Protein 6HGO (pdb70)

Structure (mmCIF, N/CA/C/O backbone):
data_6HGO
#
_entry.id   6HGO
#
_cell.length_a   126.195
_cell.length_b   126.195
_cell.length_c   88.539
_cell.angle_alpha   90.000
_cell.angle_beta   90.000
_cell.angle_gamma   120.000
#
_symmetry.space_group_name_H-M   'P 65'
#
loop_
_entity.id
_entity.type
_entity.pdbx_description
1 polymer Interleukin-17F
2 branched 2-acetamido-2-deoxy-beta-D-glucopyranose-(1-4)-2-acetamido-2-deoxy-beta-D-glucopyranose
3 non-polymer 2-acetamido-2-deoxy-beta-D-glucopyranose
4 non-polymer 'SULFATE ION'
5 water water
#
loop_
_atom_site.group_PDB
_atom_site.id
_atom_site.type_symbol
_atom_site.label_atom_id
_atom_site.label_alt_id
_atom_site.label_comp_id
_atom_site.label_asym_id
_atom_site.label_entity_id
_atom_site.label_seq_id
_atom_site.pdbx_PDB_ins_code
_atom_site.Cartn_x
_atom_site.Cartn_y
_atom_site.Cartn_z
_atom_site.occupancy
_atom_site.B_iso_or_equiv
_atom_site.auth_seq_id
_atom_site.auth_comp_id
_atom_site.auth_asym_id
_atom_site.auth_atom_id
_atom_site.pdbx_PDB_model_num
ATOM 1 N N . HIS A 1 14 ? 46.683 -54.314 -12.943 1.00 82.23 38 HIS A N 1
ATOM 2 C CA . HIS A 1 14 ? 46.494 -52.968 -13.495 1.00 79.02 38 HIS A CA 1
ATOM 3 C C . HIS A 1 14 ? 45.399 -52.199 -12.736 1.00 72.70 38 HIS A C 1
ATOM 4 O O . HIS A 1 14 ? 44.545 -52.806 -12.093 1.00 71.58 38 HIS A O 1
ATOM 11 N N . THR A 1 15 ? 45.471 -50.862 -12.773 1.00 63.18 39 THR A N 1
ATOM 12 C CA . THR A 1 15 ? 44.534 -49.950 -12.112 1.00 57.42 39 THR A CA 1
ATOM 13 C C . THR A 1 15 ? 43.744 -49.149 -13.159 1.00 54.27 39 THR A C 1
ATOM 14 O O . THR A 1 15 ? 44.113 -49.095 -14.332 1.00 55.04 39 THR A O 1
ATOM 18 N N . PHE A 1 16 ? 42.692 -48.488 -12.706 1.00 45.26 40 PHE A N 1
ATOM 19 C CA . PHE A 1 16 ? 41.786 -47.695 -13.520 1.00 43.02 40 PHE A CA 1
ATOM 20 C C . PHE A 1 16 ? 42.454 -46.548 -14.277 1.00 48.69 40 PHE A C 1
ATOM 21 O O . PHE A 1 16 ? 42.056 -46.251 -15.405 1.00 48.32 40 PHE A O 1
ATOM 29 N N . PHE A 1 17 ? 43.451 -45.891 -13.655 1.00 45.67 41 PHE A N 1
ATOM 30 C CA . PHE A 1 17 ? 44.111 -44.738 -14.238 1.00 45.45 41 PHE A CA 1
ATOM 31 C C . PHE A 1 17 ? 45.290 -45.098 -15.145 1.00 56.69 41 PHE A C 1
ATOM 32 O O . PHE A 1 17 ? 45.869 -44.205 -15.749 1.00 57.63 41 PHE A O 1
ATOM 40 N N . GLN A 1 18 ? 45.606 -46.398 -15.288 1.00 58.66 42 GLN A N 1
ATOM 41 C CA . GLN A 1 18 ? 46.714 -46.864 -16.132 1.00 61.55 42 GLN A CA 1
ATOM 42 C C . GLN A 1 18 ? 46.347 -46.832 -17.610 1.00 65.33 42 GLN A C 1
ATOM 43 O O . GLN A 1 18 ? 45.347 -47.427 -18.020 1.00 64.46 42 GLN A O 1
ATOM 49 N N . LYS A 1 19 ? 47.170 -46.140 -18.405 1.00 62.81 43 LYS A N 1
ATOM 50 C CA . LYS A 1 19 ? 47.053 -46.030 -19.861 1.00 63.59 43 LYS A CA 1
ATOM 51 C C . LYS A 1 19 ? 47.528 -47.378 -20.448 1.00 69.13 43 LYS A C 1
ATOM 52 O O . LYS A 1 19 ? 48.407 -47.988 -19.830 1.00 70.43 43 LYS A O 1
ATOM 58 N N . PRO A 1 20 ? 47.012 -47.880 -21.610 1.00 66.06 44 PRO A N 1
ATOM 59 C CA . PRO A 1 20 ? 47.538 -49.155 -22.153 1.00 68.92 44 PRO A CA 1
ATOM 60 C C . PRO A 1 20 ? 49.060 -49.148 -22.309 1.00 75.94 44 PRO A C 1
ATOM 61 O O . PRO A 1 20 ? 49.641 -48.089 -22.582 1.00 74.03 44 PRO A O 1
ATOM 65 N N . GLU A 1 21 ? 49.708 -50.311 -22.083 1.00 76.89 45 GLU A N 1
ATOM 66 C CA . GLU A 1 21 ? 51.171 -50.443 -22.156 1.00 80.79 45 GLU A CA 1
ATOM 67 C C . GLU A 1 21 ? 51.770 -50.071 -23.520 1.00 88.41 45 GLU A C 1
ATOM 68 O O . GLU A 1 21 ? 52.904 -49.594 -23.565 1.00 89.72 45 GLU A O 1
ATOM 74 N N . SER A 1 22 ? 51.000 -50.254 -24.616 1.00 86.94 46 SER A N 1
ATOM 75 C CA . SER A 1 22 ? 51.409 -49.949 -25.997 1.00 89.47 46 SER A CA 1
ATOM 76 C C . SER A 1 22 ? 51.479 -48.442 -26.292 1.00 94.13 46 SER A C 1
ATOM 77 O O . SER A 1 22 ? 52.002 -48.044 -27.336 1.00 95.88 46 SER A O 1
ATOM 80 N N . CYS A 1 23 ? 50.957 -47.613 -25.375 1.00 88.78 47 CYS A N 1
ATOM 81 C CA . CYS A 1 23 ? 50.924 -46.160 -25.506 1.00 87.56 47 CYS A CA 1
ATOM 82 C C . CYS A 1 23 ? 52.244 -45.486 -25.130 1.00 98.11 47 CYS A C 1
ATOM 83 O O . CYS A 1 23 ? 52.882 -45.918 -24.164 1.00 98.36 47 CYS A O 1
ATOM 86 N N . PRO A 1 24 ? 52.666 -44.420 -25.867 1.00 99.04 48 PRO A N 1
ATOM 87 C CA . PRO A 1 24 ? 53.922 -43.732 -25.516 1.00 101.09 48 PRO A CA 1
ATOM 88 C C . PRO A 1 24 ? 53.878 -43.083 -24.125 1.00 106.58 48 PRO A C 1
ATOM 89 O O . PRO A 1 24 ? 52.809 -42.620 -23.710 1.00 103.72 48 PRO A O 1
ATOM 93 N N . PRO A 1 25 ? 55.008 -43.054 -23.378 1.00 107.16 49 PRO A N 1
ATOM 94 C CA . PRO A 1 25 ? 54.984 -42.453 -22.032 1.00 105.98 49 PRO A CA 1
ATOM 95 C C . PRO A 1 25 ? 54.876 -40.927 -22.031 1.00 110.02 49 PRO A C 1
ATOM 96 O O . PRO A 1 25 ? 55.338 -40.262 -22.961 1.00 110.25 49 PRO A O 1
ATOM 100 N N . VAL A 1 26 ? 54.236 -40.387 -20.978 1.00 106.12 50 VAL A N 1
ATOM 101 C CA . VAL A 1 26 ? 54.005 -38.954 -20.758 1.00 105.53 50 VAL A CA 1
ATOM 102 C C . VAL A 1 26 ? 54.928 -38.483 -19.607 1.00 110.79 50 VAL A C 1
ATOM 103 O O . VAL A 1 26 ? 54.965 -39.160 -18.572 1.00 110.49 50 VAL A O 1
ATOM 107 N N . PRO A 1 27 ? 55.680 -37.354 -19.757 1.00 108.17 51 PRO A N 1
ATOM 108 C CA . PRO A 1 27 ? 56.574 -36.914 -18.665 1.00 108.66 51 PRO A CA 1
ATOM 109 C C . PRO A 1 27 ? 55.838 -36.597 -17.361 1.00 109.07 51 PRO A C 1
ATOM 110 O O . PRO A 1 27 ? 54.844 -35.864 -17.362 1.00 106.90 51 PRO A O 1
ATOM 114 N N . GLY A 1 28 ? 56.309 -37.212 -16.276 1.00 104.50 52 GLY A N 1
ATOM 115 C CA . GLY A 1 28 ? 55.739 -37.062 -14.941 1.00 101.76 52 GLY A CA 1
ATOM 116 C C . GLY A 1 28 ? 54.679 -38.087 -14.576 1.00 100.65 52 GLY A C 1
ATOM 117 O O . GLY A 1 28 ? 54.248 -38.141 -13.419 1.00 99.72 52 GLY A O 1
ATOM 118 N N . GLY A 1 29 ? 54.245 -38.880 -15.562 1.00 93.31 53 GLY A N 1
ATOM 119 C CA . GLY A 1 29 ? 53.228 -39.914 -15.391 1.00 89.53 53 GLY A CA 1
ATOM 120 C C . GLY A 1 29 ? 51.824 -39.381 -15.170 1.00 86.49 53 GLY A C 1
ATOM 121 O O . GLY A 1 29 ? 50.904 -40.154 -14.876 1.00 84.97 53 GLY A O 1
ATOM 122 N N . SER A 1 30 ? 51.646 -38.052 -15.331 1.00 78.04 54 SER A N 1
ATOM 123 C CA . SER A 1 30 ? 50.376 -37.350 -15.141 1.00 72.91 54 SER A CA 1
ATOM 124 C C . SER A 1 30 ? 49.332 -37.663 -16.222 1.00 68.04 54 SER A C 1
ATOM 125 O O . SER A 1 30 ? 49.670 -38.090 -17.326 1.00 68.29 54 SER A O 1
ATOM 128 N N . MET A 1 31 ? 48.062 -37.456 -15.884 1.00 57.72 55 MET A N 1
ATOM 129 C CA . MET A 1 31 ? 46.913 -37.751 -16.739 1.00 54.40 55 MET A CA 1
ATOM 130 C C . MET A 1 31 ? 46.111 -36.505 -17.087 1.00 52.42 55 MET A C 1
ATOM 131 O O . MET A 1 31 ? 46.258 -35.470 -16.444 1.00 50.59 55 MET A O 1
ATOM 136 N N . LYS A 1 32 ? 45.271 -36.610 -18.117 1.00 47.99 56 LYS A N 1
ATOM 137 C CA . LYS A 1 32 ? 44.406 -35.534 -18.582 1.00 47.10 56 LYS A CA 1
ATOM 138 C C . LYS A 1 32 ? 43.122 -35.510 -17.767 1.00 47.04 56 LYS A C 1
ATOM 139 O O . LYS A 1 32 ? 42.385 -36.502 -17.736 1.00 45.97 56 LYS A O 1
ATOM 145 N N . LEU A 1 33 ? 42.851 -34.372 -17.128 1.00 42.10 57 LEU A N 1
ATOM 146 C CA . LEU A 1 33 ? 41.611 -34.137 -16.414 1.00 40.82 57 LEU A CA 1
ATOM 147 C C . LEU A 1 33 ? 40.838 -33.095 -17.228 1.00 47.71 57 LEU A C 1
ATOM 148 O O . LEU A 1 33 ? 41.308 -31.974 -17.417 1.00 49.39 57 LEU A O 1
ATOM 153 N N . ASP A 1 34 ? 39.693 -33.502 -17.774 1.00 44.88 58 ASP A N 1
ATOM 154 C CA . ASP A 1 34 ? 38.832 -32.666 -18.604 1.00 45.88 58 ASP A CA 1
ATOM 155 C C . ASP A 1 34 ? 38.018 -31.719 -17.759 1.00 50.03 58 ASP A C 1
ATOM 156 O O . ASP A 1 34 ? 37.671 -32.037 -16.625 1.00 47.16 58 ASP A O 1
ATOM 161 N N . ILE A 1 35 ? 37.757 -30.532 -18.310 1.00 50.06 59 ILE A N 1
ATOM 162 C CA . ILE A 1 35 ? 36.994 -29.448 -17.688 1.00 50.55 59 ILE A CA 1
ATOM 163 C C . ILE A 1 35 ? 35.531 -29.843 -17.528 1.00 50.26 59 ILE A C 1
ATOM 164 O O . ILE A 1 35 ? 34.985 -30.567 -18.366 1.00 49.61 59 ILE A O 1
ATOM 169 N N . GLY A 1 36 ? 34.921 -29.336 -16.467 1.00 44.93 60 GLY A N 1
ATOM 170 C CA . GLY A 1 36 ? 33.514 -29.541 -16.166 1.00 44.96 60 GLY A CA 1
ATOM 171 C C . GLY A 1 36 ? 33.235 -30.775 -15.341 1.00 48.79 60 GLY A C 1
ATOM 172 O O . GLY A 1 36 ? 33.915 -31.798 -15.467 1.00 47.25 60 GLY A O 1
ATOM 173 N N . ILE A 1 37 ? 32.217 -30.675 -14.500 1.00 46.37 61 ILE A N 1
ATOM 174 C CA . ILE A 1 37 ? 31.777 -31.763 -13.643 1.00 44.25 61 ILE A CA 1
ATOM 175 C C . ILE A 1 37 ? 30.484 -32.314 -14.221 1.00 48.03 61 ILE A C 1
ATOM 176 O O . ILE A 1 37 ? 29.520 -31.563 -14.363 1.00 49.10 61 ILE A O 1
ATOM 181 N N . ILE A 1 38 ? 30.477 -33.620 -14.579 1.00 43.28 62 ILE A N 1
ATOM 182 C CA . ILE A 1 38 ? 29.300 -34.308 -15.124 1.00 43.16 62 ILE A CA 1
ATOM 183 C C . ILE A 1 38 ? 28.196 -34.337 -14.052 1.00 46.18 62 ILE A C 1
ATOM 184 O O . ILE A 1 38 ? 28.477 -34.643 -12.897 1.00 41.96 62 ILE A O 1
ATOM 189 N N . ASN A 1 39 ? 26.955 -33.967 -14.436 1.00 47.08 63 ASN A N 1
ATOM 190 C CA . ASN A 1 39 ? 25.759 -33.968 -13.581 1.00 47.44 63 ASN A CA 1
ATOM 191 C C . ASN A 1 39 ? 25.917 -33.107 -12.320 1.00 50.02 63 ASN A C 1
ATOM 192 O O . ASN A 1 39 ? 25.410 -33.452 -11.252 1.00 46.50 63 ASN A O 1
ATOM 197 N N . GLU A 1 40 ? 26.580 -31.948 -12.481 1.00 49.32 64 GLU A N 1
ATOM 198 C CA . GLU A 1 40 ? 26.842 -30.967 -11.424 1.00 49.90 64 GLU A CA 1
ATOM 199 C C . GLU A 1 40 ? 25.559 -30.329 -10.850 1.00 54.21 64 GLU A C 1
ATOM 200 O O . GLU A 1 40 ? 25.535 -29.953 -9.678 1.00 52.70 64 GLU A O 1
ATOM 206 N N . ASN A 1 41 ? 24.517 -30.213 -11.680 1.00 53.07 65 ASN A N 1
ATOM 207 C CA . ASN A 1 41 ? 23.233 -29.592 -11.359 1.00 57.04 65 ASN A CA 1
ATOM 208 C C . ASN A 1 41 ? 22.413 -30.303 -10.267 1.00 62.44 65 ASN A C 1
ATOM 209 O O . ASN A 1 41 ? 21.461 -29.712 -9.755 1.00 66.25 65 ASN A O 1
ATOM 214 N N . GLN A 1 42 ? 22.778 -31.539 -9.899 1.00 55.74 66 GLN A N 1
ATOM 215 C CA . GLN A 1 42 ? 22.064 -32.298 -8.881 1.00 54.27 66 GLN A CA 1
ATOM 216 C C . GLN A 1 42 ? 22.298 -31.724 -7.497 1.00 57.59 66 GLN A C 1
ATOM 217 O O . GLN A 1 42 ? 23.391 -31.237 -7.194 1.00 56.65 66 GLN A O 1
ATOM 223 N N . ARG A 1 43 ? 21.262 -31.799 -6.658 1.00 54.89 67 ARG A N 1
ATOM 224 C CA . ARG A 1 43 ? 21.289 -31.344 -5.273 1.00 54.82 67 ARG A CA 1
ATOM 225 C C . ARG A 1 43 ? 20.661 -32.407 -4.385 1.00 56.53 67 ARG A C 1
ATOM 226 O O . ARG A 1 43 ? 19.667 -33.033 -4.765 1.00 55.60 67 ARG A O 1
ATOM 234 N N . VAL A 1 44 ? 21.251 -32.612 -3.204 1.00 52.44 68 VAL A N 1
ATOM 235 C CA . VAL A 1 44 ? 20.761 -33.535 -2.183 1.00 51.66 68 VAL A CA 1
ATOM 236 C C . VAL A 1 44 ? 19.309 -33.136 -1.805 1.00 60.09 68 VAL A C 1
ATOM 237 O O . VAL A 1 44 ? 19.001 -31.941 -1.690 1.00 61.27 68 VAL A O 1
ATOM 241 N N . SER A 1 45 ? 18.415 -34.140 -1.713 1.00 57.59 69 SER A N 1
ATOM 242 C CA . SER A 1 45 ? 17.014 -33.939 -1.358 1.00 59.73 69 SER A CA 1
ATOM 243 C C . SER A 1 45 ? 16.690 -34.842 -0.177 1.00 61.78 69 SER A C 1
ATOM 244 O O . SER A 1 45 ? 16.664 -36.070 -0.326 1.00 62.70 69 SER A O 1
ATOM 247 N N . MET A 1 46 ? 16.542 -34.247 1.016 1.00 54.08 70 MET A N 1
ATOM 248 C CA . MET A 1 46 ? 16.234 -35.007 2.224 1.00 51.08 70 MET A CA 1
ATOM 249 C C . MET A 1 46 ? 15.064 -34.368 2.936 1.00 58.03 70 MET A C 1
ATOM 250 O O . MET A 1 46 ? 14.768 -33.196 2.694 1.00 59.93 70 MET A O 1
ATOM 255 N N . SER A 1 47 ? 14.396 -35.136 3.819 1.00 55.23 71 SER A N 1
ATOM 256 C CA . SER A 1 47 ? 13.278 -34.657 4.631 1.00 57.54 71 SER A CA 1
ATOM 257 C C . SER A 1 47 ? 13.731 -33.453 5.448 1.00 60.96 71 SER A C 1
ATOM 258 O O . SER A 1 47 ? 14.863 -33.447 5.940 1.00 58.49 71 SER A O 1
ATOM 261 N N . ARG A 1 48 ? 12.877 -32.418 5.538 1.00 59.35 72 ARG A N 1
ATOM 262 C CA . ARG A 1 48 ? 13.161 -31.179 6.264 1.00 61.17 72 ARG A CA 1
ATOM 263 C C . ARG A 1 48 ? 13.515 -31.488 7.720 1.00 63.25 72 ARG A C 1
ATOM 264 O O . ARG A 1 48 ? 12.797 -32.247 8.376 1.00 62.71 72 ARG A O 1
ATOM 272 N N . ASN A 1 49 ? 14.633 -30.904 8.207 1.00 58.22 73 ASN A N 1
ATOM 273 C CA . ASN A 1 49 ? 15.137 -31.036 9.580 1.00 57.01 73 ASN A CA 1
ATOM 274 C C . ASN A 1 49 ? 15.369 -32.488 9.986 1.00 56.38 73 ASN A C 1
ATOM 275 O O . ASN A 1 49 ? 15.141 -32.852 11.142 1.00 56.12 73 ASN A O 1
ATOM 280 N N . ILE A 1 50 ? 15.821 -33.313 9.020 1.00 49.64 74 ILE A N 1
ATOM 281 C CA . ILE A 1 50 ? 16.128 -34.731 9.179 1.00 46.36 74 ILE A CA 1
ATOM 282 C C . ILE A 1 50 ? 17.034 -34.973 10.398 1.00 48.33 74 ILE A C 1
ATOM 283 O O . ILE A 1 50 ? 16.737 -35.851 11.200 1.00 46.65 74 ILE A O 1
ATOM 288 N N . GLU A 1 51 ? 18.099 -34.158 10.551 1.00 45.35 75 GLU A N 1
ATOM 289 C CA . GLU A 1 51 ? 19.086 -34.284 11.618 1.00 44.63 75 GLU A CA 1
ATOM 290 C C . GLU A 1 51 ? 18.505 -34.087 13.019 1.00 49.80 75 GLU A C 1
ATOM 291 O O . GLU A 1 51 ? 19.057 -34.643 13.956 1.00 48.43 75 GLU A O 1
ATOM 297 N N . SER A 1 52 ? 17.410 -33.294 13.156 1.00 48.26 76 SER A N 1
ATOM 298 C CA . SER A 1 52 ? 16.744 -32.992 14.430 1.00 50.12 76 SER A CA 1
ATOM 299 C C . SER A 1 52 ? 15.493 -33.830 14.685 1.00 52.90 76 SER A C 1
ATOM 300 O O . SER A 1 52 ? 15.177 -34.114 15.842 1.00 53.54 76 SER A O 1
ATOM 303 N N . ARG A 1 53 ? 14.768 -34.197 13.615 1.00 48.82 77 ARG A N 1
ATOM 304 C CA . ARG A 1 53 ? 13.532 -34.988 13.693 1.00 49.08 77 ARG A CA 1
ATOM 305 C C . ARG A 1 53 ? 13.839 -36.464 13.881 1.00 50.24 77 ARG A C 1
ATOM 306 O O . ARG A 1 53 ? 12.969 -37.230 14.304 1.00 49.89 77 ARG A O 1
ATOM 314 N N . SER A 1 54 ? 15.087 -36.859 13.579 1.00 45.10 78 SER A N 1
ATOM 315 C CA . SER A 1 54 ? 15.554 -38.234 13.720 1.00 42.50 78 SER A CA 1
ATOM 316 C C . SER A 1 54 ? 15.544 -38.676 15.193 1.00 47.25 78 SER A C 1
ATOM 317 O O . SER A 1 54 ? 15.843 -37.865 16.066 1.00 48.33 78 SER A O 1
ATOM 320 N N . THR A 1 55 ? 15.222 -39.966 15.454 1.00 42.47 79 THR A N 1
ATOM 321 C CA . THR A 1 55 ? 15.272 -40.573 16.801 1.00 41.71 79 THR A CA 1
ATOM 322 C C . THR A 1 55 ? 16.747 -40.767 17.198 1.00 43.80 79 THR A C 1
ATOM 323 O O . THR A 1 55 ? 17.056 -40.974 18.351 1.00 44.17 79 THR A O 1
ATOM 327 N N . SER A 1 56 ? 17.659 -40.676 16.227 1.00 39.89 80 SER A N 1
ATOM 328 C CA . SER A 1 56 ? 19.097 -40.719 16.441 1.00 39.12 80 SER A CA 1
ATOM 329 C C . SER A 1 56 ? 19.610 -39.362 15.869 1.00 43.63 80 SER A C 1
ATOM 330 O O . SER A 1 56 ? 20.238 -39.343 14.802 1.00 42.59 80 SER A O 1
ATOM 333 N N . PRO A 1 57 ? 19.286 -38.213 16.531 1.00 41.19 81 PRO A N 1
ATOM 334 C CA . PRO A 1 57 ? 19.653 -36.910 15.955 1.00 41.53 81 PRO A CA 1
ATOM 335 C C . PRO A 1 57 ? 21.141 -36.644 15.849 1.00 46.42 81 PRO A C 1
ATOM 336 O O . PRO A 1 57 ? 21.938 -37.232 16.576 1.00 46.10 81 PRO A O 1
ATOM 340 N N . TRP A 1 58 ? 21.517 -35.787 14.905 1.00 44.06 82 TRP A N 1
ATOM 341 C CA . TRP A 1 58 ? 22.919 -35.466 14.728 1.00 44.04 82 TRP A CA 1
ATOM 342 C C . TRP A 1 58 ? 23.162 -33.988 14.522 1.00 50.49 82 TRP A C 1
ATOM 343 O O . TRP A 1 58 ? 22.248 -33.248 14.171 1.00 50.24 82 TRP A O 1
ATOM 354 N N . ASN A 1 59 ? 24.409 -33.576 14.730 1.00 49.35 83 ASN A N 1
ATOM 355 C CA . ASN A 1 59 ? 24.862 -32.207 14.555 1.00 52.83 83 ASN A CA 1
ATOM 356 C C . ASN A 1 59 ? 25.879 -32.233 13.409 1.00 57.70 83 ASN A C 1
ATOM 357 O O . ASN A 1 59 ? 26.467 -33.278 13.129 1.00 54.80 83 ASN A O 1
ATOM 362 N N . TYR A 1 60 ? 26.059 -31.102 12.731 1.00 57.79 84 TYR A N 1
ATOM 363 C CA . TYR A 1 60 ? 26.999 -30.987 11.617 1.00 56.60 84 TYR A CA 1
ATOM 364 C C . TYR A 1 60 ? 28.173 -30.086 11.987 1.00 64.75 84 TYR A C 1
ATOM 365 O O . TYR A 1 60 ? 28.008 -29.113 12.729 1.00 66.44 84 TYR A O 1
ATOM 374 N N . THR A 1 61 ? 29.351 -30.413 11.451 1.00 61.96 85 THR A N 1
ATOM 375 C CA . THR A 1 61 ? 30.586 -29.650 11.604 1.00 63.83 85 THR A CA 1
ATOM 376 C C . THR A 1 61 ? 31.119 -29.388 10.191 1.00 65.71 85 THR A C 1
ATOM 377 O O . THR A 1 61 ? 31.468 -30.328 9.474 1.00 61.87 85 THR A O 1
ATOM 381 N N . VAL A 1 62 ? 31.111 -28.115 9.778 1.00 64.98 86 VAL A N 1
ATOM 382 C CA . VAL A 1 62 ? 31.570 -27.691 8.456 1.00 64.52 86 VAL A CA 1
ATOM 383 C C . VAL A 1 62 ? 33.094 -27.573 8.504 1.00 69.40 86 VAL A C 1
ATOM 384 O O . VAL A 1 62 ? 33.616 -26.713 9.210 1.00 72.39 86 VAL A O 1
ATOM 388 N N . THR A 1 63 ? 33.798 -28.477 7.803 1.00 63.33 87 THR A N 1
ATOM 389 C CA . THR A 1 63 ? 35.265 -28.474 7.700 1.00 63.12 87 THR A CA 1
ATOM 390 C C . THR A 1 63 ? 35.597 -27.681 6.419 1.00 65.70 87 THR A C 1
ATOM 391 O O . THR A 1 63 ? 34.908 -27.845 5.414 1.00 63.29 87 THR A O 1
ATOM 395 N N . TRP A 1 64 ? 36.598 -26.795 6.462 1.00 64.62 88 TRP A N 1
ATOM 396 C CA . TRP A 1 64 ? 36.942 -25.985 5.293 1.00 64.99 88 TRP A CA 1
ATOM 397 C C . TRP A 1 64 ? 38.397 -26.137 4.878 1.00 67.56 88 TRP A C 1
ATOM 398 O O . TRP A 1 64 ? 39.296 -26.056 5.721 1.00 69.25 88 TRP A O 1
ATOM 409 N N . ASP A 1 65 ? 38.620 -26.324 3.565 1.00 59.94 89 ASP A N 1
ATOM 410 C CA . ASP A 1 65 ? 39.948 -26.417 2.972 1.00 58.79 89 ASP A CA 1
ATOM 411 C C . ASP A 1 65 ? 39.916 -25.725 1.594 1.00 60.03 89 ASP A C 1
ATOM 412 O O . ASP A 1 65 ? 39.233 -26.213 0.700 1.00 58.06 89 ASP A O 1
ATOM 417 N N . PRO A 1 66 ? 40.600 -24.577 1.399 1.00 57.57 90 PRO A N 1
ATOM 418 C CA . PRO A 1 66 ? 40.524 -23.895 0.090 1.00 56.99 90 PRO A CA 1
ATOM 419 C C . PRO A 1 66 ? 41.225 -24.617 -1.059 1.00 57.57 90 PRO A C 1
ATOM 420 O O . PRO A 1 66 ? 40.892 -24.365 -2.214 1.00 55.31 90 PRO A O 1
ATOM 424 N N . ASN A 1 67 ? 42.173 -25.520 -0.745 1.00 54.28 91 ASN A N 1
ATOM 425 C CA . ASN A 1 67 ? 42.877 -26.313 -1.761 1.00 53.79 91 ASN A CA 1
ATOM 426 C C . ASN A 1 67 ? 42.244 -27.703 -1.962 1.00 53.04 91 ASN A C 1
ATOM 427 O O . ASN A 1 67 ? 42.861 -28.607 -2.523 1.00 51.25 91 ASN A O 1
ATOM 432 N N . ARG A 1 68 ? 40.985 -27.840 -1.537 1.00 47.28 92 ARG A N 1
ATOM 433 C CA . ARG A 1 68 ? 40.209 -29.046 -1.708 1.00 45.48 92 ARG A CA 1
ATOM 434 C C . ARG A 1 68 ? 38.918 -28.705 -2.458 1.00 47.47 92 ARG A C 1
ATOM 435 O O . ARG A 1 68 ? 38.356 -27.632 -2.260 1.00 47.26 92 ARG A O 1
ATOM 443 N N . TYR A 1 69 ? 38.495 -29.589 -3.361 1.00 43.86 93 TYR A N 1
ATOM 444 C CA . TYR A 1 69 ? 37.220 -29.459 -4.050 1.00 43.79 93 TYR A CA 1
ATOM 445 C C . TYR A 1 69 ? 36.398 -30.737 -3.785 1.00 43.89 93 TYR A C 1
ATOM 446 O O . TYR A 1 69 ? 36.810 -31.808 -4.227 1.00 41.62 93 TYR A O 1
ATOM 455 N N . PRO A 1 70 ? 35.227 -30.652 -3.109 1.00 41.32 94 PRO A N 1
ATOM 456 C CA . PRO A 1 70 ? 34.609 -29.444 -2.504 1.00 42.69 94 PRO A CA 1
ATOM 457 C C . PRO A 1 70 ? 35.394 -28.895 -1.310 1.00 46.88 94 PRO A C 1
ATOM 458 O O . PRO A 1 70 ? 35.972 -29.657 -0.539 1.00 45.41 94 PRO A O 1
ATOM 462 N N . SER A 1 71 ? 35.427 -27.566 -1.177 1.00 46.16 95 SER A N 1
ATOM 463 C CA . SER A 1 71 ? 36.128 -26.867 -0.091 1.00 48.35 95 SER A CA 1
ATOM 464 C C . SER A 1 71 ? 35.492 -27.133 1.251 1.00 51.54 95 SER A C 1
ATOM 465 O O . SER A 1 71 ? 36.201 -27.269 2.244 1.00 50.98 95 SER A O 1
ATOM 468 N N . GLU A 1 72 ? 34.157 -27.202 1.274 1.00 50.04 96 GLU A N 1
ATOM 469 C CA . GLU A 1 72 ? 33.399 -27.493 2.484 1.00 51.75 96 GLU A CA 1
ATOM 470 C C . GLU A 1 72 ? 33.026 -28.957 2.495 1.00 54.54 96 GLU A C 1
ATOM 471 O O . GLU A 1 72 ? 32.425 -29.459 1.542 1.00 53.24 96 GLU A O 1
ATOM 477 N N . VAL A 1 73 ? 33.460 -29.657 3.536 1.00 52.09 97 VAL A N 1
ATOM 478 C CA . VAL A 1 73 ? 33.099 -31.049 3.766 1.00 50.17 97 VAL A CA 1
ATOM 479 C C . VAL A 1 73 ? 32.418 -31.057 5.133 1.00 55.18 97 VAL A C 1
ATOM 480 O O . VAL A 1 73 ? 33.020 -30.703 6.144 1.00 56.51 97 VAL A O 1
ATOM 484 N N . VAL A 1 74 ? 31.125 -31.346 5.120 1.00 50.91 98 VAL A N 1
ATOM 485 C CA . VAL A 1 74 ? 30.289 -31.376 6.306 1.00 50.54 98 VAL A CA 1
ATOM 486 C C . VAL A 1 74 ? 30.369 -32.759 6.950 1.00 50.83 98 VAL A C 1
ATOM 487 O O . VAL A 1 74 ? 30.177 -33.783 6.278 1.00 49.18 98 VAL A O 1
ATOM 491 N N . GLN A 1 75 ? 30.725 -32.774 8.238 1.00 46.42 99 GLN A N 1
ATOM 492 C CA . GLN A 1 75 ? 30.870 -33.979 9.037 1.00 45.54 99 GLN A CA 1
ATOM 493 C C . GLN A 1 75 ? 29.770 -34.053 10.090 1.00 50.38 99 GLN A C 1
ATOM 494 O O . GLN A 1 75 ? 29.572 -33.088 10.828 1.00 52.99 99 GLN A O 1
ATOM 500 N N . ALA A 1 76 ? 29.034 -35.178 10.140 1.00 43.98 100 ALA A N 1
ATOM 501 C CA . ALA A 1 76 ? 27.963 -35.352 11.126 1.00 43.23 100 ALA A CA 1
ATOM 502 C C . ALA A 1 76 ? 28.478 -36.045 12.372 1.00 46.28 100 ALA A C 1
ATOM 503 O O . ALA A 1 76 ? 29.424 -36.826 12.321 1.00 44.44 100 ALA A O 1
ATOM 505 N N . GLN A 1 77 ? 27.849 -35.751 13.495 1.00 44.78 101 GLN A N 1
ATOM 506 C CA . GLN A 1 77 ? 28.186 -36.356 14.768 1.00 45.74 101 GLN A CA 1
ATOM 507 C C . GLN A 1 77 ? 26.890 -36.628 15.465 1.00 48.83 101 GLN A C 1
ATOM 508 O O . GLN A 1 77 ? 26.084 -35.704 15.608 1.00 49.45 101 GLN A O 1
ATOM 514 N N . CYS A 1 78 ? 26.691 -37.869 15.937 1.00 44.97 102 CYS A N 1
ATOM 515 C CA . CYS A 1 78 ? 25.475 -38.218 16.686 1.00 45.38 102 CYS A CA 1
ATOM 516 C C . CYS A 1 78 ? 25.402 -37.368 17.933 1.00 51.97 102 CYS A C 1
ATOM 517 O O . CYS A 1 78 ? 26.420 -37.186 18.597 1.00 53.75 102 CYS A O 1
ATOM 520 N N . ARG A 1 79 ? 24.212 -36.839 18.241 1.00 49.37 103 ARG A N 1
ATOM 521 C CA . ARG A 1 79 ? 23.984 -36.014 19.418 1.00 52.12 103 ARG A CA 1
ATOM 522 C C . ARG A 1 79 ? 23.985 -36.805 20.735 1.00 56.68 103 ARG A C 1
ATOM 523 O O . ARG A 1 79 ? 24.359 -36.257 21.776 1.00 58.78 103 ARG A O 1
ATOM 531 N N . ASN A 1 80 ? 23.552 -38.073 20.700 1.00 51.02 104 ASN A N 1
ATOM 532 C CA . ASN A 1 80 ? 23.446 -38.910 21.901 1.00 51.28 104 ASN A CA 1
ATOM 533 C C . ASN A 1 80 ? 24.025 -40.318 21.707 1.00 52.15 104 ASN A C 1
ATOM 534 O O . ASN A 1 80 ? 24.325 -40.733 20.579 1.00 48.09 104 ASN A O 1
ATOM 539 N N . LEU A 1 81 ? 24.181 -41.062 22.821 1.00 50.11 105 LEU A N 1
ATOM 540 C CA . LEU A 1 81 ? 24.625 -42.455 22.752 1.00 48.88 105 LEU A CA 1
ATOM 541 C C . LEU A 1 81 ? 23.375 -43.292 22.412 1.00 49.32 105 LEU A C 1
ATOM 542 O O . LEU A 1 81 ? 23.434 -44.162 21.552 1.00 46.78 105 LEU A O 1
ATOM 547 N N . GLY A 1 82 ? 22.280 -43.020 23.119 1.00 46.36 106 GLY A N 1
ATOM 548 C CA . GLY A 1 82 ? 21.002 -43.675 22.924 1.00 45.51 106 GLY A CA 1
ATOM 549 C C . GLY A 1 82 ? 20.158 -42.999 21.862 1.00 49.94 106 GLY A C 1
ATOM 550 O O . GLY A 1 82 ? 20.602 -42.058 21.194 1.00 48.56 106 GLY A O 1
ATOM 551 N N . CYS A 1 83 ? 18.926 -43.461 21.713 1.00 47.29 107 CYS A N 1
ATOM 552 C CA . CYS A 1 83 ? 17.987 -42.880 20.753 1.00 46.67 107 CYS A CA 1
ATOM 553 C C . CYS A 1 83 ? 16.898 -42.131 21.522 1.00 55.04 107 CYS A C 1
ATOM 554 O O . CYS A 1 83 ? 16.663 -42.439 22.683 1.00 56.73 107 CYS A O 1
ATOM 557 N N . ILE A 1 84 ? 16.245 -41.153 20.892 1.00 52.93 108 ILE A N 1
ATOM 558 C CA . ILE A 1 84 ? 15.203 -40.349 21.539 1.00 55.32 108 ILE A CA 1
ATOM 559 C C . ILE A 1 84 ? 13.833 -41.028 21.400 1.00 60.55 108 ILE A C 1
ATOM 560 O O . ILE A 1 84 ? 13.418 -41.360 20.291 1.00 57.97 108 ILE A O 1
ATOM 565 N N . ASN A 1 85 ? 13.150 -41.267 22.534 1.00 60.87 109 ASN A N 1
ATOM 566 C CA . ASN A 1 85 ? 11.853 -41.935 22.509 1.00 62.20 109 ASN A CA 1
ATOM 567 C C . ASN A 1 85 ? 10.693 -40.956 22.245 1.00 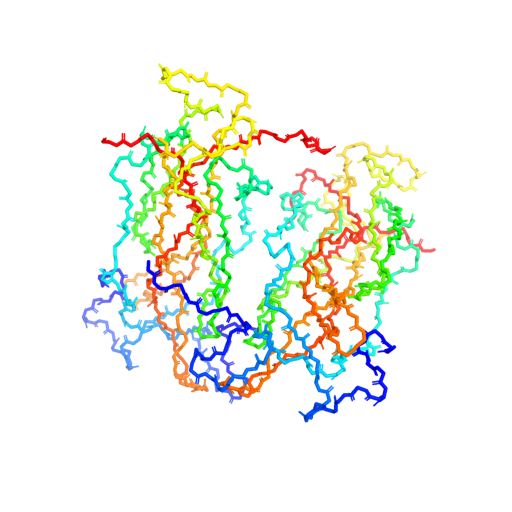70.13 109 ASN A C 1
ATOM 568 O O . ASN A 1 85 ? 10.920 -39.745 22.113 1.00 69.87 109 ASN A O 1
ATOM 573 N N . ALA A 1 86 ? 9.455 -41.502 22.156 1.00 69.63 110 ALA A N 1
ATOM 574 C CA . ALA A 1 86 ? 8.200 -40.787 21.902 1.00 72.39 110 ALA A CA 1
ATOM 575 C C . ALA A 1 86 ? 7.940 -39.622 22.866 1.00 80.94 110 ALA A C 1
ATOM 576 O O . ALA A 1 86 ? 7.285 -38.651 22.484 1.00 83.15 110 ALA A O 1
ATOM 578 N N . GLN A 1 87 ? 8.463 -39.716 24.100 1.00 78.74 111 GLN A N 1
ATOM 579 C CA . GLN A 1 87 ? 8.308 -38.703 25.152 1.00 81.31 111 GLN A CA 1
ATOM 580 C C . GLN A 1 87 ? 9.398 -37.620 25.091 1.00 84.93 111 GLN A C 1
ATOM 581 O O . GLN A 1 87 ? 9.351 -36.658 25.859 1.00 87.52 111 GLN A O 1
ATOM 587 N N . GLY A 1 88 ? 10.352 -37.785 24.177 1.00 78.18 112 GLY A N 1
ATOM 588 C CA . GLY A 1 88 ? 11.459 -36.852 23.988 1.00 77.60 112 GLY A CA 1
ATOM 589 C C . GLY A 1 88 ? 12.641 -37.103 24.904 1.00 79.49 112 GLY A C 1
ATOM 590 O O . GLY A 1 88 ? 13.515 -36.242 25.042 1.00 79.29 112 GLY A O 1
ATOM 591 N N . LYS A 1 89 ? 12.687 -38.296 25.519 1.00 74.61 113 LYS A N 1
ATOM 592 C CA . LYS A 1 89 ? 13.748 -38.678 26.452 1.00 74.62 113 LYS A CA 1
ATOM 593 C C . LYS A 1 89 ? 14.739 -39.665 25.823 1.00 74.00 113 LYS A C 1
ATOM 594 O O . LYS A 1 89 ? 14.384 -40.403 24.896 1.00 72.07 113 LYS A O 1
ATOM 600 N N . GLU A 1 90 ? 15.982 -39.680 26.331 1.00 67.92 114 GLU A N 1
ATOM 601 C CA . GLU A 1 90 ? 17.005 -40.590 25.827 1.00 64.11 114 GLU A CA 1
ATOM 602 C C . GLU A 1 90 ? 16.723 -42.026 26.280 1.00 67.05 114 GLU A C 1
ATOM 603 O O . GLU A 1 90 ? 16.338 -42.257 27.429 1.00 69.58 114 GLU A O 1
ATOM 609 N N . ASP A 1 91 ? 16.879 -42.974 25.355 1.00 60.14 115 ASP A N 1
ATOM 610 C CA . ASP A 1 91 ? 16.685 -44.403 25.571 1.00 58.87 115 ASP A CA 1
ATOM 611 C C . ASP A 1 91 ? 18.029 -45.094 25.324 1.00 60.58 115 ASP A C 1
ATOM 612 O O . ASP A 1 91 ? 18.452 -45.232 24.179 1.00 57.82 115 ASP A O 1
ATOM 617 N N . ILE A 1 92 ? 18.693 -45.531 26.403 1.00 59.63 116 ILE A N 1
ATOM 618 C CA . ILE A 1 92 ? 20.017 -46.151 26.341 1.00 59.50 116 ILE A CA 1
ATOM 619 C C . ILE A 1 92 ? 19.972 -47.661 25.968 1.00 60.11 116 ILE A C 1
ATOM 620 O O . ILE A 1 92 ? 21.025 -48.265 25.734 1.00 59.10 116 ILE A O 1
ATOM 625 N N . SER A 1 93 ? 18.759 -48.231 25.819 1.00 55.53 117 SER A N 1
ATOM 626 C CA . SER A 1 93 ? 18.564 -49.617 25.371 1.00 53.59 117 SER A CA 1
ATOM 627 C C . SER A 1 93 ? 18.765 -49.703 23.840 1.00 54.06 117 SER A C 1
ATOM 628 O O . SER A 1 93 ? 18.819 -50.797 23.296 1.00 53.84 117 SER A O 1
ATOM 631 N N . MET A 1 94 ? 18.817 -48.545 23.153 1.00 47.78 118 MET A N 1
ATOM 632 C CA . MET A 1 94 ? 19.048 -48.426 21.710 1.00 44.74 118 MET A CA 1
ATOM 633 C C . MET A 1 94 ? 20.251 -47.509 21.490 1.00 48.98 118 MET A C 1
ATOM 634 O O . MET A 1 94 ? 20.584 -46.722 22.376 1.00 50.37 118 MET A O 1
ATOM 639 N N . ASN A 1 95 ? 20.924 -47.618 20.338 1.00 43.92 119 ASN A N 1
ATOM 640 C CA . ASN A 1 95 ? 22.082 -46.768 20.086 1.00 43.31 119 ASN A CA 1
ATOM 641 C C . ASN A 1 95 ? 21.980 -45.933 18.847 1.00 43.44 119 ASN A C 1
ATOM 642 O O . ASN A 1 95 ? 21.611 -46.443 17.790 1.00 40.49 119 ASN A O 1
ATOM 647 N N . SER A 1 96 ? 22.387 -44.658 18.959 1.00 39.92 120 SER A N 1
ATOM 648 C CA . SER A 1 96 ? 22.533 -43.778 17.806 1.00 38.13 120 SER A CA 1
ATOM 649 C C . SER A 1 96 ? 23.900 -44.135 17.256 1.00 40.47 120 SER A C 1
ATOM 650 O O . SER A 1 96 ? 24.866 -44.177 18.016 1.00 41.21 120 SER A O 1
ATOM 653 N N . VAL A 1 97 ? 23.977 -44.487 15.979 1.00 36.20 121 VAL A N 1
ATOM 654 C CA . VAL A 1 97 ? 25.252 -44.852 15.373 1.00 35.80 121 VAL A CA 1
ATOM 655 C C . VAL A 1 97 ? 25.477 -44.083 14.074 1.00 38.53 121 VAL A C 1
ATOM 656 O O . VAL A 1 97 ? 24.537 -43.915 13.303 1.00 35.93 121 VAL A O 1
ATOM 660 N N . PRO A 1 98 ? 26.726 -43.635 13.811 1.00 35.83 122 PRO A N 1
ATOM 661 C CA . PRO A 1 98 ? 26.976 -42.887 12.566 1.00 35.01 122 PRO A CA 1
ATOM 662 C C . PRO A 1 98 ? 26.948 -43.755 11.317 1.00 39.13 122 PRO A C 1
ATOM 663 O O . PRO A 1 98 ? 27.248 -44.946 11.371 1.00 39.33 122 PRO A O 1
ATOM 667 N N . ILE A 1 99 ? 26.582 -43.147 10.195 1.00 35.71 123 ILE A N 1
ATOM 668 C CA . ILE A 1 99 ? 26.644 -43.776 8.882 1.00 34.47 123 ILE A CA 1
ATOM 669 C C . ILE A 1 99 ? 27.789 -43.040 8.182 1.00 36.77 123 ILE A C 1
ATOM 670 O O . ILE A 1 99 ? 27.738 -41.830 8.001 1.00 33.21 123 ILE A O 1
ATOM 675 N N . GLN A 1 100 ? 28.825 -43.780 7.825 1.00 36.66 124 GLN A N 1
ATOM 676 C CA . GLN A 1 100 ? 30.024 -43.232 7.206 1.00 38.27 124 GLN A CA 1
ATOM 677 C C . GLN A 1 100 ? 30.085 -43.684 5.768 1.00 44.06 124 GLN A C 1
ATOM 678 O O . GLN A 1 100 ? 29.728 -44.815 5.466 1.00 43.63 124 GLN A O 1
ATOM 684 N N . GLN A 1 101 ? 30.506 -42.792 4.875 1.00 42.20 125 GLN A N 1
ATOM 685 C CA . GLN A 1 101 ? 30.606 -43.094 3.456 1.00 42.54 125 GLN A CA 1
ATOM 686 C C . GLN A 1 101 ? 31.904 -42.544 2.898 1.00 48.45 125 GLN A C 1
ATOM 687 O O . GLN A 1 101 ? 32.334 -41.442 3.260 1.00 48.99 125 GLN A O 1
ATOM 693 N N . GLU A 1 102 ? 32.522 -43.333 2.020 1.00 45.24 126 GLU A N 1
ATOM 694 C CA . GLU A 1 102 ? 33.748 -42.999 1.306 1.00 45.86 126 GLU A CA 1
ATOM 695 C C . GLU A 1 102 ? 33.404 -42.060 0.165 1.00 46.38 126 GLU A C 1
ATOM 696 O O . GLU A 1 102 ? 32.408 -42.252 -0.541 1.00 45.98 126 GLU A O 1
ATOM 702 N N . THR A 1 103 ? 34.203 -41.017 0.002 1.00 42.66 127 THR A N 1
ATOM 703 C CA . THR A 1 103 ? 34.003 -40.056 -1.089 1.00 41.83 127 THR A CA 1
ATOM 704 C C . 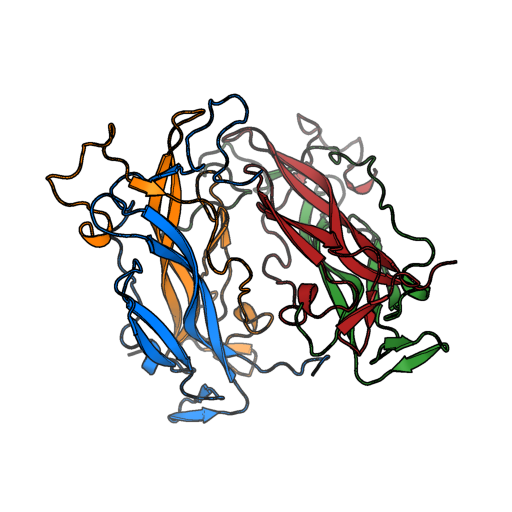THR A 1 103 ? 35.337 -39.652 -1.675 1.00 42.66 127 THR A C 1
ATOM 705 O O . THR A 1 103 ? 36.371 -39.828 -1.033 1.00 42.84 127 THR A O 1
ATOM 709 N N . LEU A 1 104 ? 35.301 -39.066 -2.862 1.00 38.13 128 LEU A N 1
ATOM 710 C CA . LEU A 1 104 ? 36.482 -38.503 -3.485 1.00 38.63 128 LEU A CA 1
ATOM 711 C C . LEU A 1 104 ? 36.345 -36.991 -3.507 1.00 41.58 128 LEU A C 1
ATOM 712 O O . LEU A 1 104 ? 35.257 -36.455 -3.719 1.00 39.69 128 LEU A O 1
ATOM 717 N N . VAL A 1 105 ? 37.445 -36.316 -3.189 1.00 38.11 129 VAL A N 1
ATOM 718 C CA . VAL A 1 105 ? 37.587 -34.871 -3.261 1.00 37.40 129 VAL A CA 1
ATOM 719 C C . VAL A 1 105 ? 38.824 -34.683 -4.138 1.00 41.24 129 VAL A C 1
ATOM 720 O O . VAL A 1 105 ? 39.555 -35.645 -4.393 1.00 39.49 129 VAL A O 1
ATOM 724 N N . VAL A 1 106 ? 39.043 -33.466 -4.611 1.00 39.57 130 VAL A N 1
ATOM 725 C CA . VAL A 1 106 ? 40.201 -33.140 -5.421 1.00 39.90 130 VAL A CA 1
ATOM 726 C C . VAL A 1 106 ? 41.079 -32.210 -4.611 1.00 45.09 130 VAL A C 1
ATOM 727 O O . VAL A 1 106 ? 40.589 -31.235 -4.048 1.00 44.34 130 VAL A O 1
ATOM 731 N N . ARG A 1 107 ? 42.365 -32.552 -4.512 1.00 43.78 131 ARG A N 1
ATOM 732 C CA . ARG A 1 107 ? 43.373 -31.711 -3.889 1.00 45.01 131 ARG A CA 1
ATOM 733 C C . ARG A 1 107 ? 44.104 -30.929 -4.976 1.00 46.79 131 ARG A C 1
ATOM 734 O O . ARG A 1 107 ? 44.630 -31.503 -5.926 1.00 44.27 131 ARG A O 1
ATOM 742 N N . ARG A 1 108 ? 44.138 -29.612 -4.803 1.00 45.45 132 ARG A N 1
ATOM 743 C CA . ARG A 1 108 ? 44.823 -28.662 -5.660 1.00 46.30 132 ARG A CA 1
ATOM 744 C C . ARG A 1 108 ? 46.291 -28.602 -5.204 1.00 53.30 132 ARG A C 1
ATOM 745 O O . ARG A 1 108 ? 46.569 -28.461 -4.014 1.00 54.14 132 ARG A O 1
ATOM 753 N N . LYS A 1 109 ? 47.222 -28.770 -6.147 1.00 50.59 133 LYS A N 1
ATOM 754 C CA . LYS A 1 109 ? 48.653 -28.771 -5.863 1.00 51.20 133 LYS A CA 1
ATOM 755 C C . LYS A 1 109 ? 49.361 -27.700 -6.647 1.00 56.04 133 LYS A C 1
ATOM 756 O O . LYS A 1 109 ? 48.899 -27.305 -7.725 1.00 54.16 133 LYS A O 1
ATOM 762 N N . HIS A 1 110 ? 50.490 -27.219 -6.085 1.00 54.41 134 HIS A N 1
ATOM 763 C CA . HIS A 1 110 ? 51.332 -26.166 -6.644 1.00 58.06 134 HIS A CA 1
ATOM 764 C C . HIS A 1 110 ? 50.538 -24.859 -6.792 1.00 61.84 134 HIS A C 1
ATOM 765 O O . HIS A 1 110 ? 49.548 -24.655 -6.081 1.00 60.74 134 HIS A O 1
ATOM 772 N N . GLN A 1 111 ? 50.964 -23.983 -7.689 1.00 59.63 135 GLN A N 1
ATOM 773 C CA . GLN A 1 111 ? 50.335 -22.679 -7.858 1.00 61.11 135 GLN A CA 1
ATOM 774 C C . GLN A 1 111 ? 50.473 -22.144 -9.269 1.00 66.46 135 GLN A C 1
ATOM 775 O O . GLN A 1 111 ? 51.323 -22.619 -10.028 1.00 65.81 135 GLN A O 1
ATOM 781 N N . GLY A 1 112 ? 49.639 -21.152 -9.589 1.00 64.52 136 GLY A N 1
ATOM 782 C CA . GLY A 1 112 ? 49.620 -20.457 -10.872 1.00 65.54 136 GLY A CA 1
ATOM 783 C C . GLY A 1 112 ? 49.528 -21.371 -12.072 1.00 66.58 136 GLY A C 1
ATOM 784 O O . GLY A 1 112 ? 48.594 -22.167 -12.181 1.00 63.10 136 GLY A O 1
ATOM 785 N N . CYS A 1 113 ? 50.536 -21.282 -12.954 1.00 65.34 137 CYS A N 1
ATOM 786 C CA . CYS A 1 113 ? 50.625 -22.090 -14.172 1.00 63.57 137 CYS A CA 1
ATOM 787 C C . CYS A 1 113 ? 50.993 -23.552 -13.899 1.00 62.85 137 CYS A C 1
ATOM 788 O O . CYS A 1 113 ? 50.681 -24.405 -14.710 1.00 59.20 137 CYS A O 1
ATOM 791 N N . SER A 1 114 ? 51.663 -23.828 -12.769 1.00 60.87 138 SER A N 1
ATOM 792 C CA . SER A 1 114 ? 52.109 -25.166 -12.354 1.00 59.12 138 SER A CA 1
ATOM 793 C C . SER A 1 114 ? 51.034 -25.975 -11.609 1.00 59.92 138 SER A C 1
ATOM 794 O O . SER A 1 114 ? 51.304 -27.111 -11.198 1.00 58.98 138 SER A O 1
ATOM 797 N N . VAL A 1 115 ? 49.813 -25.415 -11.460 1.00 55.34 139 VAL A N 1
ATOM 798 C CA . VAL A 1 115 ? 48.710 -26.080 -10.760 1.00 52.71 139 VAL A CA 1
ATOM 799 C C . VAL A 1 115 ? 48.430 -27.515 -11.308 1.00 55.81 139 VAL A C 1
ATOM 800 O O . VAL A 1 115 ? 48.374 -27.731 -12.518 1.00 56.21 139 VAL A O 1
ATOM 804 N N . SER A 1 116 ? 48.306 -28.481 -10.393 1.00 50.35 140 SER A N 1
ATOM 805 C CA . SER A 1 116 ? 47.969 -29.871 -10.714 1.00 47.89 140 SER A CA 1
ATOM 806 C C . SER A 1 116 ? 46.954 -30.342 -9.698 1.00 49.97 140 SER A C 1
ATOM 807 O O . SER A 1 116 ? 46.721 -29.660 -8.694 1.00 49.75 140 SER A O 1
ATOM 810 N N . PHE A 1 117 ? 46.293 -31.459 -9.987 1.00 46.08 141 PHE A N 1
ATOM 811 C CA . PHE A 1 117 ? 45.218 -31.961 -9.155 1.00 43.93 141 PHE A CA 1
ATOM 812 C C . PHE A 1 117 ? 45.420 -33.415 -8.821 1.00 47.81 141 PHE A C 1
ATOM 813 O O . PHE A 1 117 ? 45.953 -34.176 -9.618 1.00 48.05 141 PHE A O 1
ATOM 821 N N . GLN A 1 118 ? 44.991 -33.806 -7.641 1.00 43.25 142 GLN A N 1
ATOM 822 C CA . GLN A 1 118 ? 45.126 -35.190 -7.226 1.00 42.18 142 GLN A CA 1
ATOM 823 C C . GLN A 1 118 ? 43.896 -35.605 -6.455 1.00 42.90 142 GLN A C 1
ATOM 824 O O . GLN A 1 118 ? 43.362 -34.824 -5.665 1.00 41.18 142 GLN A O 1
ATOM 830 N N . LEU A 1 119 ? 43.435 -36.828 -6.697 1.00 39.18 143 LEU A N 1
ATOM 831 C CA . LEU A 1 119 ? 42.273 -37.354 -6.006 1.00 38.81 143 LEU A CA 1
ATOM 832 C C . LEU A 1 119 ? 42.621 -37.707 -4.586 1.00 41.80 143 LEU A C 1
ATOM 833 O O . LEU A 1 119 ? 43.764 -38.084 -4.287 1.00 41.20 143 LEU A O 1
ATOM 838 N N . GLU A 1 120 ? 41.638 -37.547 -3.705 1.00 38.57 144 GLU A N 1
ATOM 839 C CA . GLU A 1 120 ? 41.808 -37.809 -2.286 1.00 39.52 144 GLU A CA 1
ATOM 840 C C . GLU A 1 120 ? 40.547 -38.439 -1.735 1.00 43.53 144 GLU A C 1
ATOM 841 O O . GLU A 1 120 ? 39.433 -37.999 -2.014 1.00 41.18 144 GLU A O 1
ATOM 847 N N . LYS A 1 121 ? 40.747 -39.471 -0.939 1.00 42.48 145 LYS A N 1
ATOM 848 C CA . LYS A 1 121 ? 39.671 -40.209 -0.319 1.00 42.46 145 LYS A CA 1
ATOM 849 C C . LYS A 1 121 ? 39.376 -39.600 1.041 1.00 44.57 145 LYS A C 1
ATOM 850 O O . LYS A 1 121 ? 40.283 -39.413 1.848 1.00 44.48 145 LYS A O 1
ATOM 856 N N . VAL A 1 122 ? 38.115 -39.234 1.258 1.00 40.04 146 VAL A N 1
ATOM 857 C CA . VAL A 1 122 ? 37.640 -38.648 2.506 1.00 40.88 146 VAL A CA 1
ATOM 858 C C . VAL A 1 122 ? 36.490 -39.522 3.030 1.00 46.52 146 VAL A C 1
ATOM 859 O O . VAL A 1 122 ? 35.615 -39.925 2.263 1.00 46.03 146 VAL A O 1
ATOM 863 N N . LEU A 1 123 ? 36.513 -39.832 4.326 1.00 45.22 147 LEU A N 1
ATOM 864 C CA . LEU A 1 123 ? 35.437 -40.582 4.966 1.00 44.09 147 LEU A CA 1
ATOM 865 C C . LEU A 1 123 ? 34.525 -39.553 5.572 1.00 44.99 147 LEU A C 1
ATOM 866 O O . LEU A 1 123 ? 34.956 -38.700 6.344 1.00 46.36 147 LEU A O 1
ATOM 871 N N . VAL A 1 124 ? 33.283 -39.564 5.127 1.00 39.84 148 VAL A N 1
ATOM 872 C CA . VAL A 1 124 ? 32.295 -38.608 5.574 1.00 39.04 148 VAL A CA 1
ATOM 873 C C . VAL A 1 124 ? 31.233 -39.317 6.394 1.00 40.44 148 VAL A C 1
ATOM 874 O O . VAL A 1 124 ? 30.626 -40.267 5.915 1.00 38.69 148 VAL A O 1
ATOM 878 N N . THR A 1 125 ? 30.970 -38.816 7.604 1.00 37.56 149 THR A N 1
ATOM 879 C CA . THR A 1 125 ? 29.860 -39.276 8.425 1.00 36.25 149 THR A CA 1
ATOM 880 C C . THR A 1 125 ? 28.715 -38.366 7.968 1.00 39.50 149 THR A C 1
ATOM 881 O O . THR A 1 125 ? 28.803 -37.146 8.103 1.00 38.49 149 THR A O 1
ATOM 885 N N . VAL A 1 126 ? 27.686 -38.966 7.357 1.00 36.77 150 VAL A N 1
ATOM 886 C CA . VAL A 1 126 ? 26.572 -38.256 6.709 1.00 35.83 150 VAL A CA 1
ATOM 887 C C . VAL A 1 126 ? 25.380 -38.062 7.652 1.00 39.56 150 VAL A C 1
ATOM 888 O O . VAL A 1 126 ? 24.653 -37.087 7.529 1.00 39.91 150 VAL A O 1
ATOM 892 N N . GLY A 1 127 ? 25.199 -38.988 8.580 1.00 36.18 151 GLY A N 1
ATOM 893 C CA . GLY A 1 127 ? 24.113 -38.934 9.540 1.00 36.14 151 GLY A CA 1
ATOM 894 C C . GLY A 1 127 ? 24.171 -40.101 10.484 1.00 40.22 151 GLY A C 1
ATOM 895 O O . GLY A 1 127 ? 25.166 -40.823 10.523 1.00 39.03 151 GLY A O 1
ATOM 896 N N . CYS A 1 128 ? 23.121 -40.270 11.277 1.00 37.63 152 CYS A N 1
ATOM 897 C CA . CYS A 1 128 ? 23.046 -41.344 12.251 1.00 36.90 152 CYS A CA 1
ATOM 898 C C . CYS A 1 128 ? 21.770 -42.110 12.093 1.00 37.83 152 CYS A C 1
ATOM 899 O O . CYS A 1 128 ? 20.798 -41.596 11.551 1.00 36.56 152 CYS A O 1
ATOM 902 N N . THR A 1 129 ? 21.774 -43.346 12.581 1.00 33.64 153 THR A N 1
ATOM 903 C CA . THR A 1 129 ? 20.622 -44.218 12.575 1.00 33.30 153 THR A CA 1
ATOM 904 C C . THR A 1 129 ? 20.469 -44.817 13.959 1.00 39.26 153 THR A C 1
ATOM 905 O O . THR A 1 129 ? 21.405 -44.779 14.762 1.00 39.53 153 THR A O 1
ATOM 909 N N . CYS A 1 130 ? 19.296 -45.369 14.246 1.00 36.88 154 CYS A N 1
ATOM 910 C CA . CYS A 1 130 ? 19.065 -45.988 15.537 1.00 37.15 154 CYS A CA 1
ATOM 911 C C . CYS A 1 130 ? 19.161 -47.497 15.413 1.00 39.47 154 CYS A C 1
ATOM 912 O O . CYS A 1 130 ? 18.418 -48.084 14.650 1.00 38.36 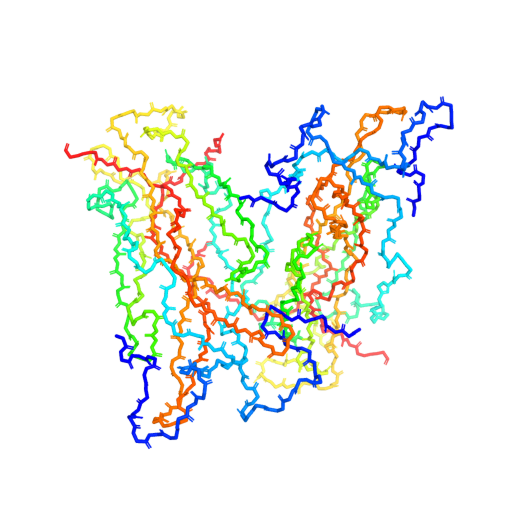154 CYS A O 1
ATOM 915 N N . VAL A 1 131 ? 20.079 -48.124 16.147 1.00 36.72 155 VAL A N 1
ATOM 916 C CA . VAL A 1 131 ? 20.249 -49.577 16.088 1.00 36.20 155 VAL A CA 1
ATOM 917 C C . VAL A 1 131 ? 20.000 -50.270 17.431 1.00 42.78 155 VAL A C 1
ATOM 918 O O . VAL A 1 131 ? 20.208 -49.688 18.507 1.00 41.23 155 VAL A O 1
ATOM 922 N N . THR A 1 132 ? 19.645 -51.554 17.341 1.00 42.95 156 THR A N 1
ATOM 923 C CA . THR A 1 132 ? 19.550 -52.452 18.487 1.00 46.76 156 THR A CA 1
ATOM 924 C C . THR A 1 132 ? 21.018 -52.783 18.810 1.00 55.25 156 THR A C 1
ATOM 925 O O . THR A 1 132 ? 21.790 -53.028 17.869 1.00 54.33 156 THR A O 1
ATOM 929 N N . PRO A 1 133 ? 21.467 -52.693 20.088 1.00 56.28 157 PRO A N 1
ATOM 930 C CA . PRO A 1 133 ? 22.883 -52.974 20.384 1.00 57.85 157 PRO A CA 1
ATOM 931 C C . PRO A 1 133 ? 23.258 -54.438 20.190 1.00 66.02 157 PRO A C 1
ATOM 932 O O . PRO A 1 133 ? 22.403 -55.320 20.231 1.00 66.23 157 PRO A O 1
ATOM 936 N N . VAL A 1 134 ? 24.538 -54.680 19.924 1.00 66.78 158 VAL A N 1
ATOM 937 C CA . VAL A 1 134 ? 25.086 -56.032 19.771 1.00 68.80 158 VAL A CA 1
ATOM 938 C C . VAL A 1 134 ? 26.085 -56.260 20.877 1.00 74.99 158 VAL A C 1
ATOM 939 O O . VAL A 1 134 ? 26.850 -55.348 21.210 1.00 73.55 158 VAL A O 1
ATOM 943 N N . ILE A 1 135 ? 26.071 -57.463 21.460 1.00 74.83 159 ILE A N 1
ATOM 944 C CA . ILE A 1 135 ? 27.058 -57.812 22.472 1.00 78.20 159 ILE A CA 1
ATOM 945 C C . ILE A 1 135 ? 28.145 -58.514 21.652 1.00 84.66 159 ILE A C 1
ATOM 946 O O . ILE A 1 135 ? 27.945 -59.653 21.214 1.00 85.57 159 ILE A O 1
ATOM 951 N N . HIS A 1 136 ? 29.238 -57.789 21.352 1.00 81.62 160 HIS A N 1
ATOM 952 C CA . HIS A 1 136 ? 30.352 -58.313 20.553 1.00 83.34 160 HIS A CA 1
ATOM 953 C C . HIS A 1 136 ? 31.073 -59.481 21.229 1.00 90.77 160 HIS A C 1
ATOM 954 O O . HIS A 1 136 ? 31.232 -59.483 22.454 1.00 92.02 160 HIS A O 1
ATOM 961 N N . HIS A 1 137 ? 31.510 -60.468 20.427 1.00 89.20 161 HIS A N 1
ATOM 962 C CA . HIS A 1 137 ? 32.255 -61.625 20.931 1.00 93.70 161 HIS A CA 1
ATOM 963 C C . HIS A 1 137 ? 33.704 -61.259 21.251 1.00 98.63 161 HIS A C 1
ATOM 964 O O . HIS A 1 137 ? 34.311 -61.865 22.135 1.00 101.84 161 HIS A O 1
ATOM 971 N N . VAL A 1 138 ? 34.239 -60.243 20.557 1.00 92.87 162 VAL A N 1
ATOM 972 C CA . VAL A 1 138 ? 35.579 -59.704 20.798 1.00 94.28 162 VAL A CA 1
ATOM 973 C C . VAL A 1 138 ? 35.395 -58.234 21.217 1.00 94.88 162 VAL A C 1
ATOM 974 O O . VAL A 1 138 ? 34.822 -57.436 20.469 1.00 90.44 162 VAL A O 1
ATOM 978 N N . GLN A 1 139 ? 35.830 -57.916 22.448 1.00 93.22 163 GLN A N 1
ATOM 979 C CA . GLN A 1 139 ? 35.700 -56.602 23.081 1.00 93.43 163 GLN A CA 1
ATOM 980 C C . GLN A 1 139 ? 36.741 -55.578 22.618 1.00 96.44 163 GLN A C 1
ATOM 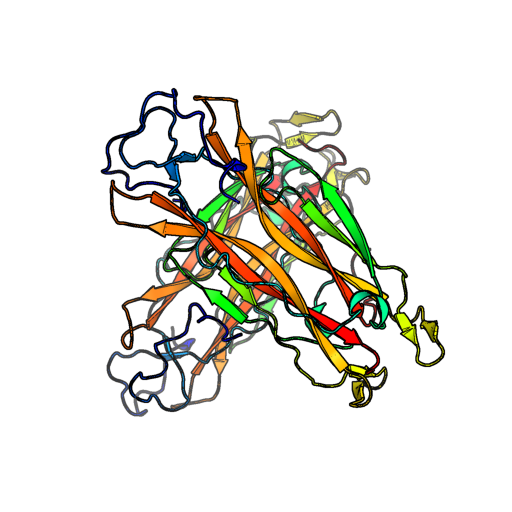981 O O . GLN A 1 139 ? 36.359 -54.404 22.440 1.00 89.53 163 GLN A O 1
ATOM 988 N N . GLY B 1 13 ? 31.830 -25.245 -9.958 1.00 74.68 37 GLY B N 1
ATOM 989 C CA . GLY B 1 13 ? 32.884 -24.387 -9.428 1.00 75.90 37 GLY B CA 1
ATOM 990 C C . GLY B 1 13 ? 34.152 -24.498 -10.245 1.00 79.49 37 GLY B C 1
ATOM 991 O O . GLY B 1 13 ? 35.011 -25.333 -9.953 1.00 78.22 37 GLY B O 1
ATOM 992 N N . HIS B 1 14 ? 34.270 -23.654 -11.280 1.00 76.72 38 HIS B N 1
ATOM 993 C CA . HIS B 1 14 ? 35.385 -23.666 -12.222 1.00 76.13 38 HIS B CA 1
ATOM 994 C C . HIS B 1 14 ? 36.708 -23.094 -11.701 1.00 72.48 38 HIS B C 1
ATOM 995 O O . HIS B 1 14 ? 37.742 -23.693 -11.993 1.00 70.58 38 HIS B O 1
ATOM 1002 N N . THR B 1 15 ? 36.688 -21.932 -10.986 1.00 65.78 39 THR B N 1
ATOM 1003 C CA . THR B 1 15 ? 37.875 -21.175 -10.518 1.00 64.78 39 THR B CA 1
ATOM 1004 C C . THR B 1 15 ? 38.963 -22.069 -9.884 1.00 59.96 39 THR B C 1
ATOM 1005 O O . THR B 1 15 ? 40.139 -21.917 -10.229 1.00 58.86 39 THR B O 1
ATOM 1009 N N . PHE B 1 16 ? 38.564 -23.018 -9.019 1.00 52.17 40 PHE B N 1
ATOM 1010 C CA . PHE B 1 16 ? 39.438 -23.994 -8.362 1.00 48.53 40 PHE B CA 1
ATOM 1011 C C . PHE B 1 16 ? 40.323 -24.730 -9.379 1.00 50.21 40 PHE B C 1
ATOM 1012 O O . PHE B 1 16 ? 41.476 -25.032 -9.076 1.00 49.93 40 PHE B O 1
ATOM 1020 N N . PHE B 1 17 ? 39.764 -25.026 -10.569 1.00 45.57 41 PHE B N 1
ATOM 1021 C CA . PHE B 1 17 ? 40.406 -25.781 -11.643 1.00 44.49 41 PHE B CA 1
ATOM 1022 C C . PHE B 1 17 ? 41.060 -24.932 -12.716 1.00 52.74 41 PHE B C 1
ATOM 1023 O O . PHE B 1 17 ? 41.568 -25.488 -13.682 1.00 54.50 41 PHE B O 1
ATOM 1031 N N . GLN B 1 18 ? 41.058 -23.608 -12.573 1.00 51.33 42 GLN B N 1
ATOM 1032 C CA . GLN B 1 18 ? 41.581 -22.747 -13.632 1.00 53.05 42 GLN B CA 1
ATOM 1033 C C . GLN B 1 18 ? 43.007 -22.255 -13.407 1.00 58.39 42 GLN B C 1
ATOM 1034 O O . GLN B 1 18 ? 43.578 -22.414 -12.332 1.00 58.93 42 GLN B O 1
ATOM 1040 N N . LYS B 1 19 ? 43.580 -21.683 -14.449 1.00 56.15 43 LYS B N 1
ATOM 1041 C CA . LYS B 1 19 ? 44.904 -21.074 -14.466 1.00 57.54 43 LYS B CA 1
ATOM 1042 C C . LYS B 1 19 ? 44.752 -19.624 -14.911 1.00 63.51 43 LYS B C 1
ATOM 1043 O O . LYS B 1 19 ? 43.849 -19.350 -15.714 1.00 62.02 43 LYS B O 1
ATOM 1049 N N . PRO B 1 20 ? 45.682 -18.696 -14.533 1.00 64.02 44 PRO B N 1
ATOM 1050 C CA . PRO B 1 20 ? 45.624 -17.329 -15.101 1.00 66.61 44 PRO B CA 1
ATOM 1051 C C . PRO B 1 20 ? 45.695 -17.392 -16.635 1.00 71.60 44 PRO B C 1
ATOM 1052 O O . PRO B 1 20 ? 46.336 -18.296 -17.179 1.00 68.41 44 PRO B O 1
ATOM 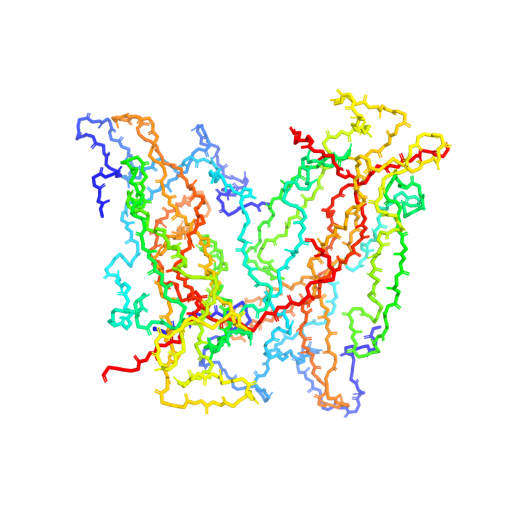1056 N N . GLU B 1 21 ? 45.001 -16.468 -17.327 1.00 72.18 45 GLU B N 1
ATOM 1057 C CA . GLU B 1 21 ? 44.918 -16.401 -18.797 1.00 73.72 45 GLU B CA 1
ATOM 1058 C C . GLU B 1 21 ? 46.273 -16.351 -19.520 1.00 78.85 45 GLU B C 1
ATOM 1059 O O . GLU B 1 21 ? 46.414 -16.931 -20.604 1.00 78.39 45 GLU B O 1
ATOM 1065 N N . SER B 1 22 ? 47.264 -15.686 -18.904 1.00 76.51 46 SER B N 1
ATOM 1066 C CA . SER B 1 22 ? 48.625 -15.509 -19.422 1.00 77.95 46 SER B CA 1
ATOM 1067 C C . SER B 1 22 ? 49.494 -16.780 -19.383 1.00 80.41 46 SER B C 1
ATOM 1068 O O . SER B 1 22 ? 50.578 -16.784 -19.966 1.00 81.48 46 SER B O 1
ATOM 1071 N N . CYS B 1 23 ? 49.037 -17.841 -18.692 1.00 75.22 47 CYS B N 1
ATOM 1072 C CA . CYS B 1 23 ? 49.757 -19.119 -18.616 1.00 74.07 47 CYS B CA 1
ATOM 1073 C C . CYS B 1 23 ? 49.907 -19.739 -20.010 1.00 81.56 47 CYS B C 1
ATOM 1074 O O . CYS B 1 23 ? 48.968 -19.614 -20.804 1.00 80.75 47 CYS B O 1
ATOM 1077 N N . PRO B 1 24 ? 51.046 -20.419 -20.326 1.00 81.68 48 PRO B N 1
ATOM 1078 C CA . PRO B 1 24 ? 51.184 -21.042 -21.661 1.00 82.70 48 PRO B CA 1
ATOM 1079 C C . PRO B 1 24 ? 50.033 -22.011 -21.959 1.00 87.08 48 PRO B C 1
ATOM 1080 O O . PRO B 1 24 ? 49.615 -22.735 -21.050 1.00 84.42 48 PRO B O 1
ATOM 1084 N N . PRO B 1 25 ? 49.453 -21.986 -23.187 1.00 86.31 49 PRO B N 1
ATOM 1085 C CA . PRO B 1 25 ? 48.307 -22.869 -23.472 1.00 84.19 49 PRO B CA 1
ATOM 1086 C C . PRO B 1 25 ? 48.653 -24.349 -23.502 1.00 88.00 49 PRO B C 1
ATOM 1087 O O . PRO B 1 25 ? 49.720 -24.735 -23.982 1.00 87.53 49 PRO B O 1
ATOM 1091 N N . VAL B 1 26 ? 47.740 -25.168 -22.957 1.00 84.90 50 VAL B N 1
ATOM 1092 C CA . VAL B 1 26 ? 47.829 -26.625 -22.946 1.00 84.01 50 VAL B CA 1
ATOM 1093 C C . VAL B 1 26 ? 46.821 -27.105 -24.008 1.00 89.22 50 VAL B C 1
ATOM 1094 O O . VAL B 1 26 ? 45.620 -26.844 -23.849 1.00 88.12 50 VAL B O 1
ATOM 1098 N N . PRO B 1 27 ? 47.293 -27.741 -25.118 1.00 87.94 51 PRO B N 1
ATOM 1099 C CA . PRO B 1 27 ? 46.358 -28.184 -26.177 1.00 87.80 51 PRO B CA 1
ATOM 1100 C C . PRO B 1 27 ? 45.319 -29.189 -25.693 1.00 88.73 51 PRO B C 1
ATOM 1101 O O . PRO B 1 27 ? 45.674 -30.247 -25.174 1.00 88.18 51 PRO B O 1
ATOM 1105 N N . GLY B 1 28 ? 44.049 -28.812 -25.832 1.00 83.87 52 GLY B N 1
ATOM 1106 C CA . GLY B 1 28 ? 42.901 -29.606 -25.402 1.00 81.37 52 GLY B CA 1
ATOM 1107 C C . GLY B 1 28 ? 42.160 -29.009 -24.220 1.00 82.51 52 GLY B C 1
ATOM 1108 O O . GLY B 1 28 ? 41.043 -29.435 -23.906 1.00 81.40 52 GLY B O 1
ATOM 1109 N N . GLY B 1 29 ? 42.795 -28.034 -23.560 1.00 77.12 53 GLY B N 1
ATOM 1110 C CA . GLY B 1 29 ? 42.253 -27.338 -22.398 1.00 75.19 53 GLY B CA 1
ATOM 1111 C C . GLY B 1 29 ? 42.213 -28.192 -21.145 1.00 74.33 53 GLY B C 1
ATOM 1112 O O . GLY B 1 29 ? 41.615 -27.794 -20.141 1.00 73.47 53 GLY B O 1
ATOM 1113 N N . SER B 1 30 ? 42.848 -29.376 -21.199 1.00 67.62 54 SER B N 1
ATOM 1114 C CA . SER B 1 30 ? 42.896 -30.318 -20.092 1.00 64.44 54 SER B CA 1
ATOM 1115 C C . SER B 1 30 ? 43.867 -29.911 -18.990 1.00 64.32 54 SER B C 1
ATOM 1116 O O . SER B 1 30 ? 44.904 -29.274 -19.229 1.00 64.14 54 SER B O 1
ATOM 1119 N N . MET B 1 31 ? 43.500 -30.291 -17.772 1.00 56.46 55 MET B N 1
ATOM 1120 C CA . MET B 1 31 ? 44.236 -30.024 -16.559 1.00 55.18 55 MET B CA 1
ATOM 1121 C C . MET B 1 31 ? 45.080 -31.232 -16.213 1.00 54.57 55 MET B C 1
ATOM 1122 O O . MET B 1 31 ? 44.891 -32.309 -16.784 1.00 52.51 55 MET B O 1
ATOM 1127 N N . LYS B 1 32 ? 46.063 -31.036 -15.340 1.00 51.24 56 LYS B N 1
ATOM 1128 C CA . LYS B 1 32 ? 47.000 -32.066 -14.942 1.00 51.09 56 LYS B CA 1
ATOM 1129 C C . LYS B 1 32 ? 46.471 -32.851 -13.745 1.00 53.75 56 LYS B C 1
ATOM 1130 O O . LYS B 1 32 ? 46.227 -32.277 -12.679 1.00 54.39 56 LYS B O 1
ATOM 1136 N N . LEU B 1 33 ? 46.247 -34.167 -13.941 1.00 48.02 57 LEU B N 1
ATOM 1137 C CA . LEU B 1 33 ? 45.817 -35.056 -12.874 1.00 46.33 57 LEU B CA 1
ATOM 1138 C C . LEU B 1 33 ? 46.997 -35.957 -12.476 1.00 52.36 57 LEU B C 1
ATOM 1139 O O . LEU B 1 33 ? 47.447 -36.785 -13.269 1.00 52.95 57 LEU B O 1
ATOM 1144 N N . ASP B 1 34 ? 47.524 -35.754 -11.260 1.00 49.61 58 ASP B N 1
ATOM 1145 C CA . ASP B 1 34 ? 48.648 -36.520 -10.716 1.00 50.09 58 ASP B CA 1
ATOM 1146 C C . ASP B 1 34 ? 48.229 -37.926 -10.270 1.00 53.11 58 ASP B C 1
ATOM 1147 O O . ASP B 1 34 ? 47.102 -38.120 -9.828 1.00 48.22 58 ASP B O 1
ATOM 1152 N N . ILE B 1 35 ? 49.167 -38.893 -10.363 1.00 54.42 59 ILE B N 1
ATOM 1153 C CA . ILE B 1 35 ? 48.989 -40.305 -9.969 1.00 54.99 59 ILE B CA 1
ATOM 1154 C C . ILE B 1 35 ? 48.785 -40.476 -8.463 1.00 57.11 59 ILE B C 1
ATOM 1155 O O . ILE B 1 35 ? 49.339 -39.715 -7.668 1.00 57.18 59 ILE B O 1
ATOM 1160 N N . GLY B 1 36 ? 48.024 -41.495 -8.096 1.00 52.59 60 GLY B N 1
ATOM 1161 C CA . GLY B 1 36 ? 47.794 -41.865 -6.712 1.00 52.01 60 GLY B CA 1
ATOM 1162 C C . GLY B 1 36 ? 46.604 -41.219 -6.052 1.00 55.06 60 GLY B C 1
ATOM 1163 O O . GLY B 1 36 ? 46.270 -40.072 -6.350 1.00 54.01 60 GLY B O 1
ATOM 1164 N N . ILE B 1 37 ? 45.971 -41.965 -5.128 1.00 50.98 61 ILE B N 1
ATOM 1165 C CA . ILE B 1 37 ? 44.852 -41.484 -4.335 1.00 49.73 61 ILE B CA 1
ATOM 1166 C C . ILE B 1 37 ? 45.397 -41.170 -2.947 1.00 54.71 61 ILE B C 1
ATOM 1167 O O . ILE B 1 37 ? 45.945 -42.068 -2.292 1.00 55.25 61 ILE B O 1
ATOM 1172 N N . ILE B 1 38 ? 45.240 -39.902 -2.494 1.00 50.64 62 ILE B N 1
ATOM 1173 C CA . ILE B 1 38 ? 45.657 -39.473 -1.154 1.00 51.31 62 ILE B CA 1
ATOM 1174 C C . ILE B 1 38 ? 44.735 -40.154 -0.125 1.00 57.19 62 ILE B C 1
ATOM 1175 O O . ILE B 1 38 ? 43.519 -40.213 -0.333 1.00 53.84 62 ILE B O 1
ATOM 1180 N N . ASN B 1 39 ? 45.333 -40.684 0.964 1.00 58.10 63 ASN B N 1
ATOM 1181 C CA . ASN B 1 39 ? 44.664 -41.355 2.086 1.00 58.35 63 ASN B CA 1
ATOM 1182 C C . ASN B 1 39 ? 43.757 -42.504 1.623 1.00 62.77 63 ASN B C 1
ATOM 1183 O O . ASN B 1 39 ? 42.645 -42.674 2.123 1.00 60.98 63 ASN B O 1
ATOM 1188 N N . GLU B 1 40 ? 44.267 -43.303 0.671 1.00 62.55 64 GLU B N 1
ATOM 1189 C CA . GLU B 1 40 ? 43.598 -44.476 0.096 1.00 62.93 64 GLU B CA 1
ATOM 1190 C C . GLU B 1 40 ? 43.487 -45.620 1.134 1.00 70.36 64 GLU B C 1
ATOM 1191 O O . GLU B 1 40 ? 42.579 -46.442 1.026 1.00 69.41 64 GLU B O 1
ATOM 1197 N N . ASN B 1 41 ? 44.408 -45.662 2.128 1.00 70.91 65 ASN B N 1
ATOM 1198 C CA . ASN B 1 41 ? 44.466 -46.678 3.197 1.00 72.64 65 ASN B CA 1
ATOM 1199 C C . ASN B 1 41 ? 43.275 -46.657 4.180 1.00 76.16 65 ASN B C 1
ATOM 1200 O O . ASN B 1 41 ? 43.076 -47.634 4.912 1.00 77.48 65 ASN B O 1
ATOM 1205 N N . GLN B 1 42 ? 42.512 -45.544 4.214 1.00 69.82 66 GLN B N 1
ATOM 1206 C CA . GLN B 1 42 ? 41.362 -45.361 5.095 1.00 67.46 66 GLN B CA 1
ATOM 1207 C C . GLN B 1 42 ? 40.276 -46.368 4.809 1.00 68.72 66 GLN B C 1
ATOM 1208 O O . GLN B 1 42 ? 39.992 -46.658 3.647 1.00 67.60 66 GLN B O 1
ATOM 1214 N N . ARG B 1 43 ? 39.663 -46.898 5.869 1.00 63.75 67 ARG B N 1
ATOM 1215 C CA . ARG B 1 43 ? 38.559 -47.845 5.733 1.00 62.58 67 ARG B CA 1
ATOM 1216 C C . ARG B 1 43 ? 37.366 -47.345 6.520 1.00 62.12 67 ARG B C 1
ATOM 1217 O O . ARG B 1 43 ? 37.538 -46.842 7.635 1.00 61.53 67 ARG B O 1
ATOM 1225 N N . VAL B 1 44 ? 36.162 -47.474 5.938 1.00 57.35 68 VAL B N 1
ATOM 1226 C CA . VAL B 1 44 ? 34.899 -47.103 6.583 1.00 56.71 68 VAL B CA 1
ATOM 1227 C C . VAL B 1 44 ? 34.712 -47.923 7.880 1.00 60.45 68 VAL B C 1
ATOM 1228 O O . VAL B 1 44 ? 34.853 -49.148 7.869 1.00 59.93 68 VAL B O 1
ATOM 1232 N N . SER B 1 45 ? 34.470 -47.217 8.993 1.00 56.26 69 SER B N 1
ATOM 1233 C CA . SER B 1 45 ? 34.190 -47.782 10.303 1.00 56.05 69 SER B CA 1
ATOM 1234 C C . SER B 1 45 ? 32.689 -47.588 10.580 1.00 55.98 69 SER B C 1
ATOM 1235 O O . SER B 1 45 ? 32.238 -46.460 10.840 1.00 57.02 69 SER B O 1
ATOM 1238 N N . MET B 1 46 ? 31.913 -48.680 10.463 1.00 47.71 70 MET B N 1
ATOM 1239 C CA . MET B 1 46 ? 30.472 -48.687 10.710 1.00 44.66 70 MET B CA 1
ATOM 1240 C C . MET B 1 46 ? 30.040 -49.939 11.442 1.00 46.64 70 MET B C 1
ATOM 1241 O O . MET B 1 46 ? 30.555 -51.022 11.164 1.00 45.43 70 MET B O 1
ATOM 1246 N N . SER B 1 47 ? 29.052 -49.802 12.334 1.00 43.24 71 SER B N 1
ATOM 1247 C CA . SER B 1 47 ? 28.463 -50.923 13.075 1.00 44.27 71 SER B CA 1
ATOM 1248 C C . SER B 1 47 ? 28.136 -52.078 12.119 1.00 45.31 71 SER B C 1
ATOM 1249 O O . SER B 1 47 ? 27.628 -51.853 11.017 1.00 43.31 71 SER B O 1
ATOM 1252 N N . ARG B 1 48 ? 28.494 -53.293 12.518 1.00 42.28 72 ARG B N 1
ATOM 1253 C CA . ARG B 1 48 ? 28.240 -54.518 11.763 1.00 42.68 72 ARG B CA 1
ATOM 1254 C C . ARG B 1 48 ? 26.711 -54.674 11.609 1.00 43.50 72 ARG B C 1
ATOM 1255 O O . ARG B 1 48 ? 25.978 -54.464 12.570 1.00 40.59 72 ARG B O 1
ATOM 1263 N N . ASN B 1 49 ? 26.243 -54.978 10.389 1.00 40.36 73 ASN B N 1
ATOM 1264 C CA . ASN B 1 49 ? 24.829 -55.179 10.062 1.00 40.38 73 ASN B CA 1
ATOM 1265 C C . ASN B 1 49 ? 23.947 -53.976 10.396 1.00 41.05 73 ASN B C 1
ATOM 1266 O O . ASN B 1 49 ? 22.769 -54.143 10.676 1.00 40.05 73 ASN B O 1
ATOM 1271 N N . ILE B 1 50 ? 24.525 -52.767 10.338 1.00 37.03 74 ILE B N 1
ATOM 1272 C CA . ILE B 1 50 ? 23.842 -51.494 10.597 1.00 35.44 74 ILE B CA 1
ATOM 1273 C C . ILE B 1 50 ? 22.503 -51.383 9.821 1.00 36.35 74 ILE B C 1
ATOM 1274 O O . ILE B 1 50 ? 21.527 -50.918 10.376 1.00 35.70 74 ILE B O 1
ATOM 1279 N N . GLU B 1 51 ? 22.483 -51.829 8.559 1.00 32.85 75 GLU B N 1
ATOM 1280 C CA . GLU B 1 51 ? 21.363 -51.725 7.623 1.00 33.11 75 GLU B CA 1
ATOM 1281 C C . GLU B 1 51 ? 20.175 -52.577 8.014 1.00 37.53 75 GLU B C 1
ATOM 1282 O O . GLU B 1 51 ? 19.076 -52.294 7.578 1.00 37.85 75 GLU B O 1
ATOM 1288 N N . SER B 1 52 ? 20.396 -53.646 8.775 1.00 34.81 76 SER B N 1
ATOM 1289 C CA . SER B 1 52 ? 19.299 -54.510 9.191 1.00 35.93 76 SER B CA 1
ATOM 1290 C C . SER B 1 52 ? 19.041 -54.368 10.693 1.00 39.96 76 SER B C 1
ATOM 1291 O O . SER B 1 52 ? 17.953 -54.659 11.122 1.00 41.69 76 SER B O 1
ATOM 1294 N N . ARG B 1 53 ? 20.007 -53.841 11.474 1.00 37.41 77 ARG B N 1
ATOM 1295 C CA . ARG B 1 53 ? 19.842 -53.614 12.920 1.00 37.87 77 ARG B CA 1
ATOM 1296 C C . ARG B 1 53 ? 19.150 -52.275 13.207 1.00 39.22 77 ARG B C 1
ATOM 1297 O O . ARG B 1 53 ? 18.654 -52.052 14.305 1.00 38.33 77 ARG B O 1
ATOM 1305 N N . SER B 1 54 ? 19.153 -51.382 12.222 1.00 35.03 78 SER B N 1
ATOM 1306 C CA . SER B 1 54 ? 18.504 -50.077 12.296 1.00 33.90 78 SER B CA 1
ATOM 1307 C C . SER B 1 54 ? 16.985 -50.222 12.447 1.00 37.63 78 SER B C 1
ATOM 1308 O O . SER B 1 54 ? 16.401 -51.118 11.837 1.00 37.23 78 SER B O 1
ATOM 1311 N N . THR B 1 55 ? 16.338 -49.277 13.163 1.00 34.23 79 THR B N 1
ATOM 1312 C CA . THR B 1 55 ? 14.867 -49.211 13.275 1.00 34.79 79 THR B CA 1
ATOM 1313 C C . THR B 1 55 ? 14.302 -48.699 11.925 1.00 37.84 79 THR B C 1
ATOM 1314 O O . THR B 1 55 ? 13.119 -48.831 11.660 1.00 37.75 79 THR B O 1
ATOM 1318 N N . SER B 1 56 ? 15.169 -48.153 11.059 1.00 33.24 80 SER B N 1
ATOM 1319 C CA . SER B 1 56 ? 14.790 -47.706 9.710 1.00 32.10 80 SER B CA 1
ATOM 1320 C C . SER B 1 56 ? 15.684 -48.499 8.781 1.00 35.76 80 SER B C 1
ATOM 1321 O O . SER B 1 56 ? 16.641 -47.941 8.229 1.00 35.85 80 SER B O 1
ATOM 1324 N N . PRO B 1 57 ? 15.502 -49.849 8.710 1.00 33.12 81 PRO B N 1
ATOM 1325 C CA . PRO B 1 57 ? 16.467 -50.665 7.960 1.00 31.57 81 PRO B CA 1
ATOM 1326 C C . PRO B 1 57 ? 16.452 -50.391 6.477 1.00 35.46 81 PRO B C 1
ATOM 1327 O O . PRO B 1 57 ? 15.489 -49.840 5.942 1.00 36.38 81 PRO B O 1
ATOM 1331 N N . TRP B 1 58 ? 17.530 -50.760 5.813 1.00 32.36 82 TRP B N 1
ATOM 1332 C CA . TRP B 1 58 ? 17.624 -50.501 4.393 1.00 31.86 82 TRP B CA 1
ATOM 1333 C C . TRP B 1 58 ? 18.275 -51.643 3.657 1.00 35.95 82 TRP B C 1
ATOM 1334 O O . TRP B 1 58 ? 18.969 -52.463 4.256 1.00 34.52 82 TRP B O 1
ATOM 1345 N N . ASN B 1 59 ? 18.030 -51.688 2.357 1.00 33.76 83 ASN B N 1
ATOM 1346 C CA . ASN B 1 59 ? 18.659 -52.584 1.407 1.00 34.01 83 ASN B CA 1
ATOM 1347 C C . ASN B 1 59 ? 19.812 -51.831 0.735 1.00 35.22 83 ASN B C 1
ATOM 1348 O O . ASN B 1 59 ? 19.799 -50.606 0.669 1.00 33.85 83 ASN B O 1
ATOM 1353 N N . TYR B 1 60 ? 20.793 -52.558 0.229 1.00 31.75 84 TYR B N 1
ATOM 1354 C CA . TYR B 1 60 ? 21.887 -51.961 -0.527 1.00 30.70 84 TYR B CA 1
ATOM 1355 C C . TYR B 1 60 ? 21.832 -52.529 -1.946 1.00 34.92 84 TYR B C 1
ATOM 1356 O O . TYR B 1 60 ? 21.531 -53.701 -2.134 1.00 34.19 84 TYR B O 1
ATOM 1365 N N . THR B 1 61 ? 22.161 -51.703 -2.924 1.00 32.24 85 THR B N 1
ATOM 1366 C CA . THR B 1 61 ? 22.294 -52.093 -4.320 1.00 32.37 85 THR B CA 1
ATOM 1367 C C . THR B 1 61 ? 23.703 -51.678 -4.684 1.00 32.53 85 THR B C 1
ATOM 1368 O O . THR B 1 61 ? 24.052 -50.529 -4.498 1.00 31.02 85 THR B O 1
ATOM 1372 N N . VAL B 1 62 ? 24.502 -52.606 -5.182 1.00 29.90 86 VAL B N 1
ATOM 1373 C CA . VAL B 1 62 ? 25.857 -52.307 -5.605 1.00 28.78 86 VAL B CA 1
ATOM 1374 C C . VAL B 1 62 ? 25.834 -51.943 -7.096 1.00 32.09 86 VAL B C 1
ATOM 1375 O O . VAL B 1 62 ? 25.836 -52.826 -7.967 1.00 32.74 86 VAL B O 1
ATOM 1379 N N . THR B 1 63 ? 25.765 -50.650 -7.383 1.00 29.70 87 THR B N 1
ATOM 1380 C CA . THR B 1 63 ? 25.750 -50.156 -8.770 1.00 30.20 87 THR B CA 1
ATOM 1381 C C . THR B 1 63 ? 27.153 -50.313 -9.331 1.00 32.14 87 THR B C 1
ATOM 1382 O O . THR B 1 63 ? 28.131 -50.144 -8.612 1.00 30.65 87 THR B O 1
ATOM 1386 N N . TRP B 1 64 ? 27.240 -50.708 -10.583 1.00 27.94 88 TRP B N 1
ATOM 1387 C CA . TRP B 1 64 ? 28.496 -50.982 -11.224 1.00 27.17 88 TRP B CA 1
ATOM 1388 C C . TRP B 1 64 ? 28.608 -50.243 -12.555 1.00 33.00 88 TRP B C 1
ATOM 1389 O O . TRP B 1 64 ? 27.667 -50.218 -13.351 1.00 34.17 88 TRP B O 1
ATOM 1400 N N . ASP B 1 65 ? 29.775 -49.678 -12.796 1.00 29.13 89 ASP B N 1
ATOM 1401 C CA . ASP B 1 65 ? 30.069 -48.967 -14.030 1.00 29.53 89 ASP B CA 1
ATOM 1402 C C . ASP B 1 65 ? 31.587 -49.097 -14.270 1.00 33.70 89 ASP B C 1
ATOM 1403 O O . ASP B 1 65 ? 32.379 -48.501 -13.528 1.00 32.01 89 ASP B O 1
ATOM 1408 N N . PRO B 1 66 ? 31.996 -49.880 -15.305 1.00 31.47 90 PRO B N 1
ATOM 1409 C CA . PRO B 1 66 ? 33.436 -50.101 -15.540 1.00 31.38 90 PRO B CA 1
ATOM 1410 C C . PRO B 1 66 ? 34.218 -48.888 -16.063 1.00 35.12 90 PRO B C 1
ATOM 1411 O O . PRO B 1 66 ? 35.444 -48.939 -16.142 1.00 34.19 90 PRO B O 1
ATOM 1415 N N . ASN B 1 67 ? 33.518 -47.791 -16.376 1.00 31.66 91 ASN B N 1
ATOM 1416 C CA . ASN B 1 67 ? 34.131 -46.554 -16.837 1.00 31.69 91 ASN B CA 1
ATOM 1417 C C . ASN B 1 67 ? 34.145 -45.510 -15.754 1.00 35.38 91 ASN B C 1
ATOM 1418 O O . ASN B 1 67 ? 34.488 -44.362 -15.990 1.00 36.51 91 ASN B O 1
ATOM 1423 N N . ARG B 1 68 ? 33.781 -45.922 -14.559 1.00 31.85 92 ARG B N 1
ATOM 1424 C CA . ARG B 1 68 ? 33.712 -45.049 -13.418 1.00 30.98 92 ARG B CA 1
ATOM 1425 C C . ARG B 1 68 ? 34.679 -45.535 -12.328 1.00 34.27 92 ARG B C 1
ATOM 1426 O O . ARG B 1 68 ? 34.904 -46.729 -12.187 1.00 33.98 92 ARG B O 1
ATOM 1434 N N . TYR B 1 69 ? 35.298 -44.591 -11.631 1.00 31.34 93 TYR B N 1
ATOM 1435 C CA . TYR B 1 69 ? 36.121 -44.856 -10.468 1.00 30.94 93 TYR B CA 1
ATOM 1436 C C . TYR B 1 69 ? 35.513 -44.071 -9.292 1.00 32.83 93 TYR B C 1
ATOM 1437 O O . TYR B 1 69 ? 35.454 -42.842 -9.354 1.00 32.91 93 TYR B O 1
ATOM 1446 N N . PRO B 1 70 ? 35.116 -44.733 -8.197 1.00 30.17 94 PRO B N 1
ATOM 1447 C CA . PRO B 1 70 ? 35.069 -46.198 -7.993 1.00 30.26 94 PRO B CA 1
ATOM 1448 C C . PRO B 1 70 ? 33.996 -46.855 -8.879 1.00 31.79 94 PRO B C 1
ATOM 1449 O O . PRO B 1 70 ? 32.962 -46.245 -9.173 1.00 30.17 94 PRO B O 1
ATOM 1453 N N . SER B 1 71 ? 34.304 -48.047 -9.403 1.00 29.83 95 SER B N 1
ATOM 1454 C CA . SER B 1 71 ? 33.402 -48.773 -10.304 1.00 30.37 95 SER B CA 1
ATOM 1455 C C . SER B 1 71 ? 32.138 -49.171 -9.572 1.00 33.22 95 SER B C 1
ATOM 1456 O O . SER B 1 71 ? 31.063 -49.161 -10.166 1.00 31.19 95 SER B O 1
ATOM 1459 N N . GLU B 1 72 ? 32.278 -49.484 -8.267 1.00 29.07 96 GLU B N 1
ATOM 1460 C CA . GLU B 1 72 ? 31.165 -49.875 -7.408 1.00 28.61 96 GLU B CA 1
ATOM 1461 C C . GLU B 1 72 ? 30.748 -48.709 -6.527 1.00 32.80 96 GLU B C 1
ATOM 1462 O O . GLU B 1 72 ? 31.585 -48.099 -5.867 1.00 32.04 96 GLU B O 1
ATOM 1468 N N . VAL B 1 73 ? 29.470 -48.325 -6.626 1.00 30.35 97 VAL B N 1
ATOM 1469 C CA . VAL B 1 73 ? 28.855 -47.261 -5.840 1.00 28.50 97 VAL B CA 1
ATOM 1470 C C . VAL B 1 73 ? 27.615 -47.893 -5.217 1.00 33.41 97 VAL B C 1
ATOM 1471 O O . VAL B 1 73 ? 26.671 -48.274 -5.905 1.00 31.16 97 VAL B O 1
ATOM 1475 N N . VAL B 1 74 ? 27.663 -48.055 -3.911 1.00 31.21 98 VAL B N 1
ATOM 1476 C CA . VAL B 1 74 ? 26.600 -48.711 -3.169 1.00 31.95 98 VAL B CA 1
ATOM 1477 C C . VAL B 1 74 ? 25.487 -47.709 -2.878 1.00 35.88 98 VAL B C 1
ATOM 1478 O O . VAL B 1 74 ? 25.758 -46.658 -2.312 1.00 35.54 98 VAL B O 1
ATOM 1482 N N . GLN B 1 75 ? 24.255 -48.019 -3.312 1.00 31.78 99 GLN B N 1
ATOM 1483 C CA . GLN B 1 75 ? 23.069 -47.186 -3.097 1.00 31.65 99 GLN B CA 1
ATOM 1484 C C . GLN B 1 75 ? 22.113 -47.873 -2.121 1.00 36.19 99 GLN B C 1
ATOM 1485 O O . GLN B 1 75 ? 21.848 -49.064 -2.258 1.00 36.62 99 GLN B O 1
ATOM 1491 N N . ALA B 1 76 ? 21.593 -47.123 -1.149 1.00 32.83 100 ALA B N 1
ATOM 1492 C CA . ALA B 1 76 ? 20.661 -47.643 -0.150 1.00 32.40 100 ALA B CA 1
ATOM 1493 C C . ALA B 1 76 ? 19.209 -47.329 -0.492 1.00 36.71 100 ALA B C 1
ATOM 1494 O O . ALA B 1 76 ? 18.937 -46.320 -1.128 1.00 36.26 100 ALA B O 1
ATOM 1496 N N . GLN B 1 77 ? 18.289 -48.215 -0.070 1.00 34.22 101 GLN B N 1
ATOM 1497 C CA A GLN B 1 77 ? 16.845 -48.067 -0.262 0.50 35.46 101 GLN B CA 1
ATOM 1498 C CA B GLN B 1 77 ? 16.840 -48.041 -0.238 0.50 35.38 101 GLN B CA 1
ATOM 1499 C C . GLN B 1 77 ? 16.191 -48.466 1.058 1.00 38.92 101 GLN B C 1
ATOM 1500 O O . GLN B 1 77 ? 16.460 -49.562 1.538 1.00 37.44 101 GLN B O 1
ATOM 1511 N N . CYS B 1 78 ? 15.351 -47.594 1.651 1.00 37.58 102 CYS B N 1
ATOM 1512 C CA . CYS B 1 78 ? 14.658 -47.928 2.911 1.00 38.09 102 CYS B CA 1
ATOM 1513 C C . CYS B 1 78 ? 13.766 -49.117 2.663 1.00 42.09 102 CYS B C 1
ATOM 1514 O O . CYS B 1 78 ? 13.064 -49.158 1.649 1.00 43.82 102 CYS B O 1
ATOM 1517 N N . ARG B 1 79 ? 13.826 -50.106 3.547 1.00 37.88 103 ARG B N 1
ATOM 1518 C CA . ARG B 1 79 ? 13.005 -51.310 3.429 1.00 39.01 103 ARG B CA 1
ATOM 1519 C C . ARG B 1 79 ? 11.524 -51.072 3.769 1.00 44.89 103 ARG B C 1
ATOM 1520 O O . ARG B 1 79 ? 10.658 -51.839 3.312 1.00 48.67 103 ARG B O 1
ATOM 1528 N N . ASN B 1 80 ? 11.234 -50.052 4.597 1.00 38.59 104 ASN B N 1
ATOM 1529 C CA . ASN B 1 80 ? 9.866 -49.772 5.076 1.00 39.83 104 ASN B CA 1
ATOM 1530 C C . ASN B 1 80 ? 9.547 -48.298 5.027 1.00 43.27 104 ASN B C 1
ATOM 1531 O O . ASN B 1 80 ? 10.453 -47.476 4.932 1.00 43.43 104 ASN B O 1
ATOM 1536 N N . LEU B 1 81 ? 8.265 -47.963 5.093 1.00 41.69 105 LEU B N 1
ATOM 1537 C CA . LEU B 1 81 ? 7.812 -46.573 5.168 1.00 42.30 105 LEU B CA 1
ATOM 1538 C C . LEU B 1 81 ? 7.867 -46.141 6.632 1.00 45.20 105 LEU B C 1
ATOM 1539 O O . LEU B 1 81 ? 8.292 -45.027 6.924 1.00 44.76 105 LEU B O 1
ATOM 1544 N N . GLY B 1 82 ? 7.468 -47.044 7.526 1.00 41.79 106 GLY B N 1
ATOM 1545 C CA . GLY B 1 82 ? 7.506 -46.824 8.965 1.00 42.11 106 GLY B CA 1
ATOM 1546 C C . GLY B 1 82 ? 8.833 -47.243 9.566 1.00 45.46 106 GLY B C 1
ATOM 1547 O O . GLY B 1 82 ? 9.802 -47.499 8.845 1.00 42.33 106 GLY B O 1
ATOM 1548 N N . CYS B 1 83 ? 8.889 -47.305 10.895 1.00 44.22 107 CYS B N 1
ATOM 1549 C CA . CYS B 1 83 ? 10.088 -47.741 11.614 1.00 42.08 107 CYS B CA 1
ATOM 1550 C C . CYS B 1 83 ? 9.785 -49.002 12.420 1.00 46.61 107 CYS B C 1
ATOM 1551 O O . CYS B 1 83 ? 8.639 -49.258 12.729 1.00 46.88 107 CYS B O 1
ATOM 1554 N N . ILE B 1 84 ? 10.819 -49.776 12.773 1.00 44.65 108 ILE B N 1
ATOM 1555 C CA . ILE B 1 84 ? 10.674 -51.037 13.494 1.00 44.73 108 ILE B CA 1
ATOM 1556 C C . ILE B 1 84 ? 10.790 -50.807 14.984 1.00 49.45 108 ILE B C 1
ATOM 1557 O O . ILE B 1 84 ? 11.760 -50.201 15.437 1.00 48.32 108 ILE B O 1
ATOM 1562 N N . ASN B 1 85 ? 9.778 -51.262 15.745 1.00 47.83 109 ASN B N 1
ATOM 1563 C CA . ASN B 1 85 ? 9.757 -51.113 17.205 1.00 49.02 109 ASN B CA 1
ATOM 1564 C C . ASN B 1 85 ? 10.565 -52.240 17.894 1.00 54.42 109 ASN B C 1
ATOM 1565 O O . ASN B 1 85 ? 11.115 -53.110 17.204 1.00 52.28 109 ASN B O 1
ATOM 1570 N N . ALA B 1 86 ? 10.629 -52.227 19.245 1.00 55.07 110 ALA B N 1
ATOM 1571 C CA . ALA B 1 86 ? 11.354 -53.228 20.054 1.00 56.21 110 ALA B CA 1
ATOM 1572 C C . ALA B 1 86 ? 10.856 -54.669 19.817 1.00 62.34 110 ALA B C 1
ATOM 1573 O O . ALA B 1 86 ? 11.658 -55.609 19.807 1.00 62.40 110 ALA B O 1
ATOM 1575 N N . GLN B 1 87 ? 9.549 -54.816 19.543 1.00 59.75 111 GLN B N 1
ATOM 1576 C CA . GLN B 1 87 ? 8.867 -56.088 19.284 1.00 60.43 111 GLN B CA 1
ATOM 1577 C C . GLN B 1 87 ? 9.138 -56.671 17.887 1.00 63.15 111 GLN B C 1
ATOM 1578 O O . GLN B 1 87 ? 8.712 -57.792 17.604 1.00 64.59 111 GLN B O 1
ATOM 1584 N N . GLY B 1 88 ? 9.830 -55.916 17.036 1.00 56.61 112 GLY B N 1
ATOM 1585 C CA . GLY B 1 88 ? 10.154 -56.336 15.677 1.00 55.08 112 GLY B CA 1
ATOM 1586 C C . GLY B 1 88 ? 9.053 -56.028 14.681 1.00 57.92 112 GLY B C 1
ATOM 1587 O O . GLY B 1 88 ? 9.077 -56.523 13.553 1.00 58.25 112 GLY B O 1
ATOM 1588 N N . LYS B 1 89 ? 8.097 -55.182 15.081 1.00 53.00 113 LYS B N 1
ATOM 1589 C CA . LYS B 1 89 ? 6.966 -54.813 14.237 1.00 53.03 113 LYS B CA 1
ATOM 1590 C C . LYS B 1 89 ? 7.128 -53.419 13.644 1.00 54.39 113 LYS B C 1
ATOM 1591 O O . LYS B 1 89 ? 7.786 -52.569 14.240 1.00 53.70 113 LYS B O 1
ATOM 1597 N N . GLU B 1 90 ? 6.490 -53.176 12.490 1.00 49.56 114 GLU B N 1
ATOM 1598 C CA . GLU B 1 90 ? 6.519 -51.873 11.838 1.00 47.48 114 GLU B CA 1
ATOM 1599 C C . GLU B 1 90 ? 5.497 -50.933 12.471 1.00 54.23 114 GLU B C 1
ATOM 1600 O O . GLU B 1 90 ? 4.347 -51.303 12.700 1.00 55.48 114 GLU B O 1
ATOM 1606 N N . ASP B 1 91 ? 5.936 -49.712 12.748 1.00 51.84 115 ASP B N 1
ATOM 1607 C CA . ASP B 1 91 ? 5.124 -48.635 13.298 1.00 52.94 115 ASP B CA 1
ATOM 1608 C C . ASP B 1 91 ? 5.101 -47.610 12.162 1.00 56.67 115 ASP B C 1
ATOM 1609 O O . ASP B 1 91 ? 6.094 -46.912 11.937 1.00 54.01 115 ASP B O 1
ATOM 1614 N N . ILE B 1 92 ? 3.976 -47.559 11.431 1.00 56.38 116 ILE B N 1
ATOM 1615 C CA . ILE B 1 92 ? 3.773 -46.696 10.263 1.00 56.81 116 ILE B CA 1
ATOM 1616 C C . ILE B 1 92 ? 3.527 -45.219 10.670 1.00 61.88 116 ILE B C 1
ATOM 1617 O O . ILE B 1 92 ? 3.420 -44.354 9.794 1.00 61.66 116 ILE B O 1
ATOM 1622 N N . SER B 1 93 ? 3.495 -44.935 11.996 1.00 58.75 117 SER B N 1
ATOM 1623 C CA . SER B 1 93 ? 3.338 -43.580 12.534 1.00 59.69 117 SER B CA 1
ATOM 1624 C C . SER B 1 93 ? 4.691 -42.863 12.611 1.00 61.09 117 SER B C 1
ATOM 1625 O O . SER B 1 93 ? 4.735 -41.672 12.888 1.00 62.61 117 SER B O 1
ATOM 1628 N N . MET B 1 94 ? 5.789 -43.601 12.406 1.00 53.91 118 MET B N 1
ATOM 1629 C CA . MET B 1 94 ? 7.150 -43.072 12.345 1.00 51.10 118 MET B CA 1
ATOM 1630 C C . MET B 1 94 ? 7.588 -43.260 10.899 1.00 53.14 118 MET B C 1
ATOM 1631 O O . MET B 1 94 ? 6.966 -44.058 10.197 1.00 54.65 118 MET B O 1
ATOM 1636 N N . ASN B 1 95 ? 8.574 -42.490 10.417 1.00 46.46 119 ASN B N 1
ATOM 1637 C CA . ASN B 1 95 ? 8.984 -42.626 9.024 1.00 44.66 119 ASN B CA 1
ATOM 1638 C C . ASN B 1 95 ? 10.433 -43.008 8.857 1.00 44.49 119 ASN B C 1
ATOM 1639 O O . ASN B 1 95 ? 11.298 -42.369 9.463 1.00 41.68 119 ASN B O 1
ATOM 1644 N N . SER B 1 96 ? 10.708 -44.007 7.984 1.00 39.83 120 SER B N 1
ATOM 1645 C CA . SER B 1 96 ? 12.085 -44.344 7.597 1.00 37.54 120 SER B CA 1
ATOM 1646 C C . SER B 1 96 ? 12.373 -43.377 6.449 1.00 41.11 120 SER B C 1
ATOM 1647 O O . SER B 1 96 ? 11.593 -43.303 5.477 1.00 41.14 120 SER B O 1
ATOM 1650 N N . VAL B 1 97 ? 13.431 -42.589 6.578 1.00 37.58 121 VAL B N 1
ATOM 1651 C CA . VAL B 1 97 ? 13.750 -41.620 5.531 1.00 37.44 121 VAL B CA 1
ATOM 1652 C C . VAL B 1 97 ? 15.185 -41.792 5.062 1.00 39.51 121 VAL B C 1
ATOM 1653 O O . VAL B 1 97 ? 16.051 -42.036 5.893 1.00 38.31 121 VAL B O 1
ATOM 1657 N N . PRO B 1 98 ? 15.468 -41.654 3.744 1.00 36.91 122 PRO B N 1
ATOM 1658 C CA . PRO B 1 98 ? 16.854 -41.814 3.276 1.00 35.06 122 PRO B CA 1
ATOM 1659 C C . PRO B 1 98 ? 17.777 -40.646 3.641 1.00 39.51 122 PRO B C 1
ATOM 1660 O O . PRO B 1 98 ? 17.355 -39.482 3.725 1.00 40.47 122 PRO B O 1
ATOM 1664 N N . ILE B 1 99 ? 19.041 -40.974 3.834 1.00 34.91 123 ILE B N 1
ATOM 1665 C CA . ILE B 1 99 ? 20.120 -40.015 4.073 1.00 35.12 123 ILE B CA 1
ATOM 1666 C C . ILE B 1 99 ? 20.948 -40.016 2.778 1.00 39.24 123 ILE B C 1
ATOM 1667 O O . ILE B 1 99 ? 21.460 -41.064 2.357 1.00 36.57 123 ILE B O 1
ATOM 1672 N N . GLN B 1 100 ? 21.034 -38.848 2.142 1.00 38.70 124 GLN B N 1
ATOM 1673 C CA . GLN B 1 100 ? 21.695 -38.659 0.857 1.00 38.66 124 GLN B CA 1
ATOM 1674 C C . GLN B 1 100 ? 22.928 -37.756 0.975 1.00 43.03 124 GLN B C 1
ATOM 1675 O O . GLN B 1 100 ? 22.915 -36.779 1.714 1.00 44.00 124 GLN B O 1
ATOM 1681 N N . GLN B 1 101 ? 23.994 -38.117 0.261 1.00 37.72 125 GLN B N 1
ATOM 1682 C CA . GLN B 1 101 ? 25.291 -37.447 0.288 1.00 38.28 125 GLN B CA 1
ATOM 1683 C C . GLN B 1 101 ? 25.751 -37.194 -1.134 1.00 42.96 125 GLN B C 1
ATOM 1684 O O . GLN B 1 101 ? 25.656 -38.078 -1.988 1.00 42.32 125 GLN B O 1
ATOM 1690 N N . GLU B 1 102 ? 26.295 -36.005 -1.374 1.00 39.40 126 GLU B N 1
ATOM 1691 C CA . GLU B 1 102 ? 26.872 -35.647 -2.661 1.00 39.18 126 GLU B CA 1
ATOM 1692 C C . GLU B 1 102 ? 28.282 -36.212 -2.703 1.00 41.15 126 GLU B C 1
ATOM 1693 O O . GLU B 1 102 ? 29.045 -36.036 -1.760 1.00 41.53 126 GLU B O 1
ATOM 1699 N N . THR B 1 103 ? 28.635 -36.908 -3.773 1.00 36.62 127 THR B N 1
ATOM 1700 C CA . THR B 1 103 ? 29.995 -37.434 -3.886 1.00 35.12 127 THR B CA 1
ATOM 1701 C C . THR B 1 103 ? 30.574 -37.096 -5.244 1.00 36.07 127 THR B C 1
ATOM 1702 O O . THR B 1 103 ? 29.836 -36.717 -6.147 1.00 36.23 127 THR B O 1
ATOM 1706 N N . LEU B 1 104 ? 31.868 -37.289 -5.407 1.00 33.24 128 LEU B N 1
ATOM 1707 C CA . LEU B 1 104 ? 32.502 -37.157 -6.710 1.00 34.04 128 LEU B CA 1
ATOM 1708 C C . LEU B 1 104 ? 33.071 -38.495 -7.085 1.00 36.47 128 LEU B C 1
ATOM 1709 O O . LEU B 1 104 ? 33.601 -39.219 -6.241 1.00 35.55 128 LEU B O 1
ATOM 1714 N N . VAL B 1 105 ? 32.940 -38.833 -8.360 1.00 32.95 129 VAL B N 1
ATOM 1715 C CA . VAL B 1 105 ? 33.531 -40.040 -8.944 1.00 30.79 129 VAL B CA 1
ATOM 1716 C C . VAL B 1 105 ? 34.295 -39.553 -10.163 1.00 35.28 129 VAL B C 1
ATOM 1717 O O . VAL B 1 105 ? 34.178 -38.379 -10.540 1.00 32.23 129 VAL B O 1
ATOM 1721 N N . VAL B 1 106 ? 35.064 -40.452 -10.784 1.00 33.97 130 VAL B N 1
ATOM 1722 C CA . VAL B 1 106 ? 35.837 -40.096 -11.976 1.00 34.48 130 VAL B CA 1
ATOM 1723 C C . VAL B 1 106 ? 35.331 -40.952 -13.146 1.00 36.93 130 VAL B C 1
ATOM 1724 O O . VAL B 1 106 ? 35.252 -42.167 -13.025 1.00 34.16 130 VAL B O 1
ATOM 1728 N N . ARG B 1 107 ? 35.015 -40.313 -14.271 1.00 35.67 131 ARG B N 1
ATOM 1729 C CA . ARG B 1 107 ? 34.618 -41.008 -15.479 1.00 35.57 131 ARG B CA 1
ATOM 1730 C C . ARG B 1 107 ? 35.803 -41.063 -16.443 1.00 40.72 131 ARG B C 1
ATOM 1731 O O . ARG B 1 107 ? 36.447 -40.051 -16.706 1.00 39.17 131 ARG B O 1
ATOM 1739 N N . ARG B 1 108 ? 36.071 -42.249 -16.980 1.00 40.67 132 ARG B N 1
ATOM 1740 C CA . ARG B 1 108 ? 37.088 -42.457 -18.003 1.00 42.23 132 ARG B CA 1
ATOM 1741 C C . ARG B 1 108 ? 36.419 -42.159 -19.357 1.00 48.52 132 ARG B C 1
ATOM 1742 O O . ARG B 1 108 ? 35.326 -42.672 -19.642 1.00 47.89 132 ARG B O 1
ATOM 1750 N N . LYS B 1 109 ? 37.094 -41.358 -20.192 1.00 47.10 133 LYS B N 1
ATOM 1751 C CA . LYS B 1 109 ? 36.619 -40.989 -21.524 1.00 48.74 133 LYS B CA 1
ATOM 1752 C C . LYS B 1 109 ? 37.650 -41.377 -22.563 1.00 56.02 133 LYS B C 1
ATOM 1753 O O . LYS B 1 109 ? 38.854 -41.404 -22.275 1.00 54.58 133 LYS B O 1
ATOM 1759 N N . HIS B 1 110 ? 37.164 -41.642 -23.789 1.00 56.91 134 HIS B N 1
ATOM 1760 C CA . HIS B 1 110 ? 37.935 -42.008 -24.988 1.00 59.77 134 HIS B CA 1
ATOM 1761 C C . HIS B 1 110 ? 38.628 -43.359 -24.839 1.00 67.49 134 HIS B C 1
ATOM 1762 O O . HIS B 1 110 ? 38.493 -44.019 -23.808 1.00 65.99 134 HIS B O 1
ATOM 1769 N N . GLN B 1 111 ? 39.337 -43.787 -25.885 1.00 69.62 135 GLN B N 1
ATOM 1770 C CA . GLN B 1 111 ? 40.004 -45.086 -25.894 1.00 71.71 135 GLN B CA 1
ATOM 1771 C C . GLN B 1 111 ? 41.479 -45.018 -26.246 1.00 76.51 135 GLN B C 1
ATOM 1772 O O . GLN B 1 111 ? 41.925 -44.089 -26.928 1.00 77.00 135 GLN B O 1
ATOM 1778 N N . GLY B 1 112 ? 42.211 -46.017 -25.758 1.00 72.90 136 GLY B N 1
ATOM 1779 C CA . GLY B 1 112 ? 43.636 -46.189 -25.989 1.00 73.76 136 GLY B CA 1
ATOM 1780 C C . GLY B 1 112 ? 44.499 -45.125 -25.355 1.00 76.23 136 GLY B C 1
ATOM 1781 O O . GLY B 1 112 ? 44.433 -44.894 -24.144 1.00 75.02 136 GLY B O 1
ATOM 1782 N N . CYS B 1 113 ? 45.295 -44.462 -26.191 1.00 72.64 137 CYS B N 1
ATOM 1783 C CA . CYS B 1 113 ? 46.239 -43.436 -25.781 1.00 72.28 137 CYS B CA 1
ATOM 1784 C C . CYS B 1 113 ? 45.598 -42.076 -25.576 1.00 70.44 137 CYS B C 1
ATOM 1785 O O . CYS B 1 113 ? 46.174 -41.248 -24.871 1.00 69.47 137 CYS B O 1
ATOM 1788 N N . SER B 1 114 ? 44.410 -41.844 -26.168 1.00 64.15 138 SER B N 1
ATOM 1789 C CA . SER B 1 114 ? 43.697 -40.567 -26.026 1.00 63.00 138 SER B CA 1
ATOM 1790 C C . SER B 1 114 ? 42.784 -40.525 -24.766 1.00 62.32 138 SER B C 1
ATOM 1791 O O . SER B 1 114 ? 41.923 -39.645 -24.650 1.00 62.13 138 SER B O 1
ATOM 1794 N N . VAL B 1 115 ? 43.017 -41.450 -23.812 1.00 54.22 139 VAL B N 1
ATOM 1795 C CA . VAL B 1 115 ? 42.250 -41.576 -22.577 1.00 51.25 139 VAL B CA 1
ATOM 1796 C C . VAL B 1 115 ? 42.387 -40.327 -21.688 1.00 51.79 139 VAL B C 1
ATOM 1797 O O . VAL B 1 115 ? 43.480 -39.771 -21.512 1.00 51.32 139 VAL B O 1
ATOM 1801 N N . SER B 1 116 ? 41.235 -39.869 -21.186 1.00 44.80 140 SER B N 1
ATOM 1802 C CA . SER B 1 116 ? 41.145 -38.745 -20.273 1.00 42.87 140 SER B CA 1
ATOM 1803 C C . SER B 1 116 ? 40.110 -39.054 -19.202 1.00 44.94 140 SER B C 1
ATOM 1804 O O . SER B 1 116 ? 39.376 -40.045 -19.287 1.00 42.89 140 SER B O 1
ATOM 1807 N N . PHE B 1 117 ? 40.102 -38.229 -18.164 1.00 41.02 141 PHE B N 1
ATOM 1808 C CA . PHE B 1 117 ? 39.262 -38.410 -17.008 1.00 38.42 141 PHE B CA 1
ATOM 1809 C C . PHE B 1 117 ? 38.447 -37.168 -16.770 1.00 42.65 141 PHE B C 1
ATOM 1810 O O . PHE B 1 117 ? 38.859 -36.070 -17.143 1.00 42.30 141 PHE B O 1
ATOM 1818 N N . GLN B 1 118 ? 37.261 -37.342 -16.201 1.00 38.95 142 GLN B N 1
ATOM 1819 C CA . GLN B 1 118 ? 36.387 -36.215 -15.924 1.00 39.14 142 GLN B CA 1
ATOM 1820 C C . GLN B 1 118 ? 35.653 -36.440 -14.636 1.00 40.68 142 GLN B C 1
ATOM 1821 O O . GLN B 1 118 ? 35.191 -37.555 -14.385 1.00 39.11 142 GLN B O 1
ATOM 1827 N N . LEU B 1 119 ? 35.551 -35.385 -13.805 1.00 37.01 143 LEU B N 1
ATOM 1828 C CA . LEU B 1 119 ? 34.828 -35.482 -12.544 1.00 36.64 143 LEU B CA 1
ATOM 1829 C C . LEU B 1 119 ? 33.334 -35.601 -12.808 1.00 40.41 143 LEU B C 1
ATOM 1830 O O . LEU B 1 119 ? 32.828 -35.076 -13.803 1.00 39.06 143 LEU B O 1
ATOM 1835 N N . GLU B 1 120 ? 32.642 -36.336 -11.935 1.00 36.43 144 GLU B N 1
ATOM 1836 C CA . GLU B 1 120 ? 31.216 -36.549 -12.071 1.00 35.89 144 GLU B CA 1
ATOM 1837 C C . GLU B 1 120 ? 30.573 -36.531 -10.698 1.00 38.20 144 GLU B C 1
ATOM 1838 O O . GLU B 1 120 ? 31.055 -37.197 -9.786 1.00 37.39 144 GLU B O 1
ATOM 1844 N N . LYS B 1 121 ? 29.482 -35.778 -10.559 1.00 35.63 145 LYS B N 1
ATOM 1845 C CA . LYS B 1 121 ? 28.732 -35.696 -9.316 1.00 35.38 145 LYS B CA 1
ATOM 1846 C C . LYS B 1 121 ? 27.776 -36.885 -9.236 1.00 38.27 145 LYS B C 1
ATOM 1847 O O . LYS B 1 121 ? 26.994 -37.109 -10.160 1.00 37.14 145 LYS B O 1
ATOM 1853 N N . VAL B 1 122 ? 27.807 -37.613 -8.105 1.00 35.68 146 VAL B N 1
ATOM 1854 C CA . VAL B 1 122 ? 26.898 -38.740 -7.860 1.00 34.60 146 VAL B CA 1
ATOM 1855 C C . VAL B 1 122 ? 26.207 -38.535 -6.517 1.00 37.41 146 VAL B C 1
ATOM 1856 O O . VAL B 1 122 ? 26.881 -38.256 -5.536 1.00 36.47 146 VAL B O 1
ATOM 1860 N N . LEU B 1 123 ? 24.871 -38.635 -6.472 1.00 36.02 147 LEU B N 1
ATOM 1861 C CA . LEU B 1 123 ? 24.165 -38.536 -5.191 1.00 35.92 147 LEU B CA 1
ATOM 1862 C C . LEU B 1 123 ? 24.042 -39.957 -4.673 1.00 37.32 147 LEU B C 1
ATOM 1863 O O . LEU B 1 123 ? 23.611 -40.860 -5.400 1.00 35.72 147 LEU B O 1
ATOM 1868 N N . VAL B 1 124 ? 24.519 -40.170 -3.457 1.00 34.45 148 VAL B N 1
ATOM 1869 C CA . VAL B 1 124 ? 24.522 -41.494 -2.846 1.00 33.66 148 VAL B CA 1
ATOM 1870 C C . VAL B 1 124 ? 23.568 -41.555 -1.658 1.00 37.68 148 VAL B C 1
ATOM 1871 O O . VAL B 1 124 ? 23.755 -40.810 -0.697 1.00 37.39 148 VAL B O 1
ATOM 1875 N N . THR B 1 125 ? 22.585 -42.470 -1.704 1.00 33.85 149 THR B N 1
ATOM 1876 C CA . THR B 1 125 ? 21.756 -42.739 -0.527 1.00 33.40 149 THR B CA 1
ATOM 1877 C C . THR B 1 125 ? 22.577 -43.740 0.286 1.00 34.53 149 THR B C 1
ATOM 1878 O O . THR B 1 125 ? 22.853 -44.844 -0.172 1.00 32.36 149 THR B O 1
ATOM 1882 N N . VAL B 1 126 ? 23.013 -43.322 1.458 1.00 33.36 150 VAL B N 1
ATOM 1883 C CA . VAL B 1 126 ? 23.930 -44.080 2.301 1.00 32.54 150 VAL B CA 1
ATOM 1884 C C . VAL B 1 126 ? 23.222 -44.984 3.305 1.00 37.13 150 VAL B C 1
ATOM 1885 O O . VAL B 1 126 ? 23.783 -45.969 3.779 1.00 36.07 150 VAL B O 1
ATOM 1889 N N . GLY B 1 127 ? 21.995 -44.642 3.625 1.00 33.86 151 GLY B N 1
ATOM 1890 C CA . GLY B 1 127 ? 21.222 -45.392 4.593 1.00 32.42 151 GLY B CA 1
ATOM 1891 C C . GLY B 1 127 ? 19.974 -44.641 4.922 1.00 36.68 151 GLY B C 1
ATOM 1892 O O . GLY B 1 127 ? 19.629 -43.684 4.228 1.00 35.68 151 GLY B O 1
ATOM 1893 N N . CYS B 1 128 ? 19.306 -45.059 5.998 1.00 34.93 152 CYS B N 1
ATOM 1894 C CA . CYS B 1 128 ? 18.052 -44.461 6.414 1.00 36.12 152 CYS B CA 1
ATOM 1895 C C . CYS B 1 128 ? 18.084 -44.161 7.884 1.00 38.84 152 CYS B C 1
ATOM 1896 O O . CYS B 1 128 ? 18.844 -44.783 8.638 1.00 37.31 152 CYS B O 1
ATOM 1899 N N . THR B 1 129 ? 17.244 -43.206 8.284 1.00 35.09 153 THR B N 1
ATOM 1900 C CA . THR B 1 129 ? 17.055 -42.810 9.671 1.00 35.55 153 THR B CA 1
ATOM 1901 C C . THR B 1 129 ? 15.559 -42.809 9.965 1.00 39.00 153 THR B C 1
ATOM 1902 O O . THR B 1 129 ? 14.754 -42.831 9.036 1.00 38.46 153 THR B O 1
ATOM 1906 N N . CYS B 1 130 ? 15.197 -42.846 11.245 1.00 36.70 154 CYS B N 1
ATOM 1907 C CA . CYS B 1 130 ? 13.805 -42.822 11.667 1.00 38.65 154 CYS B CA 1
ATOM 1908 C C . CYS B 1 130 ? 13.457 -41.420 12.128 1.00 44.51 154 CYS B C 1
ATOM 1909 O O . CYS B 1 130 ? 14.115 -40.891 13.024 1.00 44.30 154 CYS B O 1
ATOM 1912 N N . VAL B 1 131 ? 12.447 -40.809 11.507 1.00 41.88 155 VAL B N 1
ATOM 1913 C CA . VAL B 1 131 ? 12.007 -39.470 11.878 1.00 43.28 155 VAL B CA 1
ATOM 1914 C C . VAL B 1 131 ? 10.550 -39.463 12.358 1.00 51.66 155 VAL B C 1
ATOM 1915 O O . VAL B 1 131 ? 9.733 -40.278 11.907 1.00 49.93 155 VAL B O 1
ATOM 1919 N N . THR B 1 132 ? 10.229 -38.510 13.243 1.00 53.01 156 THR B N 1
ATOM 1920 C CA . THR B 1 132 ? 8.860 -38.273 13.686 1.00 56.77 156 THR B CA 1
ATOM 1921 C C . THR B 1 132 ? 8.242 -37.454 12.530 1.00 63.44 156 THR B C 1
ATOM 1922 O O . THR B 1 132 ? 8.856 -36.464 12.112 1.00 62.61 156 THR B O 1
ATOM 1926 N N . PRO B 1 133 ? 7.073 -37.848 11.971 1.00 63.21 157 PRO B N 1
ATOM 1927 C CA . PRO B 1 133 ? 6.459 -37.041 10.894 1.00 65.32 157 PRO B CA 1
ATOM 1928 C C . PRO B 1 133 ? 6.099 -35.622 11.339 1.00 71.52 157 PRO B C 1
ATOM 1929 O O . PRO B 1 133 ? 5.938 -35.373 12.538 1.00 72.09 157 PRO B O 1
ATOM 1933 N N . VAL B 1 134 ? 5.978 -34.696 10.375 1.00 69.52 158 VAL B N 1
ATOM 1934 C CA . VAL B 1 134 ? 5.632 -33.297 10.642 1.00 107.87 158 VAL B CA 1
ATOM 1935 C C . VAL B 1 134 ? 4.166 -33.024 10.277 1.00 135.95 158 VAL B C 1
ATOM 1936 O O . VAL B 1 134 ? 3.274 -33.722 10.761 1.00 99.58 158 VAL B O 1
ATOM 1940 N N . PRO C 1 10 ? 15.855 -41.213 -6.741 1.00 98.72 34 PRO C N 1
ATOM 1941 C CA . PRO C 1 10 ? 16.256 -41.348 -8.150 1.00 97.04 34 PRO C CA 1
ATOM 1942 C C . PRO C 1 10 ? 16.191 -42.789 -8.680 1.00 93.69 34 PRO C C 1
ATOM 1943 O O . PRO C 1 10 ? 15.895 -43.719 -7.920 1.00 91.40 34 PRO C O 1
ATOM 1947 N N . LYS C 1 11 ? 16.466 -42.969 -9.992 1.00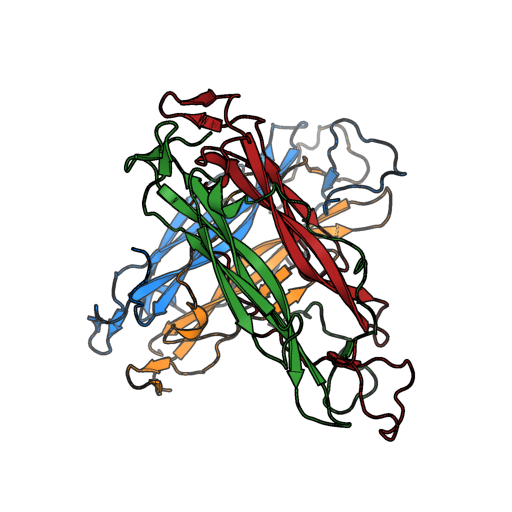 86.20 35 LYS C N 1
ATOM 1948 C CA . LYS C 1 11 ? 16.481 -44.278 -10.652 1.00 81.46 35 LYS C CA 1
ATOM 1949 C C . LYS C 1 11 ? 17.839 -44.936 -10.387 1.00 78.51 35 LYS C C 1
ATOM 1950 O O . LYS C 1 11 ? 18.854 -44.461 -10.904 1.00 79.25 35 LYS C O 1
ATOM 1956 N N . VAL C 1 12 ? 17.860 -45.995 -9.547 1.00 68.40 36 VAL C N 1
ATOM 1957 C CA . VAL C 1 12 ? 19.073 -46.724 -9.135 1.00 63.07 36 VAL C CA 1
ATOM 1958 C C . VAL C 1 12 ? 19.771 -47.405 -10.338 1.00 60.42 36 VAL C C 1
ATOM 1959 O O . VAL C 1 12 ? 19.123 -48.090 -11.131 1.00 59.16 36 VAL C O 1
ATOM 1963 N N . GLY C 1 13 ? 21.082 -47.172 -10.458 1.00 51.95 37 GLY C N 1
ATOM 1964 C CA . GLY C 1 13 ? 21.920 -47.732 -11.508 1.00 47.86 37 GLY C CA 1
ATOM 1965 C C . GLY C 1 13 ? 21.990 -49.243 -11.484 1.00 46.41 37 GLY C C 1
ATOM 1966 O O . GLY C 1 13 ? 21.728 -49.881 -10.458 1.00 43.28 37 GLY C O 1
ATOM 1967 N N . HIS C 1 14 ? 22.355 -49.824 -12.623 1.00 42.68 38 HIS C N 1
ATOM 1968 C CA . HIS C 1 14 ? 22.491 -51.261 -12.798 1.00 40.31 38 HIS C CA 1
ATOM 1969 C C . HIS C 1 14 ? 23.616 -51.856 -11.973 1.00 38.14 38 HIS C C 1
ATOM 1970 O O . HIS C 1 14 ? 24.673 -51.244 -11.795 1.00 34.82 38 HIS C O 1
ATOM 1977 N N . THR C 1 15 ? 23.419 -53.103 -11.533 1.00 32.95 39 THR C N 1
ATOM 1978 C CA . THR C 1 15 ? 24.474 -53.825 -10.833 1.00 30.93 39 THR C CA 1
ATOM 1979 C C . THR C 1 15 ? 25.368 -54.456 -11.918 1.00 33.80 39 THR C C 1
ATOM 1980 O O . THR C 1 15 ? 25.054 -54.395 -13.113 1.00 33.25 39 THR C O 1
ATOM 1984 N N . PHE C 1 16 ? 26.412 -55.152 -11.477 1.00 29.63 40 PHE C N 1
ATOM 1985 C CA . PHE C 1 16 ? 27.307 -55.924 -12.330 1.00 30.56 40 PHE C CA 1
ATOM 1986 C C . PHE C 1 16 ? 26.555 -57.080 -13.048 1.00 36.05 40 PHE C C 1
ATOM 1987 O O . PHE C 1 16 ? 26.965 -57.500 -14.125 1.00 36.14 40 PHE C O 1
ATOM 1995 N N . PHE C 1 17 ? 25.450 -57.569 -12.466 1.00 32.54 41 PHE C N 1
ATOM 1996 C CA . PHE C 1 17 ? 24.747 -58.732 -12.989 1.00 32.83 41 PHE C CA 1
ATOM 1997 C C . PHE C 1 17 ? 23.557 -58.414 -13.900 1.00 41.84 41 PHE C C 1
ATOM 1998 O O . PHE C 1 17 ? 23.029 -59.322 -14.538 1.00 44.63 41 PHE C O 1
ATOM 2006 N N . GLN C 1 18 ? 23.179 -57.145 -14.019 1.00 38.24 42 GLN C N 1
ATOM 2007 C CA . GLN C 1 18 ? 22.039 -56.741 -14.825 1.00 39.24 42 GLN C CA 1
ATOM 2008 C C . GLN C 1 18 ? 22.321 -56.599 -16.326 1.00 45.06 42 GLN C C 1
ATOM 2009 O O . GLN C 1 18 ? 23.412 -56.220 -16.752 1.00 44.22 42 GLN C O 1
ATOM 2015 N N . LYS C 1 19 ? 21.279 -56.921 -17.105 1.00 44.16 43 LYS C N 1
ATOM 2016 C CA . LYS C 1 19 ? 21.139 -56.891 -18.558 1.00 45.73 43 LYS C CA 1
ATOM 2017 C C . LYS C 1 19 ? 20.189 -55.731 -18.841 1.00 50.78 43 LYS C C 1
ATOM 2018 O O . LYS C 1 19 ? 19.371 -55.425 -17.961 1.00 49.55 43 LYS C O 1
ATOM 2024 N N . PRO C 1 20 ? 20.162 -55.132 -20.064 1.00 49.83 44 PRO C N 1
ATOM 2025 C CA . PRO C 1 20 ? 19.132 -54.115 -20.340 1.00 51.73 44 PRO C CA 1
ATOM 2026 C C . PRO C 1 20 ? 17.739 -54.675 -20.036 1.00 55.41 44 PRO C C 1
ATOM 2027 O O . PRO C 1 20 ? 17.484 -55.875 -20.206 1.00 54.28 44 PRO C O 1
ATOM 2031 N N . GLU C 1 21 ? 16.877 -53.820 -19.492 1.00 53.33 45 GLU C N 1
ATOM 2032 C CA . GLU C 1 21 ? 15.513 -54.145 -19.068 1.00 54.99 45 GLU C CA 1
ATOM 2033 C C . GLU C 1 21 ? 14.614 -54.689 -20.199 1.00 61.14 45 GLU C C 1
ATOM 2034 O O . GLU C 1 21 ? 13.695 -55.458 -19.917 1.00 62.07 45 GLU C O 1
ATOM 2040 N N . SER C 1 22 ? 14.921 -54.343 -21.466 1.00 57.86 46 SER C N 1
ATOM 2041 C CA . SER C 1 22 ? 14.182 -54.766 -22.657 1.00 59.19 46 SER C CA 1
ATOM 2042 C C . SER C 1 22 ? 14.686 -56.087 -23.283 1.00 64.34 46 SER C C 1
ATOM 2043 O O . SER C 1 22 ? 14.306 -56.393 -24.417 1.00 65.27 46 SER C O 1
ATOM 2046 N N . CYS C 1 23 ? 15.534 -56.859 -22.573 1.00 60.10 47 CYS C N 1
ATOM 2047 C CA . CYS C 1 23 ? 16.081 -58.111 -23.109 1.00 60.53 47 CYS C CA 1
ATOM 2048 C C . CYS C 1 23 ? 15.043 -59.224 -23.266 1.00 71.53 47 CYS C C 1
ATOM 2049 O O . CYS C 1 23 ? 14.149 -59.316 -22.418 1.00 71.41 47 CYS C O 1
ATOM 2052 N N . PRO C 1 24 ? 15.152 -60.094 -24.316 1.00 73.29 48 PRO C N 1
ATOM 2053 C CA . PRO C 1 24 ? 14.157 -61.178 -24.485 1.00 76.23 48 PRO C CA 1
ATOM 2054 C C . PRO C 1 24 ? 13.938 -62.007 -23.216 1.00 84.89 48 PRO C C 1
ATOM 2055 O O . PRO C 1 24 ? 14.894 -62.176 -22.453 1.00 81.74 48 PRO C O 1
ATOM 2059 N N . PRO C 1 25 ? 12.683 -62.455 -22.929 1.00 88.11 49 PRO C N 1
ATOM 2060 C CA . PRO C 1 25 ? 12.420 -63.158 -21.658 1.00 88.67 49 PRO C CA 1
ATOM 2061 C C . PRO C 1 25 ? 13.219 -64.427 -21.404 1.00 95.70 49 PRO C C 1
ATOM 2062 O O . PRO C 1 25 ? 13.585 -65.145 -22.338 1.00 96.11 49 PRO C O 1
ATOM 2066 N N . VAL C 1 26 ? 13.491 -64.678 -20.111 1.00 93.90 50 VAL C N 1
ATOM 2067 C CA . VAL C 1 26 ? 14.193 -65.846 -19.578 1.00 93.82 50 VAL C CA 1
ATOM 2068 C C . VAL C 1 26 ? 13.372 -66.334 -18.355 1.00 99.47 50 VAL C C 1
ATOM 2069 O O . VAL C 1 26 ? 13.245 -65.574 -17.385 1.00 98.31 50 VAL C O 1
ATOM 2073 N N . PRO C 1 27 ? 12.756 -67.554 -18.412 1.00 98.14 51 PRO C N 1
ATOM 2074 C CA . PRO C 1 27 ? 11.943 -68.032 -17.270 1.00 98.77 51 PRO C CA 1
ATOM 2075 C C . PRO C 1 27 ? 12.688 -68.035 -15.935 1.00 100.32 51 PRO C C 1
ATOM 2076 O O . PRO C 1 27 ? 13.880 -68.373 -15.877 1.00 98.33 51 PRO C O 1
ATOM 2080 N N . GLY C 1 28 ? 11.988 -67.580 -14.895 1.00 96.09 52 GLY C N 1
ATOM 2081 C CA . GLY C 1 28 ? 12.532 -67.435 -13.549 1.00 93.59 52 GLY C CA 1
ATOM 2082 C C . GLY C 1 28 ? 13.275 -66.126 -13.351 1.00 93.14 52 GLY C C 1
ATOM 2083 O O . GLY C 1 28 ? 13.693 -65.818 -12.231 1.00 91.16 52 GLY C O 1
ATOM 2084 N N . GLY C 1 29 ? 13.439 -65.369 -14.447 1.00 88.58 53 GLY C N 1
ATOM 2085 C CA . GLY C 1 29 ? 14.129 -64.080 -14.507 1.00 85.79 53 GLY C CA 1
ATOM 2086 C C . GLY C 1 29 ? 15.591 -64.150 -14.119 1.00 84.72 53 GLY C C 1
ATOM 2087 O O . GLY C 1 29 ? 16.157 -63.165 -13.636 1.00 84.03 53 GLY C O 1
ATOM 2088 N N . SER C 1 30 ? 16.217 -65.315 -14.326 1.00 77.15 54 SER C N 1
ATOM 2089 C CA . SER C 1 30 ? 17.602 -65.511 -13.929 1.00 73.02 54 SER C CA 1
ATOM 2090 C C . SER C 1 30 ? 18.613 -65.135 -15.008 1.00 70.18 54 SER C C 1
ATOM 2091 O O . SER C 1 30 ? 18.256 -64.718 -16.114 1.00 70.66 54 SER C O 1
ATOM 2094 N N . MET C 1 31 ? 19.888 -65.250 -14.647 1.00 60.63 55 MET C N 1
ATOM 2095 C CA . MET C 1 31 ? 21.029 -64.911 -15.478 1.00 57.22 55 MET C CA 1
ATOM 2096 C C . MET C 1 31 ? 21.772 -66.168 -15.912 1.00 53.52 55 MET C C 1
ATOM 2097 O O . MET C 1 31 ? 21.503 -67.271 -15.422 1.00 51.74 55 MET C O 1
ATOM 2102 N N . LYS C 1 32 ? 22.668 -65.997 -16.862 1.00 46.00 56 LYS C N 1
ATOM 2103 C CA . LYS C 1 32 ? 23.430 -67.073 -17.469 1.00 45.16 56 LYS C CA 1
ATOM 2104 C C . LYS C 1 32 ? 24.775 -67.317 -16.761 1.00 45.89 56 LYS C C 1
ATOM 2105 O O . LYS C 1 32 ? 25.635 -66.440 -16.730 1.00 42.85 56 LYS C O 1
ATOM 2111 N N . LEU C 1 33 ? 24.934 -68.516 -16.177 1.00 43.16 57 LEU C N 1
ATOM 2112 C CA . LEU C 1 33 ? 26.186 -68.930 -15.553 1.00 41.47 57 LEU C CA 1
ATOM 2113 C C . LEU C 1 33 ? 26.825 -69.945 -16.491 1.00 45.83 57 LEU C C 1
ATOM 2114 O O . LEU C 1 33 ? 26.233 -70.974 -16.762 1.00 45.23 57 LEU C O 1
ATOM 2119 N N . ASP C 1 34 ? 27.996 -69.624 -17.033 1.00 43.27 58 ASP C N 1
ATOM 2120 C CA . ASP C 1 34 ? 28.697 -70.509 -17.956 1.00 45.69 58 ASP C CA 1
ATOM 2121 C C . ASP C 1 34 ? 29.484 -71.551 -17.180 1.00 52.57 58 ASP C C 1
ATOM 2122 O O . ASP C 1 34 ? 29.958 -71.264 -16.082 1.00 49.83 58 ASP C O 1
ATOM 2127 N N . ILE C 1 35 ? 29.643 -72.742 -17.777 1.00 53.01 59 ILE C N 1
ATOM 2128 C CA . ILE C 1 35 ? 30.378 -73.879 -17.215 1.00 54.77 59 ILE C CA 1
ATOM 2129 C C . ILE C 1 35 ? 31.891 -73.630 -17.155 1.00 56.29 59 ILE C C 1
ATOM 2130 O O . ILE C 1 35 ? 32.455 -72.966 -18.035 1.00 56.37 59 ILE C O 1
ATOM 2135 N N . GLY C 1 36 ? 32.522 -74.210 -16.145 1.00 50.84 60 GLY C N 1
ATOM 2136 C CA . GLY C 1 36 ? 33.962 -74.147 -15.954 1.00 50.43 60 GLY C CA 1
ATOM 2137 C C . GLY C 1 36 ? 34.425 -73.055 -15.021 1.00 50.27 60 GLY C C 1
ATOM 2138 O O . GLY C 1 36 ? 33.887 -71.941 -15.042 1.00 47.95 60 GLY C O 1
ATOM 2139 N N . ILE C 1 37 ? 35.436 -73.371 -14.199 1.00 46.60 61 ILE C N 1
ATOM 2140 C CA . ILE C 1 37 ? 36.064 -72.413 -13.280 1.00 45.08 61 ILE C CA 1
ATOM 2141 C C . ILE C 1 37 ? 37.370 -71.944 -13.959 1.00 51.09 61 ILE C C 1
ATOM 2142 O O . ILE C 1 37 ? 38.237 -72.774 -14.237 1.00 53.64 61 ILE C O 1
ATOM 2147 N N . ILE C 1 38 ? 37.499 -70.636 -14.245 1.00 46.96 62 ILE C N 1
ATOM 2148 C CA . ILE C 1 38 ? 38.710 -70.061 -14.865 1.00 47.45 62 ILE C CA 1
ATOM 2149 C C . ILE C 1 38 ? 39.871 -70.197 -13.883 1.00 52.45 62 ILE C C 1
ATOM 2150 O O . ILE C 1 38 ? 39.688 -69.958 -12.687 1.00 48.98 62 ILE C O 1
ATOM 2155 N N . ASN C 1 39 ? 41.045 -70.639 -14.379 1.00 54.18 63 ASN C N 1
ATOM 2156 C CA . ASN C 1 39 ? 42.260 -70.833 -13.578 1.00 56.21 63 ASN C CA 1
ATOM 2157 C C . ASN C 1 39 ? 42.050 -71.768 -12.389 1.00 63.57 63 ASN C C 1
ATOM 2158 O O . ASN C 1 39 ? 42.602 -71.535 -11.307 1.00 62.88 63 ASN C O 1
ATOM 2163 N N . GLU C 1 40 ? 41.257 -72.840 -12.605 1.00 63.04 64 GLU C N 1
ATOM 2164 C CA . GLU C 1 40 ? 40.918 -73.850 -11.602 1.00 64.20 64 GLU C CA 1
ATOM 2165 C C . GLU C 1 40 ? 42.163 -74.608 -11.148 1.00 73.68 64 GLU C C 1
ATOM 2166 O O . GLU C 1 40 ? 42.233 -75.017 -9.990 1.00 73.02 64 GLU C O 1
ATOM 2172 N N . ASN C 1 41 ? 43.143 -74.774 -12.060 1.00 76.29 65 ASN C N 1
ATOM 2173 C CA . ASN C 1 41 ? 44.402 -75.505 -11.857 1.00 80.98 65 ASN C CA 1
ATOM 2174 C C . ASN C 1 41 ? 45.245 -75.017 -10.670 1.00 86.03 65 ASN C C 1
ATOM 2175 O O . ASN C 1 41 ? 45.911 -75.839 -10.030 1.00 88.87 65 ASN C O 1
ATOM 2180 N N . GLN C 1 42 ? 45.204 -73.697 -10.381 1.00 79.44 66 GLN C N 1
ATOM 2181 C CA . GLN C 1 42 ? 45.936 -73.020 -9.302 1.00 78.43 66 GLN C CA 1
ATOM 2182 C C . GLN C 1 42 ? 45.757 -73.678 -7.933 1.00 83.24 66 GLN C C 1
ATOM 2183 O O . GLN C 1 42 ? 44.641 -74.045 -7.562 1.00 81.60 66 GLN C O 1
ATOM 2189 N N . ARG C 1 43 ? 46.867 -73.807 -7.186 1.00 82.38 67 ARG C N 1
ATOM 2190 C CA . ARG C 1 43 ? 46.916 -74.397 -5.843 1.00 83.23 67 ARG C CA 1
ATOM 2191 C C . ARG C 1 43 ? 47.574 -73.424 -4.858 1.00 85.82 67 ARG C C 1
ATOM 2192 O O . ARG C 1 43 ? 48.532 -72.736 -5.227 1.00 86.13 67 ARG C O 1
ATOM 2200 N N . VAL C 1 44 ? 47.077 -73.382 -3.603 1.00 80.67 68 VAL C N 1
ATOM 2201 C CA . VAL C 1 44 ? 47.642 -72.541 -2.539 1.00 79.34 68 VAL C CA 1
ATOM 2202 C C . VAL C 1 44 ? 49.041 -73.081 -2.153 1.00 87.07 68 VAL C C 1
ATOM 2203 O O . VAL C 1 44 ? 49.203 -74.285 -1.917 1.00 88.75 68 VAL C O 1
ATOM 2207 N N . SER C 1 45 ? 50.045 -72.186 -2.142 1.00 84.02 69 SER C N 1
ATOM 2208 C CA . SER C 1 45 ? 51.423 -72.501 -1.772 1.00 86.80 69 SER C CA 1
ATOM 2209 C C . SER C 1 45 ? 51.787 -71.709 -0.513 1.00 89.02 69 SER C C 1
ATOM 2210 O O . SER C 1 45 ? 51.973 -70.487 -0.569 1.00 88.24 69 SER C O 1
ATOM 2213 N N . MET C 1 46 ? 51.815 -72.400 0.628 1.00 84.18 70 MET C N 1
ATOM 2214 C CA . MET C 1 46 ? 52.152 -71.807 1.924 1.00 82.17 70 MET C CA 1
ATOM 2215 C C . MET C 1 46 ? 53.192 -72.672 2.617 1.00 89.74 70 MET C C 1
ATOM 2216 O O . MET C 1 46 ? 53.347 -73.843 2.262 1.00 92.25 70 MET C O 1
ATOM 2221 N N . SER C 1 47 ? 53.886 -72.103 3.621 1.00 86.29 71 SER C N 1
ATOM 2222 C CA . SER C 1 47 ? 54.882 -72.815 4.422 1.00 89.26 71 SER C CA 1
ATOM 2223 C C . SER C 1 47 ? 54.206 -73.998 5.123 1.00 92.78 71 SER C C 1
ATOM 2224 O O . SER C 1 47 ? 53.033 -73.893 5.504 1.00 90.38 71 SER C O 1
ATOM 2227 N N . ARG C 1 48 ? 54.925 -75.126 5.248 1.00 91.00 72 ARG C N 1
ATOM 2228 C CA . ARG C 1 48 ? 54.412 -76.332 5.897 1.00 92.01 72 ARG C CA 1
ATOM 2229 C C . ARG C 1 48 ? 54.163 -76.036 7.375 1.00 92.50 72 ARG C C 1
ATOM 2230 O O . ARG C 1 48 ? 55.003 -75.407 8.027 1.00 92.02 72 ARG C O 1
ATOM 2238 N N . ASN C 1 49 ? 52.986 -76.460 7.881 1.00 86.34 73 ASN C N 1
ATOM 2239 C CA . ASN C 1 49 ? 52.528 -76.276 9.266 1.00 84.30 73 ASN C CA 1
ATOM 2240 C C . ASN C 1 49 ? 52.574 -74.797 9.712 1.00 81.38 73 ASN C C 1
ATOM 2241 O O . ASN C 1 49 ? 52.976 -74.494 10.838 1.00 80.75 73 ASN C O 1
ATOM 2246 N N . ILE C 1 50 ? 52.156 -73.886 8.806 1.00 73.47 74 ILE C N 1
ATOM 2247 C CA . ILE C 1 50 ? 52.094 -72.434 9.021 1.00 69.76 74 ILE C CA 1
ATOM 2248 C C . ILE C 1 50 ? 51.292 -72.087 10.300 1.00 71.39 74 ILE C C 1
ATOM 2249 O O . ILE C 1 50 ? 51.736 -71.252 11.087 1.00 69.98 74 ILE C O 1
ATOM 2254 N N . GLU C 1 51 ? 50.151 -72.781 10.516 1.00 67.36 75 GLU C N 1
ATOM 2255 C CA . GLU C 1 51 ? 49.232 -72.585 11.637 1.00 65.88 75 GLU C CA 1
ATOM 2256 C C . GLU C 1 51 ? 49.837 -72.935 12.999 1.00 71.61 75 GLU C C 1
ATOM 2257 O O . GLU C 1 51 ? 49.380 -72.402 14.004 1.00 70.34 75 GLU C O 1
ATOM 2263 N N . SER C 1 52 ? 50.848 -73.826 13.030 1.00 71.36 76 SER C N 1
ATOM 2264 C CA . SER C 1 52 ? 51.525 -74.284 14.252 1.00 73.50 76 SER C CA 1
ATOM 2265 C C . SER C 1 52 ? 52.859 -73.575 14.475 1.00 76.30 76 SER C C 1
ATOM 2266 O O . SER C 1 52 ? 53.226 -73.314 15.624 1.00 76.95 76 SER C O 1
ATOM 2269 N N . ARG C 1 53 ? 53.597 -73.301 13.377 1.00 71.04 77 ARG C N 1
ATOM 2270 C CA . ARG C 1 53 ? 54.912 -72.652 13.392 1.00 70.88 77 ARG C CA 1
ATOM 2271 C C . ARG C 1 53 ? 54.845 -71.153 13.681 1.00 70.09 77 ARG C C 1
ATOM 2272 O O . ARG C 1 53 ? 55.856 -70.571 14.081 1.00 70.40 77 ARG C O 1
ATOM 2280 N N . SER C 1 54 ? 53.655 -70.533 13.478 1.00 62.36 78 SER C N 1
ATOM 2281 C CA . SER C 1 54 ? 53.413 -69.110 13.710 1.00 59.00 78 SER C CA 1
ATOM 2282 C C . SER C 1 54 ? 53.579 -68.715 15.177 1.00 63.08 78 SER C C 1
ATOM 2283 O O . SER C 1 54 ? 53.254 -69.510 16.063 1.00 63.10 78 SER C O 1
ATOM 2286 N N . THR C 1 55 ? 54.073 -67.469 15.425 1.00 58.92 79 THR C N 1
ATOM 2287 C CA . THR C 1 55 ? 54.191 -66.860 16.761 1.00 58.53 79 THR C CA 1
ATOM 2288 C C . THR C 1 55 ? 52.761 -66.501 17.238 1.00 59.57 79 THR C C 1
ATOM 2289 O O . THR C 1 55 ? 52.540 -66.257 18.416 1.00 59.16 79 THR C O 1
ATOM 2293 N N . SER C 1 56 ? 51.799 -66.480 16.306 1.00 54.75 80 SER C N 1
ATOM 2294 C CA . SER C 1 56 ? 50.363 -66.281 16.540 1.00 52.42 80 SER C CA 1
ATOM 2295 C C . SER C 1 56 ? 49.704 -67.543 15.955 1.00 56.09 80 SER C C 1
ATOM 2296 O O . SER C 1 56 ? 49.124 -67.477 14.864 1.00 53.99 80 SER C O 1
ATOM 2299 N N . PRO C 1 57 ? 49.852 -68.722 16.623 1.00 55.39 81 PRO C N 1
ATOM 2300 C CA . PRO C 1 57 ? 49.312 -69.959 16.044 1.00 56.24 81 PRO C CA 1
ATOM 2301 C C . PRO C 1 57 ? 47.794 -70.005 15.995 1.00 59.56 81 PRO C C 1
ATOM 2302 O O . PRO C 1 57 ? 47.124 -69.245 16.702 1.00 57.50 81 PRO C O 1
ATOM 2306 N N . TRP C 1 58 ? 47.251 -70.870 15.132 1.00 57.55 82 TRP C N 1
ATOM 2307 C CA . TRP C 1 58 ? 45.801 -70.982 14.994 1.00 56.11 82 TRP C CA 1
ATOM 2308 C C . TRP C 1 58 ? 45.315 -72.393 14.710 1.00 65.41 82 TRP C C 1
ATOM 2309 O O . TRP C 1 58 ? 46.080 -73.236 14.248 1.00 67.33 82 TRP C O 1
ATOM 2320 N N . ASN C 1 59 ? 44.031 -72.634 14.994 1.00 64.55 83 ASN C N 1
ATOM 2321 C CA . ASN C 1 59 ? 43.323 -73.887 14.750 1.00 67.54 83 ASN C CA 1
ATOM 2322 C C . ASN C 1 59 ? 42.386 -73.673 13.573 1.00 70.54 83 ASN C C 1
ATOM 2323 O O . ASN C 1 59 ? 41.932 -72.552 13.345 1.00 66.61 83 ASN C O 1
ATOM 2328 N N . TYR C 1 60 ? 42.046 -74.757 12.872 1.00 70.42 84 TYR C N 1
ATOM 2329 C CA . TYR C 1 60 ? 41.126 -74.733 11.739 1.00 69.17 84 TYR C CA 1
ATOM 2330 C C . TYR C 1 60 ? 39.815 -75.456 12.076 1.00 76.15 84 TYR C C 1
ATOM 2331 O O . TYR C 1 60 ? 39.841 -76.574 12.590 1.00 78.90 84 TYR C O 1
ATOM 2340 N N . THR C 1 61 ? 38.677 -74.823 11.762 1.00 71.93 85 THR C N 1
ATOM 2341 C CA . THR C 1 61 ? 37.336 -75.388 11.915 1.00 72.69 85 THR C CA 1
ATOM 2342 C C . THR C 1 61 ? 36.776 -75.563 10.496 1.00 75.83 85 THR C C 1
ATOM 2343 O O . THR C 1 61 ? 36.513 -74.574 9.804 1.00 72.37 85 THR C O 1
ATOM 2347 N N . VAL C 1 62 ? 36.649 -76.824 10.058 1.00 74.85 86 VAL C N 1
ATOM 2348 C CA . VAL C 1 62 ? 36.143 -77.183 8.735 1.00 74.05 86 VAL C CA 1
ATOM 2349 C C . VAL C 1 62 ? 34.617 -77.309 8.817 1.00 76.64 86 VAL C C 1
ATOM 2350 O O . VAL C 1 62 ? 34.109 -78.149 9.562 1.00 79.25 86 VAL C O 1
ATOM 2354 N N . THR C 1 63 ? 33.894 -76.439 8.092 1.00 69.03 87 THR C N 1
ATOM 2355 C CA . THR C 1 63 ? 32.433 -76.476 8.022 1.00 67.82 87 THR C CA 1
ATOM 2356 C C . THR C 1 63 ? 32.040 -77.075 6.659 1.00 68.72 87 THR C C 1
ATOM 2357 O O . THR C 1 63 ? 32.749 -76.870 5.671 1.00 66.06 87 THR C O 1
ATOM 2361 N N . TRP C 1 64 ? 30.962 -77.874 6.625 1.00 65.93 88 TRP C N 1
ATOM 2362 C CA . TRP C 1 64 ? 30.532 -78.550 5.404 1.00 65.00 88 TRP C CA 1
ATOM 2363 C C . TRP C 1 64 ? 29.058 -78.348 5.084 1.00 67.31 88 TRP C C 1
ATOM 2364 O O . TRP C 1 64 ? 28.195 -78.487 5.955 1.00 68.62 88 TRP C O 1
ATOM 2375 N N . ASP C 1 65 ? 28.789 -78.045 3.809 1.00 60.14 89 ASP C N 1
ATOM 2376 C CA . ASP C 1 65 ? 27.456 -77.836 3.262 1.00 58.53 89 ASP C CA 1
ATOM 2377 C C . ASP C 1 65 ? 27.447 -78.451 1.854 1.00 58.97 89 ASP C C 1
ATOM 2378 O O . ASP C 1 65 ? 28.129 -77.933 0.967 1.00 55.66 89 ASP C O 1
ATOM 2383 N N . PRO C 1 66 ? 26.737 -79.588 1.645 1.00 57.90 90 PRO C N 1
ATOM 2384 C CA . PRO C 1 66 ? 26.761 -80.244 0.325 1.00 58.54 90 PRO C CA 1
ATOM 2385 C C . PRO C 1 66 ? 26.194 -79.403 -0.804 1.00 60.37 90 PRO C C 1
ATOM 2386 O O . PRO C 1 66 ? 26.608 -79.593 -1.961 1.00 60.13 90 PRO C O 1
ATOM 2390 N N . ASN C 1 67 ? 25.292 -78.445 -0.460 1.00 54.42 91 ASN C N 1
ATOM 2391 C CA . ASN C 1 67 ? 24.671 -77.552 -1.437 1.00 52.62 91 ASN C CA 1
ATOM 2392 C C . ASN C 1 67 ? 25.390 -76.219 -1.557 1.00 52.63 91 ASN C C 1
ATOM 2393 O O . ASN C 1 67 ? 24.815 -75.232 -2.010 1.00 51.61 91 ASN C O 1
ATOM 2398 N N . ARG C 1 68 ? 26.680 -76.221 -1.228 1.00 47.80 92 ARG C N 1
ATOM 2399 C CA . ARG C 1 68 ? 27.557 -75.066 -1.348 1.00 45.58 92 ARG C CA 1
ATOM 2400 C C . ARG C 1 68 ? 28.809 -75.493 -2.108 1.00 49.47 92 ARG C C 1
ATOM 2401 O O . ARG C 1 68 ? 29.272 -76.616 -1.933 1.00 51.22 92 ARG C O 1
ATOM 2409 N N . TYR C 1 69 ? 29.346 -74.597 -2.939 1.00 45.53 93 TYR C N 1
ATOM 2410 C CA . TYR C 1 69 ? 30.603 -74.777 -3.650 1.00 46.19 93 TYR C CA 1
ATOM 2411 C C . TYR C 1 69 ? 31.544 -73.589 -3.340 1.00 48.09 93 TYR C C 1
ATOM 2412 O O . TYR C 1 69 ? 31.229 -72.459 -3.720 1.00 46.25 93 TYR C O 1
ATOM 2421 N N . PRO C 1 70 ? 32.730 -73.818 -2.730 1.00 44.94 94 PRO C N 1
ATOM 2422 C CA . PRO C 1 70 ? 33.247 -75.106 -2.209 1.00 46.86 94 PRO C CA 1
ATOM 2423 C C . PRO C 1 70 ? 32.399 -75.647 -1.056 1.00 51.12 94 PRO C C 1
ATOM 2424 O O . PRO C 1 70 ? 31.796 -74.872 -0.317 1.00 48.25 94 PRO C O 1
ATOM 2428 N N . SER C 1 71 ? 32.300 -76.977 -0.946 1.00 51.64 95 SER C N 1
ATOM 2429 C CA . SER C 1 71 ? 31.510 -77.638 0.104 1.00 53.70 95 SER C CA 1
ATOM 2430 C C . SER C 1 71 ? 32.128 -77.409 1.471 1.00 57.31 95 SER C C 1
ATOM 2431 O O . SER C 1 71 ? 31.408 -77.231 2.453 1.00 55.36 95 SER C O 1
ATOM 2434 N N . GLU C 1 72 ? 33.462 -77.384 1.516 1.00 55.68 96 GLU C N 1
ATOM 2435 C CA . GLU C 1 72 ? 34.201 -77.136 2.739 1.00 56.71 96 GLU C CA 1
ATOM 2436 C C . GLU C 1 72 ? 34.751 -75.713 2.751 1.00 58.58 96 GLU C C 1
ATOM 2437 O O . GLU C 1 72 ? 35.370 -75.266 1.780 1.00 56.62 96 GLU C O 1
ATOM 2443 N N . VAL C 1 73 ? 34.478 -74.994 3.838 1.00 54.84 97 VAL C N 1
ATOM 2444 C CA . VAL C 1 73 ? 34.993 -73.649 4.092 1.00 52.73 97 VAL C CA 1
ATOM 2445 C C . VAL C 1 73 ? 35.674 -73.740 5.465 1.00 57.84 97 VAL C C 1
ATOM 2446 O O . VAL C 1 73 ? 35.044 -74.070 6.473 1.00 57.50 97 VAL C O 1
ATOM 2450 N N . VAL C 1 74 ? 36.981 -73.530 5.469 1.00 55.39 98 VAL C N 1
ATOM 2451 C CA . VAL C 1 74 ? 37.796 -73.606 6.674 1.00 55.11 98 VAL C CA 1
ATOM 2452 C C . VAL C 1 74 ? 37.836 -72.241 7.358 1.00 55.51 98 VAL C C 1
ATOM 2453 O O . VAL C 1 74 ? 38.094 -71.234 6.704 1.00 52.96 98 VAL C O 1
ATOM 2457 N N . GLN C 1 75 ? 37.547 -72.207 8.659 1.00 52.63 99 GLN C N 1
ATOM 2458 C CA . GLN C 1 75 ? 37.615 -70.985 9.450 1.00 51.24 99 GLN C CA 1
ATOM 2459 C C . GLN C 1 75 ? 38.728 -71.122 10.482 1.00 56.59 99 GLN C C 1
ATOM 2460 O O . GLN C 1 75 ? 38.779 -72.114 11.208 1.00 58.15 99 GLN C O 1
ATOM 2466 N N . ALA C 1 76 ? 39.643 -70.143 10.518 1.00 51.87 100 ALA C N 1
ATOM 2467 C CA . ALA C 1 76 ? 40.750 -70.131 11.473 1.00 51.98 100 ALA C CA 1
ATOM 2468 C C . ALA C 1 76 ? 40.348 -69.411 12.754 1.00 54.19 100 ALA C C 1
ATOM 2469 O O . ALA C 1 76 ? 39.555 -68.474 12.728 1.00 51.33 100 ALA C O 1
ATOM 2471 N N . GLN C 1 77 ? 40.902 -69.849 13.871 1.00 53.65 101 GLN C N 1
ATOM 2472 C CA . GLN C 1 77 ? 40.681 -69.228 15.168 1.00 53.73 101 GLN C CA 1
ATOM 2473 C C . GLN C 1 77 ? 42.034 -69.198 15.862 1.00 57.02 101 GLN C C 1
ATOM 2474 O O . GLN C 1 77 ? 42.669 -70.248 15.972 1.00 58.05 101 GLN C O 1
ATOM 2480 N N . CYS C 1 78 ? 42.493 -67.997 16.293 1.00 52.74 102 CYS C N 1
ATOM 2481 C CA . CYS C 1 78 ? 43.775 -67.822 17.008 1.00 53.33 102 CYS C CA 1
ATOM 2482 C C . CYS C 1 78 ? 43.731 -68.662 18.267 1.00 59.48 102 CYS C C 1
ATOM 2483 O O . CYS C 1 78 ? 42.722 -68.646 18.980 1.00 58.91 102 CYS C O 1
ATOM 2486 N N . ARG C 1 79 ? 44.799 -69.435 18.499 1.00 58.11 103 ARG C N 1
ATOM 2487 C CA . ARG C 1 79 ? 44.949 -70.366 19.618 1.00 60.98 103 ARG C CA 1
ATOM 2488 C C . ARG C 1 79 ? 45.202 -69.658 20.956 1.00 65.55 103 ARG C C 1
ATOM 2489 O O . ARG C 1 79 ? 44.741 -70.126 21.998 1.00 66.24 103 ARG C O 1
ATOM 2497 N N . ASN C 1 80 ? 45.929 -68.531 20.923 1.00 61.84 104 ASN C N 1
ATOM 2498 C CA . ASN C 1 80 ? 46.310 -67.777 22.120 1.00 62.75 104 ASN C CA 1
ATOM 2499 C C . ASN C 1 80 ? 45.887 -66.320 22.045 1.00 65.49 104 ASN C C 1
ATOM 2500 O O . ASN C 1 80 ? 45.617 -65.812 20.958 1.00 61.30 104 ASN C O 1
ATOM 2505 N N . LEU C 1 81 ? 45.858 -65.642 23.207 1.00 65.30 105 LEU C N 1
ATOM 2506 C CA . LEU C 1 81 ? 45.543 -64.218 23.305 1.00 64.65 105 LEU C CA 1
ATOM 2507 C C . LEU C 1 81 ? 46.802 -63.425 22.904 1.00 64.37 105 LEU C C 1
ATOM 2508 O O . LEU C 1 81 ? 46.711 -62.476 22.129 1.00 61.41 105 LEU C O 1
ATOM 2513 N N . GLY C 1 82 ? 47.947 -63.841 23.433 1.00 61.36 106 GLY C N 1
ATOM 2514 C CA . GLY C 1 82 ? 49.242 -63.235 23.158 1.00 61.02 106 GLY C CA 1
ATOM 2515 C C . GLY C 1 82 ? 49.984 -63.937 22.037 1.00 63.39 106 GLY C C 1
ATOM 2516 O O . GLY C 1 82 ? 49.403 -64.738 21.298 1.00 61.34 106 GLY C O 1
ATOM 2517 N N . CYS C 1 83 ? 51.270 -63.633 21.905 1.00 61.30 107 CYS C N 1
ATOM 2518 C CA . CYS C 1 83 ? 52.137 -64.243 20.898 1.00 61.79 107 CYS C CA 1
ATOM 2519 C C . CYS C 1 83 ? 53.192 -65.106 21.575 1.00 72.17 107 CYS C C 1
ATOM 2520 O O . CYS C 1 83 ? 53.537 -64.848 22.724 1.00 73.89 107 CYS C O 1
ATOM 2523 N N . ILE C 1 84 ? 53.679 -66.141 20.878 1.00 72.07 108 ILE C N 1
ATOM 2524 C CA . ILE C 1 84 ? 54.677 -67.085 21.385 1.00 76.65 108 ILE C CA 1
ATOM 2525 C C . ILE C 1 84 ? 56.101 -66.614 21.030 1.00 84.91 108 ILE C C 1
ATOM 2526 O O . ILE C 1 84 ? 56.381 -66.330 19.863 1.00 82.01 108 ILE C O 1
ATOM 2531 N N . ASN C 1 85 ? 56.991 -66.533 22.047 1.00 87.96 109 ASN C N 1
ATOM 2532 C CA . ASN C 1 85 ? 58.387 -66.100 21.873 1.00 91.36 109 ASN C CA 1
ATOM 2533 C C . ASN C 1 85 ? 59.322 -67.247 21.438 1.00 101.13 109 ASN C C 1
ATOM 2534 O O . ASN C 1 85 ? 58.848 -68.359 21.189 1.00 100.92 109 ASN C O 1
ATOM 2539 N N . ALA C 1 86 ? 60.643 -66.963 21.335 1.00 102.48 110 ALA C N 1
ATOM 2540 C CA . ALA C 1 86 ? 61.689 -67.921 20.943 1.00 106.53 110 ALA C CA 1
ATOM 2541 C C . ALA C 1 86 ? 61.771 -69.107 21.911 1.00 115.19 110 ALA C C 1
ATOM 2542 O O . ALA C 1 86 ? 61.925 -70.248 21.473 1.00 116.66 110 ALA C O 1
ATOM 2544 N N . GLN C 1 87 ? 61.622 -68.828 23.221 1.00 113.67 111 GLN C N 1
ATOM 2545 C CA . GLN C 1 87 ? 61.648 -69.805 24.317 1.00 116.72 111 GLN C CA 1
ATOM 2546 C C . GLN C 1 87 ? 60.398 -70.715 24.340 1.00 119.69 111 GLN C C 1
ATOM 2547 O O . GLN C 1 87 ? 60.380 -71.709 25.073 1.00 122.23 111 GLN C O 1
ATOM 2553 N N . GLY C 1 88 ? 59.379 -70.362 23.550 1.00 112.13 112 GLY C N 1
ATOM 2554 C CA . GLY C 1 88 ? 58.120 -71.095 23.462 1.00 110.30 112 GLY C CA 1
ATOM 2555 C C . GLY C 1 88 ? 57.080 -70.653 24.475 1.00 112.23 112 GLY C C 1
ATOM 2556 O O . GLY C 1 88 ? 56.030 -71.293 24.602 1.00 111.60 112 GLY C O 1
ATOM 2557 N N . LYS C 1 89 ? 57.356 -69.540 25.189 1.00 107.36 113 LYS C N 1
ATOM 2558 C CA . LYS C 1 89 ? 56.480 -68.971 26.224 1.00 105.71 113 LYS C CA 1
ATOM 2559 C C . LYS C 1 89 ? 55.542 -67.885 25.663 1.00 103.82 113 LYS C C 1
ATOM 2560 O O . LYS C 1 89 ? 55.834 -67.299 24.617 1.00 101.79 113 LYS C O 1
ATOM 2566 N N . GLU C 1 90 ? 54.420 -67.619 26.356 1.00 97.80 114 GLU C N 1
ATOM 2567 C CA . GLU C 1 90 ? 53.432 -66.636 25.908 1.00 93.73 114 GLU C CA 1
ATOM 2568 C C . GLU C 1 90 ? 53.740 -65.195 26.348 1.00 96.44 114 GLU C C 1
ATOM 2569 O O . GLU C 1 90 ? 53.680 -64.877 27.539 1.00 98.30 114 GLU C O 1
ATOM 2575 N N . ASP C 1 91 ? 54.035 -64.329 25.358 1.00 89.49 115 ASP C N 1
ATOM 2576 C CA . ASP C 1 91 ? 54.278 -62.892 25.498 1.00 87.74 115 ASP C CA 1
ATOM 2577 C C . ASP C 1 91 ? 52.910 -62.199 25.371 1.00 88.03 115 ASP C C 1
ATOM 2578 O O . ASP C 1 91 ? 52.318 -62.173 24.284 1.00 84.49 115 ASP C O 1
ATOM 2583 N N . ILE C 1 92 ? 52.408 -61.666 26.496 1.00 85.05 116 ILE C N 1
ATOM 2584 C CA . ILE C 1 92 ? 51.103 -61.005 26.600 1.00 82.88 116 ILE C CA 1
ATOM 2585 C C . ILE C 1 92 ? 51.119 -59.568 26.029 1.00 82.66 116 ILE C C 1
ATOM 2586 O O . ILE C 1 92 ? 50.067 -59.101 25.622 1.00 81.32 116 ILE C O 1
ATOM 2591 N N . SER C 1 93 ? 52.295 -58.897 25.944 1.00 77.80 117 SER C N 1
ATOM 2592 C CA . SER C 1 93 ? 52.439 -57.518 25.424 1.00 75.31 117 SER C CA 1
ATOM 2593 C C . SER C 1 93 ? 52.038 -57.335 23.932 1.00 73.22 117 SER C C 1
ATOM 2594 O O . SER C 1 93 ? 51.870 -56.205 23.462 1.00 72.15 117 SER C O 1
ATOM 2597 N N . MET C 1 94 ? 51.889 -58.445 23.209 1.00 65.39 118 MET C N 1
ATOM 2598 C CA . MET C 1 94 ? 51.476 -58.472 21.809 1.00 61.10 118 MET C CA 1
ATOM 2599 C C . MET C 1 94 ? 50.247 -59.362 21.713 1.00 59.80 118 MET C C 1
ATOM 2600 O O . MET C 1 94 ? 49.981 -60.109 22.654 1.00 59.52 118 MET C O 1
ATOM 2605 N N . ASN C 1 95 ? 49.487 -59.286 20.598 1.00 53.11 119 ASN C N 1
ATOM 2606 C CA . ASN C 1 95 ? 48.285 -60.098 20.430 1.00 50.91 119 ASN C CA 1
ATOM 2607 C C . ASN C 1 95 ? 48.234 -60.866 19.153 1.00 53.13 119 ASN C C 1
ATOM 2608 O O . ASN C 1 95 ? 48.626 -60.343 18.112 1.00 51.41 119 ASN C O 1
ATOM 2613 N N . SER C 1 96 ? 47.679 -62.089 19.215 1.00 50.45 120 SER C N 1
ATOM 2614 C CA . SER C 1 96 ? 47.389 -62.903 18.030 1.00 48.81 120 SER C CA 1
ATOM 2615 C C . SER C 1 96 ? 46.080 -62.342 17.541 1.00 50.88 120 SER C C 1
ATOM 2616 O O . SER C 1 96 ? 45.129 -62.293 18.306 1.00 50.19 120 SER C O 1
ATOM 2619 N N . VAL C 1 97 ? 46.044 -61.818 16.320 1.00 47.52 121 VAL C N 1
ATOM 2620 C CA . VAL C 1 97 ? 44.821 -61.242 15.775 1.00 45.18 121 VAL C CA 1
ATOM 2621 C C . VAL C 1 97 ? 44.441 -61.923 14.472 1.00 46.96 121 VAL C C 1
ATOM 2622 O O . VAL C 1 97 ? 45.313 -62.206 13.649 1.00 44.91 121 VAL C O 1
ATOM 2626 N N . PRO C 1 98 ? 43.133 -62.183 14.267 1.00 43.73 122 PRO C N 1
ATOM 2627 C CA . PRO C 1 98 ? 42.705 -62.827 13.021 1.00 41.89 122 PRO C CA 1
ATOM 2628 C C . PRO C 1 98 ? 42.877 -61.966 11.779 1.00 46.34 122 PRO C C 1
ATOM 2629 O O . PRO C 1 98 ? 42.819 -60.733 11.830 1.00 46.17 122 PRO C O 1
ATOM 2633 N N . ILE C 1 99 ? 43.073 -62.637 10.653 1.00 43.56 123 ILE C N 1
ATOM 2634 C CA . ILE C 1 99 ? 43.152 -62.024 9.326 1.00 42.93 123 ILE C CA 1
ATOM 2635 C C . ILE C 1 99 ? 41.937 -62.568 8.553 1.00 44.83 123 ILE C C 1
ATOM 2636 O O . ILE C 1 99 ? 41.760 -63.782 8.451 1.00 43.10 123 ILE C O 1
ATOM 2641 N N . GLN C 1 100 ? 41.102 -61.670 8.048 1.00 42.66 124 GLN C N 1
ATOM 2642 C CA . GLN C 1 100 ? 39.877 -62.025 7.348 1.00 43.38 124 GLN C CA 1
ATOM 2643 C C . GLN C 1 100 ? 39.961 -61.702 5.862 1.00 48.81 124 GLN C C 1
ATOM 2644 O O . GLN C 1 100 ? 40.608 -60.730 5.481 1.00 48.85 124 GLN C O 1
ATOM 2650 N N . GLN C 1 101 ? 39.323 -62.535 5.026 1.00 45.20 125 GLN C N 1
ATOM 2651 C CA . GLN C 1 101 ? 39.292 -62.385 3.568 1.00 44.21 125 GLN C CA 1
ATOM 2652 C C . GLN C 1 101 ? 37.892 -62.641 3.025 1.00 46.72 125 GLN C C 1
ATOM 2653 O O . GLN C 1 101 ? 37.262 -63.636 3.379 1.00 45.06 125 GLN C O 1
ATOM 2659 N N . GLU C 1 102 ? 37.445 -61.769 2.115 1.00 43.38 126 GLU C N 1
ATOM 2660 C CA . GLU C 1 102 ? 36.165 -61.881 1.422 1.00 43.18 126 GLU C CA 1
ATOM 2661 C C . GLU C 1 102 ? 36.295 -62.929 0.332 1.00 43.55 126 GLU C C 1
ATOM 2662 O O . GLU C 1 102 ? 37.278 -62.945 -0.423 1.00 40.94 126 GLU C O 1
ATOM 2668 N N . THR C 1 103 ? 35.288 -63.781 0.217 1.00 39.79 127 THR C N 1
ATOM 2669 C CA . THR C 1 103 ? 35.247 -64.735 -0.887 1.00 39.50 127 THR C CA 1
ATOM 2670 C C . THR C 1 103 ? 33.822 -64.940 -1.331 1.00 41.87 127 THR C C 1
ATOM 2671 O O . THR C 1 103 ? 32.887 -64.602 -0.601 1.00 40.67 127 THR C O 1
ATOM 2675 N N . LEU C 1 104 ? 33.660 -65.511 -2.514 1.00 39.63 128 LEU C N 1
ATOM 2676 C CA . LEU C 1 104 ? 32.349 -65.900 -3.004 1.00 40.03 128 LEU C CA 1
ATOM 2677 C C . LEU C 1 104 ? 32.254 -67.402 -2.997 1.00 41.43 128 LEU C C 1
ATOM 2678 O O . LEU C 1 104 ? 33.228 -68.096 -3.275 1.00 41.03 128 LEU C O 1
ATOM 2683 N N . VAL C 1 105 ? 31.080 -67.900 -2.653 1.00 37.46 129 VAL C N 1
ATOM 2684 C CA . VAL C 1 105 ? 30.747 -69.321 -2.705 1.00 36.98 129 VAL C CA 1
ATOM 2685 C C . VAL C 1 105 ? 29.474 -69.397 -3.519 1.00 41.11 129 VAL C C 1
ATOM 2686 O O . VAL C 1 105 ? 28.802 -68.376 -3.724 1.00 38.85 129 VAL C O 1
ATOM 2690 N N . VAL C 1 106 ? 29.149 -70.596 -3.990 1.00 39.11 130 VAL C N 1
ATOM 2691 C CA . VAL C 1 106 ? 27.947 -70.806 -4.766 1.00 39.43 130 VAL C CA 1
ATOM 2692 C C . VAL C 1 106 ? 27.011 -71.679 -3.964 1.00 42.76 130 VAL C C 1
ATOM 2693 O O . VAL C 1 106 ? 27.447 -72.661 -3.391 1.00 43.51 130 VAL C O 1
ATOM 2697 N N . ARG C 1 107 ? 25.732 -71.321 -3.942 1.00 39.06 131 ARG C N 1
ATOM 2698 C CA . ARG C 1 107 ? 24.680 -72.070 -3.286 1.00 41.78 131 ARG C CA 1
ATOM 2699 C C . ARG C 1 107 ? 23.817 -72.722 -4.359 1.00 46.20 131 ARG C C 1
ATOM 2700 O O . ARG C 1 107 ? 23.369 -72.057 -5.293 1.00 43.81 131 ARG C O 1
ATOM 2708 N N . ARG C 1 108 ? 23.627 -74.038 -4.241 1.00 46.25 132 ARG C N 1
ATOM 2709 C CA . ARG C 1 108 ? 22.805 -74.824 -5.154 1.00 47.71 132 ARG C CA 1
ATOM 2710 C C . ARG C 1 108 ? 21.376 -74.741 -4.617 1.00 52.53 132 ARG C C 1
ATOM 2711 O O . ARG C 1 108 ? 21.160 -74.953 -3.435 1.00 53.07 132 ARG C O 1
ATOM 2719 N N . LYS C 1 109 ? 20.431 -74.352 -5.460 1.00 50.11 133 LYS C N 1
ATOM 2720 C CA . LYS C 1 109 ? 19.038 -74.159 -5.078 1.00 51.21 133 LYS C CA 1
ATOM 2721 C C . LYS C 1 109 ? 18.139 -75.047 -5.903 1.00 58.68 133 LYS C C 1
ATOM 2722 O O . LYS C 1 109 ? 18.517 -75.453 -7.002 1.00 57.24 133 LYS C O 1
ATOM 2728 N N . HIS C 1 110 ? 16.941 -75.346 -5.357 1.00 58.64 134 HIS C N 1
ATOM 2729 C CA . HIS C 1 110 ? 15.901 -76.190 -5.944 1.00 61.67 134 HIS C CA 1
ATOM 2730 C C . HIS C 1 110 ? 16.430 -77.592 -6.227 1.00 65.31 134 HIS C C 1
ATOM 2731 O O . HIS C 1 110 ? 17.392 -78.038 -5.595 1.00 63.64 134 HIS C O 1
ATOM 2738 N N . GLN C 1 111 ? 15.810 -78.284 -7.163 1.00 65.63 135 GLN C N 1
ATOM 2739 C CA . GLN C 1 111 ? 16.143 -79.673 -7.442 1.00 68.76 135 GLN C CA 1
ATOM 2740 C C . GLN C 1 111 ? 15.910 -80.072 -8.889 1.00 74.39 135 GLN C C 1
ATOM 2741 O O . GLN C 1 111 ? 15.173 -79.389 -9.602 1.00 73.40 135 GLN C O 1
ATOM 2747 N N . GLY C 1 112 ? 16.533 -81.181 -9.292 1.00 74.17 136 GLY C N 1
ATOM 2748 C CA . GLY C 1 112 ? 16.375 -81.788 -10.611 1.00 76.27 136 GLY C CA 1
ATOM 2749 C C . GLY C 1 112 ? 16.600 -80.840 -11.757 1.00 78.15 136 GLY C C 1
ATOM 2750 O O . GLY C 1 112 ? 17.643 -80.184 -11.828 1.00 75.43 136 GLY C O 1
ATOM 2751 N N . CYS C 1 113 ? 15.580 -80.721 -12.613 1.00 75.84 137 CYS C N 1
ATOM 2752 C CA . CYS C 1 113 ? 15.607 -79.845 -13.779 1.00 74.22 137 CYS C CA 1
ATOM 2753 C C . CYS C 1 113 ? 15.444 -78.356 -13.426 1.00 71.67 137 CYS C C 1
ATOM 2754 O O . CYS C 1 113 ? 15.814 -77.508 -14.227 1.00 66.99 137 CYS C O 1
ATOM 2757 N N . SER C 1 114 ? 14.906 -78.039 -12.234 1.00 68.39 138 SER C N 1
ATOM 2758 C CA . SER C 1 114 ? 14.722 -76.649 -11.819 1.00 65.44 138 SER C CA 1
ATOM 2759 C C . SER C 1 114 ? 15.928 -76.081 -11.048 1.00 63.19 138 SER C C 1
ATOM 2760 O O . SER C 1 114 ? 15.887 -74.910 -10.632 1.00 61.48 138 SER C O 1
ATOM 2763 N N . VAL C 1 115 ? 17.036 -76.872 -10.938 1.00 56.95 139 VAL C N 1
ATOM 2764 C CA . VAL C 1 115 ? 18.265 -76.467 -10.238 1.00 54.32 139 VAL C CA 1
ATOM 2765 C C . VAL C 1 115 ? 18.768 -75.069 -10.687 1.00 54.89 139 VAL C C 1
ATOM 2766 O O . VAL C 1 115 ? 18.882 -74.792 -11.885 1.00 52.66 139 VAL C O 1
ATOM 2770 N N . SER C 1 116 ? 19.034 -74.201 -9.706 1.00 49.85 140 SER C N 1
ATOM 2771 C CA . SER C 1 116 ? 19.563 -72.858 -9.943 1.00 47.27 140 SER C CA 1
ATOM 2772 C C . SER C 1 116 ? 20.707 -72.602 -8.972 1.00 49.10 140 SER C C 1
ATOM 2773 O O . SER C 1 116 ? 20.914 -73.378 -8.037 1.00 49.32 140 SER C O 1
ATOM 2776 N N . PHE C 1 117 ? 21.502 -71.564 -9.237 1.00 44.38 141 PHE C N 1
ATOM 2777 C CA . PHE C 1 117 ? 22.670 -71.265 -8.435 1.00 41.99 141 PHE C CA 1
ATOM 2778 C C . PHE C 1 117 ? 22.650 -69.834 -7.974 1.00 44.74 141 PHE C C 1
ATOM 2779 O O . PHE C 1 117 ? 22.163 -68.970 -8.693 1.00 44.68 141 PHE C O 1
ATOM 2787 N N . GLN C 1 118 ? 23.104 -69.585 -6.751 1.00 39.94 142 GLN C N 1
ATOM 2788 C CA . GLN C 1 118 ? 23.142 -68.229 -6.215 1.00 38.59 142 GLN C CA 1
ATOM 2789 C C . GLN C 1 118 ? 24.469 -67.969 -5.527 1.00 41.26 142 GLN C C 1
ATOM 2790 O O . GLN C 1 118 ? 24.920 -68.772 -4.709 1.00 41.01 142 GLN C O 1
ATOM 2796 N N . LEU C 1 119 ? 25.073 -66.824 -5.834 1.00 37.90 143 LEU C N 1
ATOM 2797 C CA . LEU C 1 119 ? 26.328 -66.402 -5.216 1.00 36.44 143 LEU C CA 1
ATOM 2798 C C . LEU C 1 119 ? 26.105 -65.931 -3.814 1.00 38.01 143 LEU C C 1
ATOM 2799 O O . LEU C 1 119 ? 25.045 -65.377 -3.483 1.00 35.86 143 LEU C O 1
ATOM 2804 N N . GLU C 1 120 ? 27.103 -66.195 -2.972 1.00 35.22 144 GLU C N 1
ATOM 2805 C CA . GLU C 1 120 ? 27.062 -65.829 -1.573 1.00 35.31 144 GLU C CA 1
ATOM 2806 C C . GLU C 1 120 ? 28.428 -65.370 -1.147 1.00 39.10 144 GLU C C 1
ATOM 2807 O O . GLU C 1 120 ? 29.424 -66.045 -1.419 1.00 38.95 144 GLU C O 1
ATOM 2813 N N . LYS C 1 121 ? 28.470 -64.231 -0.461 1.00 34.55 145 LYS C N 1
ATOM 2814 C CA . LYS C 1 121 ? 29.705 -63.688 0.057 1.00 33.01 145 LYS C CA 1
ATOM 2815 C C . LYS C 1 121 ? 29.963 -64.315 1.429 1.00 36.76 145 LYS C C 1
ATOM 2816 O O . LYS C 1 121 ? 29.083 -64.332 2.287 1.00 35.69 145 LYS C O 1
ATOM 2822 N N . VAL C 1 122 ? 31.175 -64.840 1.616 1.00 33.93 146 VAL C N 1
ATOM 2823 C CA . VAL C 1 122 ? 31.615 -65.433 2.872 1.00 35.51 146 VAL C CA 1
ATOM 2824 C C . VAL C 1 122 ? 32.897 -64.702 3.312 1.00 42.57 146 VAL C C 1
ATOM 2825 O O . VAL C 1 122 ? 33.803 -64.482 2.504 1.00 42.93 146 VAL C O 1
ATOM 2829 N N . LEU C 1 123 ? 32.983 -64.379 4.597 1.00 41.87 147 LEU C N 1
ATOM 2830 C CA . LEU C 1 123 ? 34.183 -63.782 5.177 1.00 42.47 147 LEU C CA 1
ATOM 2831 C C . LEU C 1 123 ? 34.969 -64.910 5.837 1.00 44.53 147 LEU C C 1
ATOM 2832 O O . LEU C 1 123 ? 34.461 -65.564 6.740 1.00 44.50 147 LEU C O 1
ATOM 2837 N N . VAL C 1 124 ? 36.172 -65.196 5.318 1.00 40.08 148 VAL C N 1
ATOM 2838 C CA . VAL C 1 124 ? 37.002 -66.293 5.809 1.00 40.11 148 VAL C CA 1
ATOM 2839 C C . VAL C 1 124 ? 38.149 -65.811 6.699 1.00 42.69 148 VAL C C 1
ATOM 2840 O O . VAL C 1 124 ? 38.955 -64.988 6.279 1.00 40.61 148 VAL C O 1
ATOM 2844 N N . THR C 1 125 ? 38.229 -66.351 7.919 1.00 41.37 149 THR C N 1
ATOM 2845 C CA . THR C 1 125 ? 39.380 -66.093 8.782 1.00 42.13 149 THR C CA 1
ATOM 2846 C C . THR C 1 125 ? 40.405 -67.121 8.323 1.00 45.32 149 THR C C 1
ATOM 2847 O O . THR C 1 125 ? 40.225 -68.320 8.504 1.00 46.32 149 THR C O 1
ATOM 2851 N N . VAL C 1 126 ? 41.388 -66.639 7.595 1.00 42.73 150 VAL C N 1
ATOM 2852 C CA . VAL C 1 126 ? 42.425 -67.414 6.917 1.00 44.15 150 VAL C CA 1
ATOM 2853 C C . VAL C 1 126 ? 43.583 -67.809 7.834 1.00 49.31 150 VAL C C 1
ATOM 2854 O O . VAL C 1 126 ? 44.219 -68.844 7.630 1.00 50.45 150 VAL C O 1
ATOM 2858 N N . GLY C 1 127 ? 43.852 -66.967 8.818 1.00 45.84 151 GLY C N 1
ATOM 2859 C CA . GLY C 1 127 ? 44.930 -67.178 9.771 1.00 46.70 151 GLY C CA 1
ATOM 2860 C C . GLY C 1 127 ? 45.044 -66.007 10.709 1.00 48.77 151 GLY C C 1
ATOM 2861 O O . GLY C 1 127 ? 44.155 -65.149 10.727 1.00 45.91 151 GLY C O 1
ATOM 2862 N N . CYS C 1 128 ? 46.140 -65.978 11.497 1.00 46.52 152 CYS C N 1
ATOM 2863 C CA . CYS C 1 128 ? 46.415 -64.939 12.487 1.00 46.40 152 CYS C CA 1
ATOM 2864 C C . CYS C 1 128 ? 47.799 -64.349 12.296 1.00 49.87 152 CYS C C 1
ATOM 2865 O O . CYS C 1 128 ? 48.695 -65.003 11.770 1.00 50.99 152 CYS C O 1
ATOM 2868 N N . THR C 1 129 ? 47.966 -63.117 12.755 1.00 45.22 153 THR C N 1
ATOM 2869 C CA . THR C 1 129 ? 49.220 -62.395 12.759 1.00 46.35 153 THR C CA 1
ATOM 2870 C C . THR C 1 129 ? 49.444 -61.890 14.188 1.00 52.31 153 THR C C 1
ATOM 2871 O O . THR C 1 129 ? 48.519 -61.908 15.010 1.00 51.04 153 THR C O 1
ATOM 2875 N N . CYS C 1 130 ? 50.667 -61.476 14.490 1.00 49.60 154 CYS C N 1
ATOM 2876 C CA . CYS C 1 130 ? 51.013 -60.965 15.806 1.00 50.90 154 CYS C CA 1
ATOM 2877 C C . CYS C 1 130 ? 51.137 -59.457 15.683 1.00 54.57 154 CYS C C 1
ATOM 2878 O O . CYS C 1 130 ? 51.966 -58.983 14.916 1.00 54.10 154 CYS C O 1
ATOM 2881 N N . VAL C 1 131 ? 50.285 -58.701 16.377 1.00 52.18 155 VAL C N 1
ATOM 2882 C CA . VAL C 1 131 ? 50.363 -57.243 16.285 1.00 52.60 155 VAL C CA 1
ATOM 2883 C C . VAL C 1 131 ? 50.984 -56.652 17.537 1.00 60.65 155 VAL C C 1
ATOM 2884 O O . VAL C 1 131 ? 50.858 -57.212 18.630 1.00 59.64 155 VAL C O 1
ATOM 2888 N N . THR C 1 132 ? 51.706 -55.538 17.339 1.00 61.33 156 THR C N 1
ATOM 2889 C CA . THR C 1 132 ? 52.403 -54.763 18.363 1.00 64.44 156 THR C CA 1
ATOM 2890 C C . THR C 1 132 ? 51.763 -53.357 18.467 1.00 72.26 156 THR C C 1
ATOM 2891 O O . THR C 1 132 ? 51.007 -52.969 17.562 1.00 70.16 156 THR C O 1
ATOM 2895 N N . PRO C 1 133 ? 52.061 -52.553 19.526 1.00 74.26 157 PRO C N 1
ATOM 2896 C CA . PRO C 1 133 ? 51.520 -51.181 19.569 1.00 75.67 157 PRO C CA 1
ATOM 2897 C C . PRO C 1 133 ? 52.154 -50.263 18.507 1.00 83.25 157 PRO C C 1
ATOM 2898 O O . PRO C 1 133 ? 51.578 -49.234 18.148 1.00 83.39 157 PRO C O 1
ATOM 2902 N N . VAL C 1 134 ? 53.325 -50.666 17.983 1.00 81.76 158 VAL C N 1
ATOM 2903 C CA . VAL C 1 134 ? 54.122 -49.906 17.021 1.00 82.89 158 VAL C CA 1
ATOM 2904 C C . VAL C 1 134 ? 53.716 -50.163 15.561 1.00 84.20 158 VAL C C 1
ATOM 2905 O O . VAL C 1 134 ? 53.786 -51.290 15.066 1.00 80.91 158 VAL C O 1
ATOM 2909 N N . ILE C 1 135 ? 53.344 -49.067 14.882 1.00 82.32 159 ILE C N 1
ATOM 2910 C CA . ILE C 1 135 ? 52.996 -48.963 13.463 1.00 81.76 159 ILE C CA 1
ATOM 2911 C C . ILE C 1 135 ? 54.322 -48.844 12.662 1.00 88.32 159 ILE C C 1
ATOM 2912 O O . ILE C 1 135 ? 55.209 -48.071 13.050 1.00 90.85 159 ILE C O 1
ATOM 2917 N N . HIS C 1 136 ? 54.484 -49.651 11.592 1.00 83.97 160 HIS C N 1
ATOM 2918 C CA . HIS C 1 136 ? 55.723 -49.645 10.803 1.00 114.52 160 HIS C CA 1
ATOM 2919 C C . HIS C 1 136 ? 55.555 -49.015 9.426 1.00 141.03 160 HIS C C 1
ATOM 2920 O O . HIS C 1 136 ? 56.327 -48.127 9.066 1.00 106.78 160 HIS C O 1
ATOM 2927 N N . HIS D 1 14 ? 32.573 -82.219 -10.028 1.00 95.80 38 HIS D N 1
ATOM 2928 C CA . HIS D 1 14 ? 31.992 -81.483 -11.157 1.00 93.78 38 HIS D CA 1
ATOM 2929 C C . HIS D 1 14 ? 30.458 -81.499 -11.105 1.00 90.05 38 HIS D C 1
ATOM 2930 O O . HIS D 1 14 ? 29.817 -80.536 -11.549 1.00 87.34 38 HIS D O 1
ATOM 2937 N N . THR D 1 15 ? 29.891 -82.604 -10.552 1.00 82.70 39 THR D N 1
ATOM 2938 C CA . THR D 1 15 ? 28.465 -82.940 -10.394 1.00 80.06 39 THR D CA 1
ATOM 2939 C C . THR D 1 15 ? 27.592 -81.811 -9.773 1.00 71.95 39 THR D C 1
ATOM 2940 O O . THR D 1 15 ? 26.386 -81.786 -10.016 1.00 69.98 39 THR D O 1
ATOM 2944 N N . PHE D 1 16 ? 28.198 -80.891 -9.001 1.00 62.57 40 PHE D N 1
ATOM 2945 C CA . PHE D 1 16 ? 27.540 -79.741 -8.358 1.00 57.82 40 PHE D CA 1
ATOM 2946 C C . PHE D 1 16 ? 26.688 -78.893 -9.320 1.00 59.49 40 PHE D C 1
ATOM 2947 O O . PHE D 1 16 ? 25.555 -78.537 -8.994 1.00 58.28 40 PHE D O 1
ATOM 2955 N N . PHE D 1 17 ? 27.241 -78.573 -10.493 1.00 55.40 41 PHE D N 1
ATOM 2956 C CA . PHE D 1 17 ? 26.602 -77.720 -11.496 1.00 53.94 41 PHE D CA 1
ATOM 2957 C C . PHE D 1 17 ? 25.792 -78.468 -12.542 1.00 63.31 41 PHE D C 1
ATOM 2958 O O . PHE D 1 17 ? 25.081 -77.842 -13.340 1.00 62.80 41 PHE D O 1
ATOM 2966 N N . GLN D 1 18 ? 25.901 -79.804 -12.536 1.00 64.83 42 GLN D N 1
ATOM 2967 C CA . GLN D 1 18 ? 25.234 -80.689 -13.485 1.00 67.45 42 GLN D CA 1
ATOM 2968 C C . GLN D 1 18 ? 23.750 -80.877 -13.178 1.00 72.53 42 GLN D C 1
ATOM 2969 O O . GLN D 1 18 ? 23.280 -80.571 -12.082 1.00 70.25 42 GLN D O 1
ATOM 2975 N N . LYS D 1 19 ? 23.026 -81.404 -14.158 1.00 72.67 43 LYS D N 1
ATOM 2976 C CA . LYS D 1 19 ? 21.592 -81.668 -14.114 1.00 74.46 43 LYS D CA 1
ATOM 2977 C C . LYS D 1 19 ? 21.380 -83.073 -14.697 1.00 81.74 43 LYS D C 1
ATOM 2978 O O . LYS D 1 19 ? 22.194 -83.462 -15.539 1.00 81.77 43 LYS D O 1
ATOM 2984 N N . PRO D 1 20 ? 20.314 -83.848 -14.338 1.00 81.41 44 PRO D N 1
ATOM 2985 C CA . PRO D 1 20 ? 20.117 -85.163 -14.989 1.00 85.83 44 PRO D CA 1
ATOM 2986 C C . PRO D 1 20 ? 19.987 -85.030 -16.512 1.00 90.96 44 PRO D C 1
ATOM 2987 O O . PRO D 1 20 ? 19.455 -84.027 -16.991 1.00 87.99 44 PRO D O 1
ATOM 2991 N N . GLU D 1 21 ? 20.518 -86.015 -17.262 1.00 91.28 45 GLU D N 1
ATOM 2992 C CA . GLU D 1 21 ? 20.529 -86.065 -18.736 1.00 92.42 45 GLU D CA 1
ATOM 2993 C C . GLU D 1 21 ? 19.149 -85.905 -19.378 1.00 96.81 45 GLU D C 1
ATOM 2994 O O . GLU D 1 21 ? 19.034 -85.270 -20.424 1.00 96.27 45 GLU D O 1
ATOM 3000 N N . SER D 1 22 ? 18.115 -86.477 -18.751 1.00 94.75 46 SER D N 1
ATOM 3001 C CA . SER D 1 22 ? 16.725 -86.469 -19.222 1.00 96.13 46 SER D CA 1
ATOM 3002 C C . SER D 1 22 ? 16.032 -85.102 -19.178 1.00 96.96 46 SER D C 1
ATOM 3003 O O . SER D 1 22 ? 14.966 -84.946 -19.784 1.00 97.94 46 SER D O 1
ATOM 3006 N N . CYS D 1 23 ? 16.608 -84.140 -18.432 1.00 89.68 47 CYS D N 1
ATOM 3007 C CA . CYS D 1 23 ? 16.098 -82.772 -18.302 1.00 86.86 47 CYS D CA 1
ATOM 3008 C C . CYS D 1 23 ? 16.134 -82.068 -19.662 1.00 96.30 47 CYS D C 1
ATOM 3009 O O . CYS D 1 23 ? 17.108 -82.253 -20.404 1.00 95.90 47 CYS D O 1
ATOM 3012 N N . PRO D 1 24 ? 15.105 -81.244 -19.997 1.00 96.55 48 PRO D N 1
ATOM 3013 C CA . PRO D 1 24 ? 15.119 -80.532 -21.290 1.00 97.11 48 PRO D CA 1
ATOM 3014 C C . PRO D 1 24 ? 16.428 -79.789 -21.559 1.00 101.15 48 PRO D C 1
ATOM 3015 O O . PRO D 1 24 ? 16.956 -79.145 -20.640 1.00 98.36 48 PRO D O 1
ATOM 3019 N N . PRO D 1 25 ? 17.013 -79.918 -22.776 1.00 100.49 49 PRO D N 1
ATOM 3020 C CA . PRO D 1 25 ? 18.296 -79.247 -23.044 1.00 98.58 49 PRO D CA 1
ATOM 3021 C C . PRO D 1 25 ? 18.201 -77.727 -23.023 1.00 101.94 49 PRO D C 1
ATOM 3022 O O . PRO D 1 25 ? 17.135 -77.162 -23.273 1.00 102.14 49 PRO D O 1
ATOM 3026 N N . VAL D 1 26 ? 19.318 -77.076 -22.679 1.00 97.41 50 VAL D N 1
ATOM 3027 C CA . VAL D 1 26 ? 19.446 -75.622 -22.621 1.00 95.00 50 VAL D CA 1
ATOM 3028 C C . VAL D 1 26 ? 20.538 -75.234 -23.639 1.00 99.79 50 VAL D C 1
ATOM 3029 O O . VAL D 1 26 ? 21.678 -75.691 -23.491 1.00 99.24 50 VAL D O 1
ATOM 3033 N N . PRO D 1 27 ? 20.208 -74.444 -24.697 1.00 97.41 51 PRO D N 1
ATOM 3034 C CA . PRO D 1 27 ? 21.230 -74.097 -25.707 1.00 96.78 51 PRO D CA 1
ATOM 3035 C C . PRO D 1 27 ? 22.419 -73.319 -25.137 1.00 96.59 51 PRO D C 1
ATOM 3036 O O . PRO D 1 27 ? 22.265 -72.186 -24.670 1.00 94.72 51 PRO D O 1
ATOM 3040 N N . GLY D 1 28 ? 23.579 -73.980 -25.137 1.00 91.51 52 GLY D N 1
ATOM 3041 C CA . GLY D 1 28 ? 24.836 -73.454 -24.614 1.00 88.11 52 GLY D CA 1
ATOM 3042 C C . GLY D 1 28 ? 25.413 -74.227 -23.438 1.00 88.27 52 GLY D C 1
ATOM 3043 O O . GLY D 1 28 ? 26.594 -74.065 -23.117 1.00 86.74 52 GLY D O 1
ATOM 3044 N N . GLY D 1 29 ? 24.582 -75.049 -22.786 1.00 82.87 53 GLY D N 1
ATOM 3045 C CA . GLY D 1 29 ? 24.970 -75.850 -21.624 1.00 80.91 53 GLY D CA 1
ATOM 3046 C C . GLY D 1 29 ? 25.087 -75.062 -20.327 1.00 77.83 53 GLY D C 1
ATOM 3047 O O . GLY D 1 29 ? 25.392 -75.631 -19.272 1.00 77.69 53 GLY D O 1
ATOM 3048 N N . SER D 1 30 ? 24.821 -73.746 -20.394 1.00 67.85 54 SER D N 1
ATOM 3049 C CA . SER D 1 30 ? 24.872 -72.812 -19.274 1.00 63.55 54 SER D CA 1
ATOM 3050 C C . SER D 1 30 ? 23.835 -73.123 -18.173 1.00 63.09 54 SER D C 1
ATOM 3051 O O . SER D 1 30 ? 22.845 -73.826 -18.410 1.00 64.70 54 SER D O 1
ATOM 3054 N N . MET D 1 31 ? 24.093 -72.615 -16.969 1.00 54.07 55 MET D N 1
ATOM 3055 C CA . MET D 1 31 ? 23.281 -72.820 -15.777 1.00 54.01 55 MET D CA 1
ATOM 3056 C C . MET D 1 31 ? 22.497 -71.564 -15.394 1.00 55.08 55 MET D C 1
ATOM 3057 O O . MET D 1 31 ? 22.750 -70.485 -15.927 1.00 52.78 55 MET D O 1
ATOM 3062 N N . LYS D 1 32 ? 21.518 -71.722 -14.495 1.00 51.38 56 LYS D N 1
ATOM 3063 C CA . LYS D 1 32 ? 20.633 -70.663 -14.037 1.00 49.94 56 LYS D CA 1
ATOM 3064 C C . LYS D 1 32 ? 21.257 -69.958 -12.834 1.00 51.40 56 LYS D C 1
ATOM 3065 O O . LYS D 1 32 ? 21.481 -70.592 -11.802 1.00 50.86 56 LYS D O 1
ATOM 3071 N N . LEU D 1 33 ? 21.608 -68.665 -12.989 1.00 45.09 57 LEU D N 1
ATOM 3072 C CA . LEU D 1 33 ? 22.173 -67.872 -11.896 1.00 42.54 57 LEU D CA 1
ATOM 3073 C C . LEU D 1 33 ? 21.098 -66.922 -11.376 1.00 47.00 57 LEU D C 1
ATOM 3074 O O . LEU D 1 33 ? 20.634 -66.043 -12.098 1.00 47.80 57 LEU D O 1
ATOM 3079 N N . ASP D 1 34 ? 20.698 -67.120 -10.133 1.00 43.27 58 ASP D N 1
ATOM 3080 C CA . ASP D 1 34 ? 19.684 -66.328 -9.454 1.00 42.89 58 ASP D CA 1
ATOM 3081 C C . ASP D 1 34 ? 20.168 -64.945 -9.075 1.00 43.98 58 ASP D C 1
ATOM 3082 O O . ASP D 1 34 ? 21.344 -64.760 -8.755 1.00 41.17 58 ASP D O 1
ATOM 3087 N N . ILE D 1 35 ? 19.239 -63.977 -9.112 1.00 43.30 59 ILE D N 1
ATOM 3088 C CA . ILE D 1 35 ? 19.462 -62.570 -8.765 1.00 44.51 59 ILE D CA 1
ATOM 3089 C C . ILE D 1 35 ? 19.745 -62.465 -7.265 1.00 47.01 59 ILE D C 1
ATOM 3090 O O . ILE D 1 35 ? 19.137 -63.176 -6.459 1.00 46.71 59 ILE D O 1
ATOM 3095 N N . GLY D 1 36 ? 20.709 -61.622 -6.924 1.00 42.27 60 GLY D N 1
ATOM 3096 C CA . GLY D 1 36 ? 21.077 -61.335 -5.547 1.00 40.14 60 GLY D CA 1
ATOM 3097 C C . GLY D 1 36 ? 22.261 -62.117 -5.048 1.00 41.09 60 GLY D C 1
ATOM 3098 O O . GLY D 1 36 ? 22.375 -63.310 -5.300 1.00 40.65 60 GLY D O 1
ATOM 3099 N N . ILE D 1 37 ? 23.153 -61.431 -4.347 1.00 36.29 61 ILE D N 1
ATOM 3100 C CA . ILE D 1 37 ? 24.330 -62.026 -3.725 1.00 35.43 61 ILE D CA 1
ATOM 3101 C C . ILE D 1 37 ? 23.944 -62.090 -2.274 1.00 39.43 61 ILE D C 1
ATOM 3102 O O . ILE D 1 37 ? 23.604 -61.054 -1.685 1.00 38.87 61 ILE D O 1
ATOM 3107 N N . ILE D 1 38 ? 23.985 -63.290 -1.701 1.00 36.67 62 ILE D N 1
ATOM 3108 C CA . ILE D 1 38 ? 23.651 -63.499 -0.290 1.00 36.16 62 ILE D CA 1
ATOM 3109 C C . ILE D 1 38 ? 24.770 -62.894 0.510 1.00 38.06 62 ILE D C 1
ATOM 3110 O O . ILE D 1 38 ? 25.936 -63.133 0.189 1.00 34.92 62 ILE D O 1
ATOM 3115 N N . ASN D 1 39 ? 24.414 -62.117 1.561 1.00 37.14 63 ASN D N 1
ATOM 3116 C CA . ASN D 1 39 ? 25.361 -61.493 2.491 1.00 36.43 63 ASN D CA 1
ATOM 3117 C C . ASN D 1 39 ? 26.351 -60.562 1.757 1.00 38.48 63 ASN D C 1
ATOM 3118 O O . ASN D 1 39 ? 27.495 -60.381 2.188 1.00 37.33 63 ASN D O 1
ATOM 3123 N N . GLU D 1 40 ? 25.892 -59.957 0.646 1.00 35.29 64 GLU D N 1
ATOM 3124 C CA . GLU D 1 40 ? 26.698 -59.071 -0.192 1.00 34.99 64 GLU D CA 1
ATOM 3125 C C . GLU D 1 40 ? 27.380 -57.914 0.552 1.00 40.08 64 GLU D C 1
ATOM 3126 O O . GLU D 1 40 ? 28.466 -57.495 0.174 1.00 39.07 64 GLU D O 1
ATOM 3132 N N . ASN D 1 41 ? 26.746 -57.392 1.580 1.00 39.35 65 ASN D N 1
ATOM 3133 C CA . ASN D 1 41 ? 27.235 -56.184 2.236 1.00 40.95 65 ASN D CA 1
ATOM 3134 C C . ASN D 1 41 ? 28.070 -56.406 3.500 1.00 47.18 65 ASN D C 1
ATOM 3135 O O . ASN D 1 41 ? 28.441 -55.426 4.152 1.00 48.38 65 ASN D O 1
ATOM 3140 N N . GLN D 1 42 ? 28.465 -57.654 3.789 1.00 44.66 66 GLN D N 1
ATOM 3141 C CA . GLN D 1 42 ? 29.332 -57.900 4.943 1.00 45.11 66 GLN D CA 1
ATOM 3142 C C . GLN D 1 42 ? 30.735 -57.371 4.621 1.00 49.00 66 GLN D C 1
ATOM 3143 O O . GLN D 1 42 ? 31.236 -57.575 3.518 1.00 46.86 66 GLN D O 1
ATOM 3149 N N . ARG D 1 43 ? 31.328 -56.630 5.559 1.00 48.21 67 ARG D N 1
ATOM 3150 C CA . ARG D 1 43 ? 32.655 -56.051 5.387 1.00 49.19 67 ARG D CA 1
ATOM 3151 C C . ARG D 1 43 ? 33.646 -56.727 6.309 1.00 51.58 67 ARG D C 1
ATOM 3152 O O . ARG D 1 43 ? 33.293 -57.119 7.424 1.00 50.28 67 ARG D O 1
ATOM 3160 N N . VAL D 1 44 ? 34.892 -56.852 5.844 1.00 49.79 68 VAL D N 1
ATOM 3161 C CA . VAL D 1 44 ? 35.984 -57.422 6.628 1.00 51.00 68 VAL D CA 1
ATOM 3162 C C . VAL D 1 44 ? 36.214 -56.501 7.835 1.00 57.08 68 VAL D C 1
ATOM 3163 O O . VAL D 1 44 ? 36.180 -55.274 7.691 1.00 56.54 68 VAL D O 1
ATOM 3167 N N . SER D 1 45 ? 36.337 -57.105 9.028 1.00 55.68 69 SER D N 1
ATOM 3168 C CA . SER D 1 45 ? 36.585 -56.396 10.284 1.00 57.44 69 SER D CA 1
ATOM 3169 C C . SER D 1 45 ? 37.931 -56.854 10.875 1.00 59.82 69 SER D C 1
ATOM 3170 O O . SER D 1 45 ? 38.018 -57.942 11.461 1.00 61.78 69 SER D O 1
ATOM 3173 N N . MET D 1 46 ? 38.990 -56.061 10.653 1.00 52.81 70 MET D N 1
ATOM 3174 C CA . MET D 1 46 ? 40.337 -56.350 11.185 1.00 51.41 70 MET D CA 1
ATOM 3175 C C . MET D 1 46 ? 40.856 -55.181 11.982 1.00 54.09 70 MET D C 1
ATOM 3176 O O . MET D 1 46 ? 40.385 -54.067 11.778 1.00 53.05 70 MET D O 1
ATOM 3181 N N . SER D 1 47 ? 41.865 -55.416 12.854 1.00 52.76 71 SER D N 1
ATOM 3182 C CA . SER D 1 47 ? 42.527 -54.364 13.649 1.00 54.19 71 SER D CA 1
ATOM 3183 C C . SER D 1 47 ? 42.982 -53.219 12.726 1.00 56.17 71 SER D C 1
ATOM 3184 O O . SER D 1 47 ? 43.527 -53.485 11.654 1.00 53.45 71 SER D O 1
ATOM 3187 N N . ARG D 1 48 ? 42.748 -51.960 13.140 1.00 53.77 72 ARG D N 1
ATOM 3188 C CA . ARG D 1 48 ? 43.159 -50.755 12.406 1.00 54.46 72 ARG D CA 1
ATOM 3189 C C . ARG D 1 48 ? 44.682 -50.802 12.224 1.00 57.58 72 ARG D C 1
ATOM 3190 O O . ARG D 1 48 ? 45.401 -51.024 13.201 1.00 56.91 72 ARG D O 1
ATOM 3198 N N . ASN D 1 49 ? 45.163 -50.649 10.966 1.00 53.73 73 ASN D N 1
ATOM 3199 C CA . ASN D 1 49 ? 46.592 -50.676 10.592 1.00 54.37 73 ASN D CA 1
ATOM 3200 C C . ASN D 1 49 ? 47.272 -52.011 10.937 1.00 56.77 73 ASN D C 1
ATOM 3201 O O . ASN D 1 49 ? 48.443 -52.023 11.288 1.00 57.99 73 ASN D O 1
ATOM 3206 N N . ILE D 1 50 ? 46.526 -53.133 10.816 1.00 52.38 74 ILE D N 1
ATOM 3207 C CA . ILE D 1 50 ? 47.001 -54.501 11.084 1.00 51.09 74 ILE D CA 1
ATOM 3208 C C . ILE D 1 50 ? 48.274 -54.816 10.282 1.00 52.13 74 ILE D C 1
ATOM 3209 O O . ILE D 1 50 ? 49.184 -55.444 10.807 1.00 50.37 74 ILE D O 1
ATOM 3214 N N . GLU D 1 51 ? 48.297 -54.405 9.000 1.00 48.47 75 GLU D N 1
ATOM 3215 C CA . GLU D 1 51 ? 49.391 -54.620 8.061 1.00 48.44 75 GLU D CA 1
ATOM 3216 C C . GLU D 1 51 ? 50.682 -53.928 8.483 1.00 53.86 75 GLU D C 1
ATOM 3217 O O . GLU D 1 51 ? 51.734 -54.408 8.101 1.00 54.50 75 GLU D O 1
ATOM 3223 N N . SER D 1 52 ? 50.608 -52.803 9.235 1.00 52.00 76 SER D N 1
ATOM 3224 C CA . SER D 1 52 ? 51.800 -52.060 9.681 1.00 55.94 76 SER D CA 1
ATOM 3225 C C . SER D 1 52 ? 52.182 -52.402 11.104 1.00 61.76 76 SER D C 1
ATOM 3226 O O . SER D 1 52 ? 53.349 -52.301 11.450 1.00 63.96 76 SER D O 1
ATOM 3229 N N . ARG D 1 53 ? 51.194 -52.768 11.940 1.00 56.54 77 ARG D N 1
ATOM 3230 C CA . ARG D 1 53 ? 51.426 -53.073 13.351 1.00 56.45 77 ARG D CA 1
ATOM 3231 C C . ARG D 1 53 ? 51.889 -54.511 13.594 1.00 57.12 77 ARG D C 1
ATOM 3232 O O . ARG D 1 53 ? 52.367 -54.832 14.679 1.00 56.43 77 ARG D O 1
ATOM 3240 N N . SER D 1 54 ? 51.734 -55.376 12.587 1.00 52.18 78 SER D N 1
ATOM 3241 C CA . SER D 1 54 ? 52.132 -56.786 12.647 1.00 50.96 78 SER D CA 1
ATOM 3242 C C . SER D 1 54 ? 53.650 -56.953 12.794 1.00 58.92 78 SER D C 1
ATOM 3243 O O . SER D 1 54 ? 54.399 -56.071 12.370 1.00 61.26 78 SER D O 1
ATOM 3246 N N . THR D 1 55 ? 54.108 -58.082 13.394 1.00 56.14 79 THR D N 1
ATOM 3247 C CA . THR D 1 55 ? 55.546 -58.377 13.519 1.00 58.08 79 THR D CA 1
ATOM 3248 C C . THR D 1 55 ? 56.060 -58.824 12.150 1.00 61.04 79 THR D C 1
ATOM 3249 O O . THR D 1 55 ? 57.250 -58.782 11.904 1.00 62.50 79 THR D O 1
ATOM 3253 N N . SER D 1 56 ? 55.141 -59.232 11.259 1.00 55.94 80 SER D N 1
ATOM 3254 C CA . SER D 1 56 ? 55.399 -59.597 9.863 1.00 54.40 80 SER D CA 1
ATOM 3255 C C . SER D 1 56 ? 54.586 -58.591 9.028 1.00 54.24 80 SER D C 1
ATOM 3256 O O . SER D 1 56 ? 53.564 -58.964 8.460 1.00 51.17 80 SER D O 1
ATOM 3259 N N . PRO D 1 57 ? 54.998 -57.290 8.984 1.00 52.25 81 PRO D N 1
ATOM 3260 C CA . PRO D 1 57 ? 54.179 -56.292 8.277 1.00 50.73 81 PRO D CA 1
ATOM 3261 C C . PRO D 1 57 ? 54.067 -56.509 6.774 1.00 54.14 81 PRO D C 1
ATOM 3262 O O . PRO D 1 57 ? 54.917 -57.157 6.173 1.00 54.69 81 PRO D O 1
ATOM 3266 N N . TRP D 1 58 ? 52.999 -56.002 6.175 1.00 49.10 82 TRP D N 1
ATOM 3267 C CA . TRP D 1 58 ? 52.814 -56.210 4.753 1.00 48.16 82 TRP D CA 1
ATOM 3268 C C . TRP D 1 58 ? 52.287 -54.991 4.010 1.00 52.05 82 TRP D C 1
ATOM 3269 O O . TRP D 1 58 ? 51.667 -54.099 4.587 1.00 51.13 82 TRP D O 1
ATOM 3280 N N . ASN D 1 59 ? 52.576 -54.958 2.721 1.00 50.41 83 ASN D N 1
ATOM 3281 C CA . ASN D 1 59 ? 52.071 -53.958 1.796 1.00 50.68 83 ASN D CA 1
ATOM 3282 C C . ASN D 1 59 ? 50.826 -54.531 1.139 1.00 51.97 83 ASN D C 1
ATOM 3283 O O . ASN D 1 59 ? 50.703 -55.743 1.019 1.00 48.44 83 ASN D O 1
ATOM 3288 N N . TYR D 1 60 ? 49.924 -53.656 0.694 1.00 50.63 84 TYR D N 1
ATOM 3289 C CA . TYR D 1 60 ? 48.725 -53.996 -0.056 1.00 48.69 84 TYR D CA 1
ATOM 3290 C C . TYR D 1 60 ? 48.865 -53.344 -1.440 1.00 51.91 84 TYR D C 1
ATOM 3291 O O . TYR D 1 60 ? 49.327 -52.210 -1.535 1.00 51.08 84 TYR D O 1
ATOM 3300 N N . THR D 1 61 ? 48.412 -54.045 -2.489 1.00 49.01 85 THR D N 1
ATOM 3301 C CA . THR D 1 61 ? 48.322 -53.563 -3.868 1.00 49.90 85 THR D CA 1
ATOM 3302 C C . THR D 1 61 ? 46.872 -53.816 -4.319 1.00 53.01 85 THR D C 1
ATOM 3303 O O . THR D 1 61 ? 46.386 -54.949 -4.227 1.00 49.19 85 THR D O 1
ATOM 3307 N N . VAL D 1 62 ? 46.173 -52.753 -4.743 1.00 52.19 86 VAL D N 1
ATOM 3308 C CA . VAL D 1 62 ? 44.783 -52.860 -5.181 1.00 51.92 86 VAL D CA 1
ATOM 3309 C C . VAL D 1 62 ? 44.786 -53.166 -6.678 1.00 54.53 86 VAL D C 1
ATOM 3310 O O . VAL D 1 62 ? 45.411 -52.436 -7.467 1.00 57.92 86 VAL D O 1
ATOM 3314 N N . THR D 1 63 ? 44.211 -54.308 -7.044 1.00 46.08 87 THR D N 1
ATOM 3315 C CA . THR D 1 63 ? 44.112 -54.714 -8.446 1.00 45.23 87 THR D CA 1
ATOM 3316 C C . THR D 1 63 ? 42.680 -54.389 -8.868 1.00 44.96 87 THR D C 1
ATOM 3317 O O . THR D 1 63 ? 41.750 -54.659 -8.124 1.00 41.52 87 THR D O 1
ATOM 3321 N N . TRP D 1 64 ? 42.518 -53.778 -10.031 1.00 42.37 88 TRP D N 1
ATOM 3322 C CA . TRP D 1 64 ? 41.220 -53.391 -10.551 1.00 40.16 88 TRP D CA 1
ATOM 3323 C C . TRP D 1 64 ? 41.038 -54.072 -11.892 1.00 41.86 88 TRP D C 1
ATOM 3324 O O . TRP D 1 64 ? 41.963 -54.106 -12.702 1.00 42.65 88 TRP D O 1
ATOM 3335 N N . ASP D 1 65 ? 39.842 -54.600 -12.128 1.00 36.22 89 ASP D N 1
ATOM 3336 C CA . ASP D 1 65 ? 39.490 -55.268 -13.376 1.00 35.27 89 ASP D CA 1
ATOM 3337 C C . ASP D 1 65 ? 38.070 -54.826 -13.759 1.00 40.41 89 ASP D C 1
ATOM 3338 O O . ASP D 1 65 ? 37.147 -54.998 -12.953 1.00 39.12 89 ASP D O 1
ATOM 3343 N N . PRO D 1 66 ? 37.890 -54.269 -14.989 1.00 38.00 90 PRO D N 1
ATOM 3344 C CA . PRO D 1 66 ? 36.545 -53.826 -15.417 1.00 38.49 90 PRO D CA 1
ATOM 3345 C C . PRO D 1 66 ? 35.494 -54.929 -15.626 1.00 41.29 90 PRO D C 1
ATOM 3346 O O . PRO D 1 66 ? 34.321 -54.610 -15.735 1.00 42.46 90 PRO D O 1
ATOM 3350 N N . ASN D 1 67 ? 35.892 -56.198 -15.713 1.00 36.49 91 ASN D N 1
ATOM 3351 C CA . ASN D 1 67 ? 34.942 -57.287 -15.987 1.00 35.49 91 ASN D CA 1
ATOM 3352 C C . ASN D 1 67 ? 34.844 -58.268 -14.840 1.00 36.82 91 ASN D C 1
ATOM 3353 O O . ASN D 1 67 ? 34.388 -59.396 -15.017 1.00 36.94 91 ASN D O 1
ATOM 3358 N N . ARG D 1 68 ? 35.267 -57.833 -13.662 1.00 32.18 92 ARG D N 1
ATOM 3359 C CA . ARG D 1 68 ? 35.295 -58.679 -12.489 1.00 31.34 92 ARG D CA 1
ATOM 3360 C C . ARG D 1 68 ? 34.400 -58.200 -11.371 1.00 34.22 92 ARG D C 1
ATOM 3361 O O . ARG D 1 68 ? 34.219 -56.999 -11.165 1.00 33.66 92 ARG D O 1
ATOM 3369 N N . TYR D 1 69 ? 33.799 -59.171 -10.680 1.00 31.77 93 TYR D N 1
ATOM 3370 C CA . TYR D 1 69 ? 33.052 -58.937 -9.464 1.00 32.27 93 TYR D CA 1
ATOM 3371 C C . TYR D 1 69 ? 33.769 -59.789 -8.384 1.00 34.73 93 TYR D C 1
ATOM 3372 O O . TYR D 1 69 ? 33.792 -61.008 -8.494 1.00 34.91 93 TYR D O 1
ATOM 3381 N N . PRO D 1 70 ? 34.346 -59.200 -7.335 1.00 33.78 94 PRO D N 1
ATOM 3382 C CA . PRO D 1 70 ? 34.474 -57.749 -7.044 1.00 34.06 94 PRO D CA 1
ATOM 3383 C C . PRO D 1 70 ? 35.419 -57.045 -8.028 1.00 36.33 94 PRO D C 1
ATOM 3384 O O . PRO D 1 70 ? 36.318 -57.684 -8.549 1.00 35.52 94 PRO D O 1
ATOM 3388 N N . SER D 1 71 ? 35.205 -55.739 -8.296 1.00 33.28 95 SER D N 1
ATOM 3389 C CA . SER D 1 71 ? 36.053 -54.947 -9.203 1.00 34.58 95 SER D CA 1
ATOM 3390 C C . SER D 1 71 ? 37.514 -54.932 -8.725 1.00 40.67 95 SER D 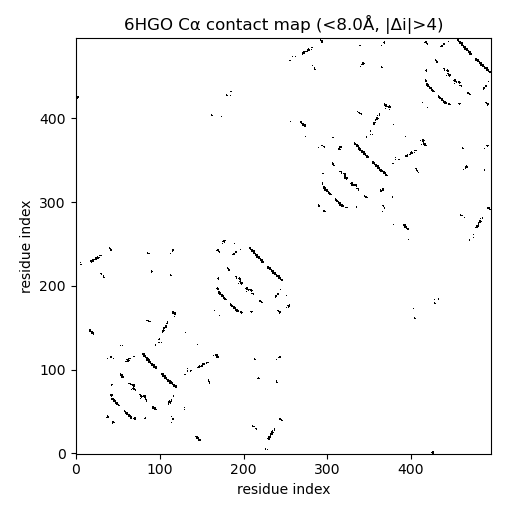C 1
ATOM 3391 O O . SER D 1 71 ? 38.438 -55.044 -9.524 1.00 40.59 95 SER D O 1
ATOM 3394 N N . GLU D 1 72 ? 37.701 -54.834 -7.410 1.00 37.95 96 GLU D N 1
ATOM 3395 C CA . GLU D 1 72 ? 39.018 -54.741 -6.804 1.00 38.09 96 GLU D CA 1
ATOM 3396 C C . GLU D 1 72 ? 39.311 -55.928 -5.937 1.00 41.94 96 GLU D C 1
ATOM 3397 O O . GLU D 1 72 ? 38.473 -56.358 -5.157 1.00 41.93 96 GLU D O 1
ATOM 3403 N N . VAL D 1 73 ? 40.494 -56.487 -6.119 1.00 40.99 97 VAL D N 1
ATOM 3404 C CA . VAL D 1 73 ? 41.008 -57.598 -5.324 1.00 41.24 97 VAL D CA 1
ATOM 3405 C C . VAL D 1 73 ? 42.347 -57.087 -4.769 1.00 45.87 97 VAL D C 1
ATOM 3406 O O . VAL D 1 73 ? 43.238 -56.685 -5.526 1.00 45.60 97 VAL D O 1
ATOM 3410 N N . VAL D 1 74 ? 42.435 -57.014 -3.443 1.00 43.55 98 VAL D N 1
ATOM 3411 C CA . VAL D 1 74 ? 43.626 -56.528 -2.755 1.00 43.96 98 VAL D CA 1
ATOM 3412 C C . VAL D 1 74 ? 44.600 -57.700 -2.562 1.00 47.05 98 VAL D C 1
ATOM 3413 O O . VAL D 1 74 ? 44.201 -58.765 -2.087 1.00 45.39 98 VAL D O 1
ATOM 3417 N N . GLN D 1 75 ? 45.862 -57.501 -2.970 1.00 44.15 99 GLN D N 1
ATOM 3418 C CA . GLN D 1 75 ? 46.944 -58.482 -2.848 1.00 44.71 99 GLN D CA 1
ATOM 3419 C C . GLN D 1 75 ? 47.997 -57.994 -1.858 1.00 49.10 99 GLN D C 1
ATOM 3420 O O . GLN D 1 75 ? 48.471 -56.857 -1.972 1.00 50.71 99 GLN D O 1
ATOM 3426 N N . ALA D 1 76 ? 48.365 -58.849 -0.901 1.00 43.94 100 ALA D N 1
ATOM 3427 C CA . ALA D 1 76 ? 49.373 -58.503 0.098 1.00 45.35 100 ALA D CA 1
ATOM 3428 C C . ALA D 1 76 ? 50.761 -59.030 -0.260 1.00 50.09 100 ALA D C 1
ATOM 3429 O O . ALA D 1 76 ? 50.889 -60.031 -0.966 1.00 49.05 100 ALA D O 1
ATOM 3431 N N . GLN D 1 77 ? 51.798 -58.349 0.233 1.00 49.21 101 GLN D N 1
ATOM 3432 C CA . GLN D 1 77 ? 53.197 -58.726 0.036 1.00 51.92 101 GLN D CA 1
ATOM 3433 C C . GLN D 1 77 ? 53.959 -58.383 1.307 1.00 55.56 101 GLN D C 1
ATOM 3434 O O . GLN D 1 77 ? 53.903 -57.232 1.749 1.00 55.26 101 GLN D O 1
ATOM 3440 N N . CYS D 1 78 ? 54.623 -59.381 1.924 1.00 53.06 102 CYS D N 1
ATOM 3441 C CA . CYS D 1 78 ? 55.428 -59.172 3.138 1.00 55.83 102 CYS D CA 1
ATOM 3442 C C . CYS D 1 78 ? 56.510 -58.146 2.846 1.00 60.15 102 CYS D C 1
ATOM 3443 O O . CYS D 1 78 ? 57.173 -58.257 1.817 1.00 61.31 102 CYS D O 1
ATOM 3446 N N . ARG D 1 79 ? 56.638 -57.120 3.708 1.00 56.42 103 ARG D N 1
ATOM 3447 C CA . ARG D 1 79 ? 57.622 -56.034 3.568 1.00 58.23 103 ARG D CA 1
ATOM 3448 C C . ARG D 1 79 ? 59.043 -56.501 3.860 1.00 65.35 103 ARG D C 1
ATOM 3449 O O . ARG D 1 79 ? 60.017 -55.942 3.317 1.00 67.38 103 ARG D O 1
ATOM 3457 N N . ASN D 1 80 ? 59.167 -57.471 4.788 1.00 60.99 104 ASN D N 1
ATOM 3458 C CA . ASN D 1 80 ? 60.463 -57.987 5.247 1.00 63.58 104 ASN D CA 1
ATOM 3459 C C . ASN D 1 80 ? 60.535 -59.508 5.118 1.00 65.53 104 ASN D C 1
ATOM 3460 O O . ASN D 1 80 ? 59.517 -60.175 4.956 1.00 61.51 104 ASN D O 1
ATOM 3465 N N . LEU D 1 81 ? 61.755 -60.037 5.179 1.00 65.02 105 LEU D N 1
ATOM 3466 C CA . LEU D 1 81 ? 62.072 -61.463 5.170 1.00 65.24 105 LEU D CA 1
ATOM 3467 C C . LEU D 1 81 ? 61.950 -62.014 6.601 1.00 69.20 105 LEU D C 1
ATOM 3468 O O . LEU D 1 81 ? 61.431 -63.111 6.797 1.00 66.02 105 LEU D O 1
ATOM 3473 N N . GLY D 1 82 ? 62.447 -61.240 7.566 1.00 68.91 106 GLY D N 1
ATOM 3474 C CA . GLY D 1 82 ? 62.411 -61.542 8.990 1.00 70.59 106 GLY D CA 1
ATOM 3475 C C . GLY D 1 82 ? 61.213 -60.910 9.682 1.00 72.94 106 GLY D C 1
ATOM 3476 O O . GLY D 1 82 ? 60.314 -60.389 9.019 1.00 69.59 106 GLY D O 1
ATOM 3477 N N . CYS D 1 83 ? 61.212 -60.917 11.019 1.00 71.85 107 CYS D N 1
ATOM 3478 C CA . CYS D 1 83 ? 60.123 -60.348 11.823 1.00 70.30 107 CYS D CA 1
ATOM 3479 C C . CYS D 1 83 ? 60.601 -59.249 12.758 1.00 79.68 107 CYS D C 1
ATOM 3480 O O . CYS D 1 83 ? 61.702 -59.333 13.282 1.00 83.36 107 CYS D O 1
ATOM 3483 N N . ILE D 1 84 ? 59.735 -58.277 13.051 1.00 76.85 108 ILE D N 1
ATOM 3484 C CA . ILE D 1 84 ? 60.051 -57.192 13.981 1.00 79.62 108 ILE D CA 1
ATOM 3485 C C . ILE D 1 84 ? 59.817 -57.675 15.435 1.00 84.98 108 ILE D C 1
ATOM 3486 O O . ILE D 1 84 ? 58.800 -58.310 15.726 1.00 79.94 108 IL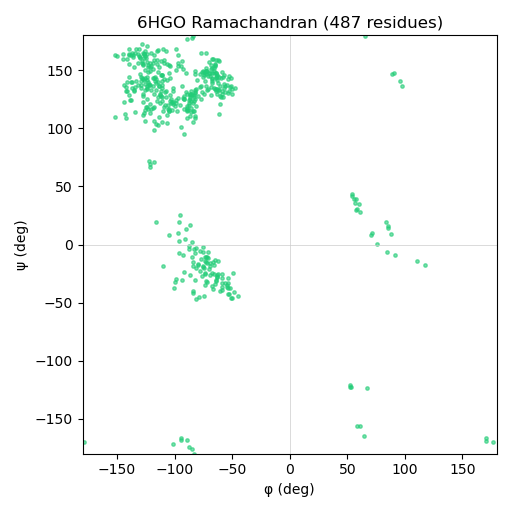E D O 1
ATOM 3491 N N . ASN D 1 85 ? 60.777 -57.409 16.331 1.00 87.88 109 ASN D N 1
ATOM 3492 C CA . ASN D 1 85 ? 60.667 -57.789 17.746 1.00 90.05 109 ASN D CA 1
ATOM 3493 C C . ASN D 1 85 ? 60.276 -56.578 18.609 1.00 96.97 109 ASN D C 1
ATOM 3494 O O . ASN D 1 85 ? 59.926 -55.527 18.061 1.00 96.59 109 ASN D O 1
ATOM 3499 N N . ALA D 1 86 ? 60.316 -56.739 19.953 1.00 96.42 110 ALA D N 1
ATOM 3500 C CA . ALA D 1 86 ? 59.978 -55.717 20.952 1.00 97.88 110 ALA D CA 1
ATOM 3501 C C . ALA D 1 86 ? 60.761 -54.400 20.788 1.00 104.91 110 ALA D C 1
ATOM 3502 O O . ALA D 1 86 ? 60.199 -53.325 21.000 1.00 105.24 110 ALA D O 1
ATOM 3504 N N . GLN D 1 87 ? 62.038 -54.488 20.388 1.00 103.39 111 GLN D N 1
ATOM 3505 C CA . GLN D 1 87 ? 62.930 -53.341 20.184 1.00 105.35 111 GLN D CA 1
ATOM 3506 C C . GLN D 1 87 ? 62.624 -52.521 18.906 1.00 106.33 111 GLN D C 1
ATOM 3507 O O . GLN D 1 87 ? 63.169 -51.425 18.746 1.00 108.71 111 GLN D O 1
ATOM 3513 N N . GLY D 1 88 ? 61.761 -53.051 18.028 1.00 97.04 112 GLY D N 1
ATOM 3514 C CA . GLY D 1 88 ? 61.370 -52.405 16.776 1.00 94.42 112 GLY D CA 1
ATOM 3515 C C . GLY D 1 88 ? 62.341 -52.646 15.633 1.00 97.68 112 GLY D C 1
ATOM 3516 O O . GLY D 1 88 ? 62.324 -51.920 14.632 1.00 96.81 112 GLY D O 1
ATOM 3517 N N . LYS D 1 89 ? 63.177 -53.697 15.777 1.00 93.99 113 LYS D N 1
ATOM 3518 C CA . LYS D 1 89 ? 64.226 -54.117 14.840 1.00 94.63 113 LYS D CA 1
ATOM 3519 C C . LYS D 1 89 ? 63.912 -55.493 14.216 1.00 93.66 113 LYS D C 1
ATOM 3520 O O . LYS D 1 89 ? 63.288 -56.341 14.868 1.00 91.24 113 LYS D O 1
ATOM 3526 N N . GLU D 1 90 ? 64.362 -55.710 12.954 1.00 87.53 114 GLU D N 1
ATOM 3527 C CA . GLU D 1 90 ? 64.135 -56.949 12.199 1.00 83.58 114 GLU D CA 1
ATOM 3528 C C . GLU D 1 90 ? 65.010 -58.107 12.691 1.00 88.60 114 GLU D C 1
ATOM 3529 O O . GLU D 1 90 ? 66.213 -57.946 12.801 1.00 92.55 114 GLU D O 1
ATOM 3535 N N . ASP D 1 91 ? 64.392 -59.271 12.956 1.00 82.82 115 ASP D N 1
ATOM 3536 C CA . ASP D 1 91 ? 65.004 -60.518 13.427 1.00 84.63 115 ASP D CA 1
ATOM 3537 C C . ASP D 1 91 ? 64.900 -61.516 12.270 1.00 86.23 115 ASP D C 1
ATOM 3538 O O . ASP D 1 91 ? 63.818 -62.030 11.995 1.00 82.63 115 ASP D O 1
ATOM 3543 N N . ILE D 1 92 ? 66.030 -61.773 11.592 1.00 85.80 116 ILE D N 1
ATOM 3544 C CA . ILE D 1 92 ? 66.142 -62.630 10.405 1.00 85.13 116 ILE D CA 1
ATOM 3545 C C . ILE D 1 92 ? 66.140 -64.157 10.725 1.00 88.95 116 ILE D C 1
ATOM 3546 O O . ILE D 1 92 ? 66.085 -64.971 9.798 1.00 87.21 116 ILE D O 1
ATOM 3551 N N . SER D 1 93 ? 66.150 -64.532 12.021 1.00 87.42 117 SER D N 1
ATOM 3552 C CA . SER D 1 93 ? 66.082 -65.931 12.468 1.00 88.35 117 SER D CA 1
ATOM 3553 C C . SER D 1 93 ? 64.627 -66.401 12.467 1.00 89.27 117 SER D C 1
ATOM 3554 O O . SER D 1 93 ? 64.359 -67.572 12.733 1.00 89.78 117 SER D O 1
ATOM 3557 N N . MET D 1 94 ? 63.693 -65.457 12.222 1.00 81.86 118 MET D N 1
ATOM 3558 C CA . MET D 1 94 ? 62.250 -65.641 12.100 1.00 77.15 118 MET D CA 1
ATOM 3559 C C . MET D 1 94 ? 61.881 -65.279 10.667 1.00 78.33 118 MET D C 1
ATOM 3560 O O . MET D 1 94 ? 62.649 -64.581 9.999 1.00 79.49 118 MET D O 1
ATOM 3565 N N . ASN D 1 95 ? 60.740 -65.764 10.178 1.00 71.69 119 ASN D N 1
ATOM 3566 C CA . ASN D 1 95 ? 60.330 -65.479 8.802 1.00 69.50 119 ASN D CA 1
ATOM 3567 C C . ASN D 1 95 ? 58.943 -64.879 8.682 1.00 68.49 119 ASN D C 1
ATOM 3568 O O . ASN D 1 95 ? 58.004 -65.399 9.285 1.00 66.10 119 ASN D O 1
ATOM 3573 N N . SER D 1 96 ? 58.805 -63.798 7.880 1.00 63.43 120 SER D N 1
ATOM 3574 C CA . SER D 1 96 ? 57.501 -63.224 7.550 1.00 59.84 120 SER D CA 1
ATOM 3575 C C . SER D 1 96 ? 57.090 -64.066 6.371 1.00 64.49 120 SER D C 1
ATOM 3576 O O . SER D 1 96 ? 57.821 -64.113 5.370 1.00 65.90 120 SER D O 1
ATOM 3579 N N . VAL D 1 97 ? 55.989 -64.807 6.513 1.00 60.51 121 VAL D N 1
ATOM 3580 C CA . VAL D 1 97 ? 55.510 -65.670 5.436 1.00 60.01 121 VAL D CA 1
ATOM 3581 C C . VAL D 1 97 ? 54.086 -65.291 5.051 1.00 60.79 121 VAL D C 1
ATOM 3582 O O . VAL D 1 97 ? 53.267 -65.027 5.931 1.00 58.44 121 VAL D O 1
ATOM 3586 N N . PRO D 1 98 ? 53.753 -65.261 3.750 1.00 56.37 122 PRO D N 1
ATOM 3587 C CA . PRO D 1 98 ? 52.380 -64.883 3.376 1.00 52.71 122 PRO D CA 1
ATOM 3588 C C . PRO D 1 98 ? 51.317 -65.951 3.678 1.00 56.31 122 PRO D C 1
ATOM 3589 O O . PRO D 1 98 ? 51.601 -67.149 3.647 1.00 57.32 122 PRO D O 1
ATOM 3593 N N . ILE D 1 99 ? 50.089 -65.506 3.979 1.00 51.30 123 ILE D N 1
ATOM 3594 C CA . ILE D 1 99 ? 48.929 -66.377 4.175 1.00 50.19 123 ILE D CA 1
ATOM 3595 C C . ILE D 1 99 ? 48.133 -66.264 2.874 1.00 52.83 123 ILE D C 1
ATOM 3596 O O . ILE D 1 99 ? 47.700 -65.178 2.496 1.00 50.36 123 ILE D O 1
ATOM 3601 N N . GLN D 1 100 ? 48.021 -67.374 2.157 1.00 52.80 124 GLN D N 1
ATOM 3602 C CA . GLN D 1 100 ? 47.344 -67.430 0.871 1.00 53.16 124 GLN D CA 1
ATOM 3603 C C . GLN D 1 100 ? 45.993 -68.132 0.977 1.00 57.98 124 GLN D C 1
ATOM 3604 O O . GLN D 1 100 ? 45.843 -69.090 1.740 1.00 59.74 124 GLN D O 1
ATOM 3610 N N . GLN D 1 101 ? 45.002 -67.619 0.237 1.00 52.84 125 GLN D N 1
ATOM 3611 C CA . GLN D 1 101 ? 43.639 -68.134 0.231 1.00 51.51 125 GLN D CA 1
ATOM 3612 C C . GLN D 1 101 ? 43.113 -68.259 -1.190 1.00 54.80 125 GLN D C 1
ATOM 3613 O O . GLN D 1 101 ? 43.279 -67.355 -2.009 1.00 53.81 125 GLN D O 1
ATOM 3619 N N . GLU D 1 102 ? 42.465 -69.386 -1.463 1.00 50.96 126 GLU D N 1
ATOM 3620 C CA . GLU D 1 102 ? 41.831 -69.698 -2.732 1.00 49.84 126 GLU D CA 1
ATOM 3621 C C . GLU D 1 102 ? 40.457 -69.042 -2.685 1.00 49.02 126 GLU D C 1
ATOM 3622 O O . GLU D 1 102 ? 39.649 -69.365 -1.821 1.00 48.34 126 GLU D O 1
ATOM 3628 N N . THR D 1 103 ? 40.216 -68.062 -3.550 1.00 43.20 127 THR D N 1
ATOM 3629 C CA . THR D 1 103 ? 38.917 -67.387 -3.570 1.00 40.37 127 THR D CA 1
ATOM 3630 C C . THR D 1 103 ? 38.255 -67.551 -4.944 1.00 40.56 127 THR D C 1
ATOM 3631 O O . THR D 1 103 ? 38.937 -67.889 -5.912 1.00 39.08 127 THR D O 1
ATOM 3635 N N . LEU D 1 104 ? 36.940 -67.269 -5.024 1.00 35.26 128 LEU D N 1
ATOM 3636 C CA . LEU D 1 104 ? 36.209 -67.252 -6.275 1.00 34.95 128 LEU D CA 1
ATOM 3637 C C . LEU D 1 104 ? 35.770 -65.842 -6.544 1.00 37.45 128 LEU D C 1
ATOM 3638 O O . LEU D 1 104 ? 35.317 -65.133 -5.642 1.00 35.21 128 LEU D O 1
ATOM 3643 N N . VAL D 1 105 ? 35.926 -65.425 -7.793 1.00 34.89 129 VAL D N 1
ATOM 3644 C CA . VAL D 1 105 ? 35.448 -64.141 -8.286 1.00 32.70 129 VAL D CA 1
ATOM 3645 C C . VAL D 1 105 ? 34.548 -64.484 -9.481 1.00 36.73 129 VAL D C 1
ATOM 3646 O O . VAL D 1 105 ? 34.512 -65.637 -9.934 1.00 35.09 129 VAL D O 1
ATOM 3650 N N . VAL D 1 106 ? 33.836 -63.482 -9.994 1.00 34.72 130 VAL D N 1
ATOM 3651 C CA . VAL D 1 106 ? 32.964 -63.689 -11.140 1.00 34.57 130 VAL D CA 1
ATOM 3652 C C . VAL D 1 106 ? 33.453 -62.810 -12.257 1.00 35.87 130 VAL D C 1
ATOM 3653 O O . VAL D 1 106 ? 33.726 -61.649 -12.040 1.00 36.08 130 VAL D O 1
ATOM 3657 N N . ARG D 1 107 ? 33.500 -63.365 -13.458 1.00 34.42 131 ARG D N 1
ATOM 3658 C CA . ARG D 1 107 ? 33.867 -62.651 -14.659 1.00 35.52 131 ARG D CA 1
ATOM 3659 C C . ARG D 1 107 ? 32.619 -62.459 -15.517 1.00 38.35 131 ARG D C 1
ATOM 3660 O O . ARG D 1 107 ? 31.889 -63.414 -15.769 1.00 37.52 131 ARG D O 1
ATOM 3668 N N . ARG D 1 108 ? 32.401 -61.220 -15.972 1.00 34.95 132 ARG D N 1
ATOM 3669 C CA . ARG D 1 108 ? 31.304 -60.832 -16.853 1.00 35.22 132 ARG D CA 1
ATOM 3670 C C . ARG D 1 108 ? 31.814 -61.005 -18.288 1.00 40.89 132 ARG D C 1
ATOM 3671 O O . ARG D 1 108 ? 32.907 -60.547 -18.615 1.00 40.41 132 ARG D O 1
ATOM 3679 N N . LYS D 1 109 ? 31.024 -61.672 -19.128 1.00 38.13 133 LYS D N 1
ATOM 3680 C CA . LYS D 1 109 ? 31.368 -61.949 -20.522 1.00 38.52 133 LYS D CA 1
ATOM 3681 C C . LYS D 1 109 ? 30.297 -61.399 -21.433 1.00 41.81 133 LYS D C 1
ATOM 3682 O O . LYS D 1 109 ? 29.121 -61.382 -21.072 1.00 40.65 133 LYS D O 1
ATOM 3688 N N . HIS D 1 110 ? 30.707 -60.986 -22.637 1.00 40.59 134 HIS D N 1
ATOM 3689 C CA . HIS D 1 110 ? 29.862 -60.451 -23.711 1.00 41.25 134 HIS D CA 1
ATOM 3690 C C . HIS D 1 110 ? 29.199 -59.114 -23.323 1.00 45.67 134 HIS D C 1
ATOM 3691 O O . HIS D 1 110 ? 29.618 -58.457 -22.367 1.00 43.02 134 HIS D O 1
ATOM 3698 N N . GLN D 1 111 ? 28.192 -58.712 -24.085 1.00 45.45 135 GLN D N 1
ATOM 3699 C CA . GLN D 1 111 ? 27.506 -57.435 -23.936 1.00 46.82 135 GLN D CA 1
ATOM 3700 C C . GLN D 1 111 ? 26.014 -57.601 -24.116 1.00 51.61 135 GLN D C 1
ATOM 3701 O O . GLN D 1 111 ? 25.576 -58.576 -24.721 1.00 50.54 135 GLN D O 1
ATOM 3707 N N . GLY D 1 112 ? 25.272 -56.593 -23.656 1.00 49.85 136 GLY D N 1
ATOM 3708 C CA . GLY D 1 112 ? 23.828 -56.470 -23.782 1.00 50.41 136 GLY D CA 1
ATOM 3709 C C . GLY D 1 112 ? 23.058 -57.664 -23.289 1.00 53.60 136 GLY D C 1
ATOM 3710 O O . GLY D 1 112 ? 23.208 -58.071 -22.132 1.00 51.84 136 GLY D O 1
ATOM 3711 N N . CYS D 1 113 ? 22.246 -58.246 -24.179 1.00 50.84 137 CYS D N 1
ATOM 3712 C CA . CYS D 1 113 ? 21.419 -59.396 -23.813 1.00 51.17 137 CYS D CA 1
ATOM 3713 C C . CYS D 1 113 ? 22.199 -60.705 -23.798 1.00 51.09 137 CYS D C 1
ATOM 3714 O O . CYS D 1 113 ? 21.756 -61.657 -23.169 1.00 50.42 137 CYS D O 1
ATOM 3717 N N . SER D 1 114 ? 23.381 -60.731 -24.429 1.00 45.51 138 SER D N 1
ATOM 3718 C CA . SER D 1 114 ? 24.261 -61.899 -24.478 1.00 44.83 138 SER D CA 1
ATOM 3719 C C . SER D 1 114 ? 25.141 -62.036 -23.227 1.00 46.18 138 SER D C 1
ATOM 3720 O O . SER D 1 114 ? 25.882 -63.019 -23.119 1.00 45.24 138 SER D O 1
ATOM 3723 N N . VAL D 1 115 ? 25.075 -61.062 -22.283 1.00 41.57 139 VAL D N 1
ATOM 3724 C CA . VAL D 1 115 ? 25.901 -61.089 -21.073 1.00 39.42 139 VAL D CA 1
ATOM 3725 C C . VAL D 1 115 ? 25.740 -62.419 -20.306 1.00 39.96 139 VAL D C 1
ATOM 3726 O O . VAL D 1 115 ? 24.625 -62.911 -20.094 1.00 38.92 139 VAL D O 1
ATOM 3730 N N . SER D 1 116 ? 26.882 -63.019 -19.959 1.00 34.61 140 SER D N 1
ATOM 3731 C CA . SER D 1 116 ? 26.936 -64.247 -19.177 1.00 33.96 140 SER D CA 1
ATOM 3732 C C . SER D 1 116 ? 28.052 -64.101 -18.151 1.00 36.85 140 SER D C 1
ATOM 3733 O O . SER D 1 116 ? 28.850 -63.166 -18.222 1.00 36.01 140 SER D O 1
ATOM 3736 N N . PHE D 1 117 ? 28.030 -64.958 -17.141 1.00 34.66 141 PHE D N 1
ATOM 3737 C CA . PHE D 1 117 ? 28.948 -64.898 -16.016 1.00 33.84 141 PHE D CA 1
ATOM 3738 C C . PHE D 1 117 ? 29.688 -66.204 -15.854 1.00 41.01 141 PHE D C 1
ATOM 3739 O O . PHE D 1 117 ? 29.132 -67.261 -16.127 1.00 42.23 141 PHE D O 1
ATOM 3747 N N . GLN D 1 118 ? 30.954 -66.130 -15.460 1.00 37.68 142 GLN D N 1
ATOM 3748 C CA . GLN D 1 118 ? 31.730 -67.330 -15.247 1.00 38.39 142 GLN D CA 1
ATOM 3749 C C . GLN D 1 118 ? 32.555 -67.197 -13.978 1.00 40.57 142 GLN D C 1
ATOM 3750 O O . GLN D 1 118 ? 33.114 -66.141 -13.711 1.00 38.77 142 GLN D O 1
ATOM 3756 N N . LEU D 1 119 ? 32.637 -68.275 -13.204 1.00 38.21 143 LEU D N 1
ATOM 3757 C CA . LEU D 1 119 ? 33.429 -68.292 -11.975 1.00 37.21 143 LEU D CA 1
ATOM 3758 C C . LEU D 1 119 ? 34.897 -68.390 -12.310 1.00 39.25 143 LEU D C 1
ATOM 3759 O O . LEU D 1 119 ? 35.270 -69.051 -13.280 1.00 38.15 143 LEU D O 1
ATOM 3764 N N . GLU D 1 120 ? 35.726 -67.714 -11.510 1.00 36.22 144 GLU D N 1
ATOM 3765 C CA . GLU D 1 120 ? 37.168 -67.685 -11.683 1.00 35.89 144 GLU D CA 1
ATOM 3766 C C . GLU D 1 120 ? 37.857 -67.875 -10.345 1.00 40.68 144 GLU D C 1
ATOM 3767 O O . GLU D 1 120 ? 37.517 -67.195 -9.373 1.00 38.51 144 GLU D O 1
ATOM 3773 N N . LYS D 1 121 ? 38.850 -68.773 -10.304 1.00 40.23 145 LYS D N 1
ATOM 3774 C CA . LYS D 1 121 ? 39.652 -69.013 -9.110 1.00 41.25 145 LYS D CA 1
ATOM 3775 C C . LYS D 1 121 ? 40.777 -67.962 -9.049 1.00 46.77 145 LYS D C 1
ATOM 3776 O O . LYS D 1 121 ? 41.517 -67.788 -10.021 1.00 46.80 145 LYS D O 1
ATOM 3782 N N . VAL D 1 122 ? 40.884 -67.255 -7.914 1.00 43.09 146 VAL D N 1
ATOM 3783 C CA . VAL D 1 122 ? 41.922 -66.243 -7.677 1.00 43.20 146 VAL D CA 1
ATOM 3784 C C . VAL D 1 122 ? 42.611 -66.584 -6.366 1.00 49.44 146 VAL D C 1
ATOM 3785 O O . VAL D 1 122 ? 41.937 -66.776 -5.355 1.00 48.03 146 VAL D O 1
ATOM 3789 N N . LEU D 1 123 ? 43.951 -66.676 -6.390 1.00 48.70 147 LEU D N 1
ATOM 3790 C CA . LEU D 1 123 ? 44.747 -66.909 -5.188 1.00 49.69 147 LEU D CA 1
ATOM 3791 C C . LEU D 1 123 ? 45.039 -65.554 -4.571 1.00 51.09 147 LEU D C 1
ATOM 3792 O O . LEU D 1 123 ? 45.560 -64.658 -5.238 1.00 51.39 147 LEU D O 1
ATOM 3797 N N . VAL D 1 124 ? 44.588 -65.358 -3.340 1.00 46.12 148 VAL D N 1
ATOM 3798 C CA . VAL D 1 124 ? 44.750 -64.079 -2.663 1.00 44.55 148 VAL D CA 1
ATOM 3799 C C . VAL D 1 124 ? 45.720 -64.188 -1.513 1.00 48.39 148 VAL D C 1
ATOM 3800 O O . VAL D 1 124 ? 45.515 -64.991 -0.613 1.00 47.27 148 VAL D O 1
ATOM 3804 N N . THR D 1 125 ? 46.774 -63.365 -1.536 1.00 45.72 149 THR D N 1
ATOM 3805 C CA . THR D 1 125 ? 47.679 -63.272 -0.395 1.00 46.05 149 THR D CA 1
ATOM 3806 C C . THR D 1 125 ? 47.001 -62.227 0.480 1.00 45.92 149 THR D C 1
ATOM 3807 O O . THR D 1 125 ? 46.860 -61.069 0.087 1.00 44.31 149 THR D O 1
ATOM 3811 N N . VAL D 1 126 ? 46.482 -62.668 1.607 1.00 43.55 150 VAL D N 1
ATOM 3812 C CA . VAL D 1 126 ? 45.675 -61.830 2.502 1.00 43.23 150 VAL D CA 1
ATOM 3813 C C . VAL D 1 126 ? 46.520 -61.023 3.517 1.00 46.22 150 VAL D C 1
ATOM 3814 O O . VAL D 1 126 ? 46.099 -59.962 3.984 1.00 45.44 150 VAL D O 1
ATOM 3818 N N . GLY D 1 127 ? 47.689 -61.534 3.838 1.00 43.38 151 GLY D N 1
ATOM 3819 C CA . GLY D 1 127 ? 48.572 -60.909 4.817 1.00 44.18 151 GLY D CA 1
ATOM 3820 C C . GLY D 1 127 ? 49.710 -61.829 5.153 1.00 49.44 151 GLY D C 1
ATOM 3821 O O . GLY D 1 127 ? 49.917 -62.813 4.448 1.00 49.63 151 GLY D O 1
ATOM 3822 N N . CYS D 1 128 ? 50.479 -61.502 6.197 1.00 47.14 152 CYS D N 1
ATOM 3823 C CA . CYS D 1 128 ? 51.629 -62.306 6.570 1.00 49.58 152 CYS D CA 1
ATOM 3824 C C . CYS D 1 128 ? 51.589 -62.677 8.019 1.00 53.57 152 CYS D C 1
ATOM 3825 O O . CYS D 1 128 ? 50.971 -61.977 8.817 1.00 53.40 152 CYS D O 1
ATOM 3828 N N . THR D 1 129 ? 52.270 -63.767 8.365 1.00 50.47 153 THR D N 1
ATOM 3829 C CA . THR D 1 129 ? 52.427 -64.225 9.740 1.00 50.97 153 THR D CA 1
ATOM 3830 C C . THR D 1 129 ? 53.918 -64.422 10.029 1.00 58.18 153 THR D C 1
ATOM 3831 O O . THR D 1 129 ? 54.721 -64.509 9.094 1.00 58.18 153 THR D O 1
ATOM 3835 N N . CYS D 1 130 ? 54.294 -64.445 11.305 1.00 56.73 154 CYS D N 1
ATOM 3836 C CA . CYS D 1 130 ? 55.680 -64.690 11.666 1.00 60.11 154 CYS D CA 1
ATOM 3837 C C . CYS D 1 130 ? 55.813 -66.153 12.048 1.00 66.59 154 CYS D C 1
ATOM 3838 O O . CYS D 1 130 ? 55.072 -66.613 12.913 1.00 64.72 154 CYS D O 1
ATOM 3841 N N . VAL D 1 131 ? 56.735 -66.891 11.394 1.00 66.15 155 VAL D N 1
ATOM 3842 C CA . VAL D 1 131 ? 56.954 -68.313 11.692 1.00 68.35 155 VAL D CA 1
ATOM 3843 C C . VAL D 1 131 ? 58.384 -68.613 12.153 1.00 78.24 155 VAL D C 1
ATOM 3844 O O . VAL D 1 131 ? 59.327 -67.910 11.771 1.00 77.50 155 VAL D O 1
ATOM 3848 N N . THR D 1 132 ? 58.525 -69.694 12.945 1.00 79.88 156 THR D N 1
ATOM 3849 C CA . THR D 1 132 ? 59.800 -70.247 13.399 1.00 85.02 156 THR D CA 1
ATOM 3850 C C . THR D 1 132 ? 60.245 -71.199 12.270 1.00 93.24 156 THR D C 1
ATOM 3851 O O . THR D 1 132 ? 59.433 -72.024 11.834 1.00 91.38 156 THR D O 1
ATOM 3855 N N . PRO D 1 133 ? 61.490 -71.108 11.749 1.00 94.83 157 PRO D N 1
ATOM 3856 C CA . PRO D 1 133 ? 61.897 -72.031 10.673 1.00 97.16 157 PRO D CA 1
ATOM 3857 C C . PRO D 1 133 ? 62.136 -73.451 11.188 1.00 106.50 157 PRO D C 1
ATOM 3858 O O . PRO D 1 133 ? 62.263 -73.654 12.400 1.00 107.69 157 PRO D O 1
ATOM 3862 N N . VAL D 1 134 ? 62.193 -74.434 10.266 1.00 105.80 158 VAL D N 1
ATOM 3863 C CA . VAL D 1 134 ? 62.426 -75.852 10.583 1.00 147.10 158 VAL D CA 1
ATOM 3864 C C . VAL D 1 134 ? 63.851 -76.102 11.136 1.00 180.18 158 VAL D C 1
ATOM 3865 O O . VAL D 1 134 ? 64.784 -75.355 10.846 1.00 149.97 158 VAL D O 1
#

InterPro domains:
  IPR010345 Interleukin-17 family [PF06083] (78-156)
  IPR020440 Interleukin-17, chordata [PR01932] (80-92)
  IPR020440 Interleukin-17, chordata [PR01932] (99-108)
  IPR020440 Interleukin-17, chordata [PR01932] (141-155)
  IPR029034 Cystine-knot cytokine [G3DSA:2.10.90.10] (44-163)
  IPR029034 Cystine-knot cytokine [SSF57501] (39-158)

B-factor: mean 60.96, std 23.05, range [25.48, 180.18]

Foldseek 3Di:
DDPLDDDPPDDADPPNDDDDDDDDPPPVDDDDDDPPCQPVAQFHWDWDWQADPQKVVRTAIAIDTPDQAGQDPVRDGDNQKGKAWDKDKDKMWGWDDDDPPIDIDIDIDIGGPHTHIGRDDDDPPD/DCPVQDDPPPPPDDPPNDGDDDDDDPPPVDDDDDDPLCQPVFQQHWDWDFQADPQKVVRTAIAIDGPDQAGADPVRDGDNQKGKAWDKDKDKMKGWDDDDPVIDIDIDIDIGRPHTHIGRDD/DDDDDDPQDDPPPDDDDPVRDGDDDDDDPPPVDDDDDDPLCQPPFQFHWDWDWAADPQKVVRTAIAIDGPDQAGADPVRDGDNQKGWAWDKDKDKMKGWDDDDPVIDIDIDIDIHRPHTHIDHPDDD/DCPQDDDPPPDDDPPNDGDDDPDDPPVPDDDDDDVLCQPPAQQHWDWDWDADPFKVVRTAIAIDGPDQAGQDPVRDGDNQKGWAFDKDWDKMKGWDDDDPPIDIDIDIDIHRPHTHIGHDD

Radius of gyration: 25.17 Å; Cα contacts (8 Å, |Δi|>4): 1200; chains: 4; bounding box: 63×71×53 Å

GO terms:
  GO:2000340 positive regulation of chemokine (C-X-C motif) ligand 1 production (P, IDA)
  GO:0032755 positive regulation of interleukin-6 production (P, IDA)
  GO:0097400 interleukin-17-mediated signaling pathway (P, IDA)
  GO:0005515 protein binding (F, IPI)
  GO:0005576 extracellular region (C, TAS)
  GO:0001819 positive regulation of cytokine production (P, IDA)
  GO:0005125 cytokine activity (F, IDA)
  GO:0042803 protein homodimerization activity (F, IDA)
  GO:0016525 negative regulation of angiogenesis (P, IDA)
  GO:0017015 regulation of transforming growth factor beta receptor signaling pathway (P, IDA)
  GO:0032645 regulation of granulocyte macrophage colony-stimulating factor production (P, IDA)
  GO:0032663 regulation of interleukin-2 production (P, IDA)
  GO:0032675 regulation of interleukin-6 production (P, IDA)
  GO:0032677 regulation of interleukin-8 production (P, IDA)
  GO:0032761 positive regulation of lymphotoxin A production (P, IDA)
  GO:0051216 cartilage development (P, IDA)
  GO:0019955 cytokine binding (F, IDA)

Sequence (496 aa):
HTFFQKPESCPPVPGGSMKLDIGIINENQRVSMSRNIESRSTSPWNYTVTWDPNRYPSEVVQAQCRNLGCINAQGKEDISMNSVPIQQETLVVRRKHQGCSVSFQLEKVLVTVGCTCVTPVIHHVQGHTFFQKPESCPPVPGGSMKLDIGIINENQRVSMSRNIESRSTSPWNYTVTWDPNRYPSEVVQAQQCRNLGCINAQGKEDISMNSVPIQQETLVVRRKHQGCSVSFQLEKVLVTVGCTCVTPVPKVGHTFFQKPESCPPVPGGSMKLDIGIINENQRVSMSRNIESRSTSPWNYTVTWDPNRYPSEVVQAQCRNLGCINAQGKEDISMNSVPIQQETLVVRRKHQGCSVSFQLEKVLVTVGCTCVTPVIHHTFFQKPESCPPVPGGSMKLDIGIINENQRVSMSRNIESRSTSPWNYTVTWDPNRYPSEVVQAQCRNLGCINAQGKEDISMNSVPIQQETLVVRRKHQGCSVSFQLEKVLVTVGCTCVTPV

Secondary structure (DSSP, 8-state):
--TTPPPTTSPP-TTS-EEEEEEEETTT------TTHHHHBSS-EEEEEEE-TTEESSEEEEEEES-SSEE-TTS-EETTSEEEEEEEEEEEEEEES-GGG-EEEEEEEEEEEEEEEE-----S--/--GGG---TTSPP-TTSPEEE-SS-BTTT------TTHHHHBSS-EEEEEEE-TTEESSEEEEEEES-SSEE-TTS-EETTSEEEEEEEEEEEEEEESSGGG-EEEEEEEEEEEEEEEE---/--PPPBTT---TTSPP-GGG-EEE-SS-BTTT------TTHHHHBSS-EEEEEEE-TTEESSEEEEEEES-SSEE-TTS-EETTSEEEEEEEEEEEEEEES-GGG-EEEEEEEEEEEEEEEE-S---/-GGG---TTSPP-TTS-EEE-SS-BTTT------TTHHHHBSS-EEEEEEE-TTEESSEEEEEEES-SSEE-TTS-EETTSEEEEEEEEEEEEEEESSGGG-EEEEEEEEEEEEEEEE---

Organism: Homo sapiens (NCBI:txid9606)

Solvent-accessible surface area: 26548 Å² total; per-residue (Å²): 143,60,2,32,101,78,65,159,111,14,98,135,71,129,70,39,18,28,104,0,19,122,31,19,49,77,53,133,55,172,55,93,60,42,188,64,5,46,60,44,4,19,0,4,1,94,85,81,88,45,164,36,82,66,24,36,54,26,101,10,62,46,8,128,25,114,47,118,0,5,48,62,103,138,52,142,88,49,114,74,30,31,10,20,58,0,34,37,68,12,9,1,0,54,60,60,112,147,30,63,78,5,0,1,22,3,16,14,18,26,11,19,12,0,0,0,4,0,63,69,60,175,112,183,134,204,52,116,116,27,20,99,73,76,187,110,11,100,129,72,121,74,44,14,23,89,2,16,115,46,28,50,76,70,107,60,144,26,89,33,34,158,55,3,29,58,32,4,19,0,6,0,76,42,29,16,6,36,32,36,67,21,25,52,4,50,9,46,24,5,60,40,109,42,142,0,5,45,61,98,136,51,138,82,54,118,74,38,45,11,16,59,0,14,13,75,10,12,1,0,57,50,62,112,165,35,61,75,17,2,3,24,4,17,14,20,24,1,13,4,0,0,0,4,0,65,64,170,149,209,74,38,62,36,4,16,76,44,57,153,106,24,94,135,71,124,67,44,7,21,74,1,17,117,46,22,55,76,73,123,53,172,54,94,64,37,197,66,4,43,62,57,5,15,0,7,0,82,86,85,88,64,169,39,74,63,22,56,54,38,103,10,59,52,8,131,30,117,44,132,0,4,44,55,96,148,49,145,82,44,132,89,24,60,11,20,66,0,40,31,55,12,6,0,0,59,63,62,104,137,31,68,66,5,0,1,25,2,28,30,23,15,3,17,7,0,0,0,2,7,10,113,79,106,81,186,110,26,34,103,72,75,188,112,10,101,130,70,133,71,46,14,20,64,1,13,124,39,24,62,64,32,46,46,101,48,95,60,38,199,35,4,27,13,61,0,8,0,2,0,84,81,82,37,36,26,28,49,68,20,13,34,4,72,10,48,47,9,133,31,86,46,139,0,1,18,62,78,148,38,150,85,42,117,74,25,45,11,19,58,0,36,42,64,5,13,4,0,55,42,62,116,156,30,61,75,2,0,0,25,4,20,19,20,32,0,21,8,0,0,0,3,0,54,68,186

CATH classification: 2.10.90.10

Nearest PDB structures (foldseek):
  6hgo-assembly1_A  TM=1.008E+00  e=7.203E-22  Homo sapiens
  1jpy-assembly2_X  TM=9.878E-01  e=7.162E-18  Homo sapiens
  6ppg-assembly1_G  TM=9.624E-01  e=2.790E-18  Homo sapiens
  5nan-assembly2_E  TM=8.445E-01  e=5.135E-18  Homo sapiens
  3jvf-assembly1_B  TM=8.784E-01  e=6.581E-17  Homo sapiens